Protein AF-A0A3S0QGF7-F1 (afdb_monomer_lite)

Sequence (417 aa):
MTQFFVTSSYLSQNPDVAEAVARGLFTAQQHFELHGKSEGRSPGPMFDTDYYLARNPDVADAVSGGHLTAYDHFLTHGAGEGRVSFEAFDPEFYLAHNADVAAAVAEAKLTAMEHLIRFGQSEARRISLLLNLGDYIRANRDVAEAVEAGRLTAMDHFLNHGIGEGRDLGNGIVLADFANDPIFTQALASSQIGQALARLEAVAPFMPEFQAPANWTPAADLPIPTDFVPVEGKTLVIPEGVQVPEGMTLPDTFMPVTPVEPEVPAEPEPEPEPEPEPEPGPGPGPGPGPEPEPEPEPEPEPEPEPEPGPGPGPGPGPGPEPEPDDRDDEGDANGANAKTVDILIGLGNGNTGMIDDYLALGTDLSSLIGGQMEDVNGNGDSIIDVGESIVVTGVSSADLSSLSGGNGFGFGLGFGQ

pLDDT: mean 74.03, std 26.38, range [23.55, 98.19]

Structure (mmCIF, N/CA/C/O backbone):
data_AF-A0A3S0QGF7-F1
#
_entry.id   AF-A0A3S0QGF7-F1
#
loop_
_atom_site.group_PDB
_atom_site.id
_atom_site.type_symbol
_atom_site.label_atom_id
_atom_site.label_alt_id
_atom_site.label_comp_id
_atom_site.label_asym_id
_atom_site.label_entity_id
_atom_site.label_seq_id
_atom_site.pdbx_PDB_ins_code
_atom_site.Cartn_x
_atom_site.Cartn_y
_atom_site.Cartn_z
_atom_site.occupancy
_atom_site.B_iso_or_equiv
_atom_site.auth_seq_id
_atom_site.auth_comp_id
_atom_site.auth_asym_id
_atom_site.auth_atom_id
_atom_site.pdbx_PDB_model_num
ATOM 1 N N . MET A 1 1 ? 16.663 -10.550 -13.076 1.00 44.62 1 MET A N 1
ATOM 2 C CA . MET A 1 1 ? 15.211 -10.332 -13.274 1.00 44.62 1 MET A CA 1
ATOM 3 C C . MET A 1 1 ? 14.791 -9.052 -12.571 1.00 44.62 1 MET A C 1
ATOM 5 O O . MET A 1 1 ? 15.469 -8.629 -11.644 1.00 44.62 1 MET A O 1
ATOM 9 N N . THR A 1 2 ? 13.673 -8.469 -12.991 1.00 59.94 2 THR A N 1
ATOM 10 C CA . THR A 1 2 ? 13.053 -7.275 -12.403 1.00 59.94 2 THR A CA 1
ATOM 11 C C . THR A 1 2 ? 12.292 -7.657 -11.126 1.00 59.94 2 THR A C 1
ATOM 13 O O . THR A 1 2 ? 11.184 -8.177 -11.205 1.00 59.94 2 THR A O 1
ATOM 16 N N . GLN A 1 3 ? 12.889 -7.447 -9.950 1.00 71.06 3 GLN A N 1
ATOM 17 C CA . GLN A 1 3 ? 12.423 -8.023 -8.674 1.00 71.06 3 GLN A CA 1
ATOM 18 C C . GLN A 1 3 ? 10.993 -7.614 -8.238 1.00 71.06 3 GLN A C 1
ATOM 20 O O . GLN A 1 3 ? 10.393 -8.311 -7.428 1.00 71.06 3 GLN A O 1
ATOM 25 N N . PHE A 1 4 ? 10.437 -6.534 -8.798 1.00 82.62 4 PHE A N 1
ATOM 26 C CA . PHE A 1 4 ? 9.120 -5.975 -8.443 1.00 82.62 4 PHE A CA 1
ATOM 27 C C . PHE A 1 4 ? 8.093 -6.041 -9.588 1.00 82.62 4 PHE A C 1
ATOM 29 O O . PHE A 1 4 ? 7.004 -5.477 -9.475 1.00 82.62 4 PHE A O 1
ATOM 36 N N . PHE A 1 5 ? 8.441 -6.659 -10.723 1.00 89.88 5 PHE A N 1
ATOM 37 C CA . PHE A 1 5 ? 7.609 -6.610 -11.924 1.00 89.88 5 PHE A CA 1
ATOM 38 C C . PHE A 1 5 ? 6.477 -7.636 -11.900 1.00 89.88 5 PHE A C 1
ATOM 40 O O . PHE A 1 5 ? 6.720 -8.841 -11.871 1.00 89.88 5 PHE A O 1
ATOM 47 N N . VAL A 1 6 ? 5.238 -7.151 -11.990 1.00 87.69 6 VAL A N 1
ATOM 48 C CA . VAL A 1 6 ? 4.033 -7.985 -12.015 1.00 87.69 6 VAL A CA 1
ATOM 49 C C . VAL A 1 6 ? 3.290 -7.748 -13.326 1.00 87.69 6 VAL A C 1
ATOM 51 O O . VAL A 1 6 ? 2.613 -6.739 -13.504 1.00 87.69 6 VAL A O 1
ATOM 54 N N . THR A 1 7 ? 3.405 -8.698 -14.260 1.00 91.25 7 THR A N 1
ATOM 55 C CA . THR A 1 7 ? 2.860 -8.587 -15.627 1.00 91.25 7 THR A CA 1
ATOM 56 C C . THR A 1 7 ? 1.378 -8.209 -15.664 1.00 91.25 7 THR A C 1
ATOM 58 O O . THR A 1 7 ? 0.994 -7.351 -16.453 1.00 91.25 7 THR A O 1
ATOM 61 N N . SER A 1 8 ? 0.535 -8.825 -14.829 1.00 88.44 8 SER A N 1
ATOM 62 C CA . SER A 1 8 ? -0.905 -8.537 -14.774 1.00 88.44 8 SER A CA 1
ATOM 63 C C . SER A 1 8 ? -1.180 -7.089 -14.363 1.00 88.44 8 SER A C 1
ATOM 65 O O . SER A 1 8 ? -1.890 -6.381 -15.077 1.00 88.44 8 SER A O 1
ATOM 67 N N . SER A 1 9 ? -0.570 -6.635 -13.266 1.00 87.50 9 SER A N 1
ATOM 68 C CA . SER A 1 9 ? -0.703 -5.271 -12.742 1.00 87.50 9 SER A CA 1
ATOM 69 C C . SER A 1 9 ? -0.100 -4.230 -13.692 1.00 87.50 9 SER A C 1
ATOM 71 O O . SER A 1 9 ? -0.637 -3.133 -13.825 1.00 87.50 9 SER A O 1
ATOM 73 N N . TYR A 1 10 ? 0.995 -4.557 -14.384 1.00 92.81 10 TYR A N 1
ATOM 74 C CA . TYR A 1 10 ? 1.595 -3.667 -15.376 1.00 92.81 10 TYR A CA 1
ATOM 75 C C . TYR A 1 10 ? 0.690 -3.502 -16.601 1.00 92.81 10 TYR A C 1
ATOM 77 O O . TYR A 1 10 ? 0.480 -2.385 -17.063 1.00 92.81 10 TYR A O 1
ATOM 85 N N . LEU A 1 11 ? 0.111 -4.589 -17.118 1.00 93.69 11 LEU A N 1
ATOM 86 C CA . LEU A 1 11 ? -0.761 -4.531 -18.294 1.00 93.69 11 LEU A CA 1
ATOM 87 C C . LEU A 1 11 ? -2.135 -3.909 -18.010 1.00 93.69 11 LEU A C 1
ATOM 89 O O . LEU A 1 11 ? -2.691 -3.278 -18.907 1.00 93.69 11 LEU A O 1
ATOM 93 N N . SER A 1 12 ? -2.680 -4.038 -16.795 1.00 88.62 12 SER A N 1
ATOM 94 C CA . SER A 1 12 ? -3.943 -3.377 -16.433 1.00 88.62 12 SER A CA 1
ATOM 95 C C . SER A 1 12 ? -3.801 -1.854 -16.341 1.00 88.62 12 SER A C 1
ATOM 97 O O . SER A 1 12 ? -4.683 -1.133 -16.801 1.00 88.62 12 SER A O 1
ATOM 99 N N . GLN A 1 13 ? -2.674 -1.368 -15.809 1.00 89.12 13 GLN A N 1
ATOM 100 C CA . GLN A 1 13 ? -2.358 0.062 -15.711 1.00 89.12 13 GLN A CA 1
ATOM 101 C C . GLN A 1 13 ? -1.909 0.681 -17.043 1.00 89.12 13 GLN A C 1
ATOM 103 O O . GLN A 1 13 ? -1.992 1.894 -17.210 1.00 89.12 13 GLN A O 1
ATOM 108 N N . ASN A 1 14 ? -1.452 -0.134 -18.001 1.00 94.06 14 ASN A N 1
ATOM 109 C CA . ASN A 1 14 ? -0.873 0.328 -19.263 1.00 94.06 14 ASN A CA 1
ATOM 110 C C . ASN A 1 14 ? -1.581 -0.306 -20.481 1.00 94.06 14 ASN A C 1
ATOM 112 O O . ASN A 1 14 ? -1.038 -1.225 -21.107 1.00 94.06 14 ASN A O 1
ATOM 116 N N . PRO A 1 15 ? -2.799 0.158 -20.841 1.00 95.44 15 PRO A N 1
ATOM 117 C CA . PRO A 1 15 ? -3.583 -0.424 -21.933 1.00 95.44 15 PRO A CA 1
ATOM 118 C C . PRO A 1 15 ? -2.892 -0.359 -23.301 1.00 95.44 15 PRO A C 1
ATOM 120 O O . PRO A 1 15 ? -3.083 -1.248 -24.126 1.00 95.44 15 PRO A O 1
ATOM 123 N N . ASP A 1 16 ? -2.065 0.663 -23.529 1.00 96.44 16 ASP A N 1
ATOM 124 C CA . ASP A 1 16 ? -1.223 0.829 -24.717 1.00 96.44 16 ASP A CA 1
ATOM 125 C C . ASP A 1 16 ? -0.187 -0.301 -24.845 1.00 96.44 16 ASP A C 1
ATOM 127 O O . ASP A 1 16 ? -0.035 -0.909 -25.909 1.00 96.44 16 ASP A O 1
ATOM 131 N N . VAL A 1 17 ? 0.463 -0.651 -23.731 1.00 97.12 17 VAL A N 1
ATOM 132 C CA . VAL A 1 17 ? 1.390 -1.784 -23.646 1.00 97.12 17 VAL A CA 1
ATOM 133 C C . VAL A 1 17 ? 0.637 -3.097 -23.837 1.00 97.12 17 VAL A C 1
ATOM 135 O O . VAL A 1 17 ? 1.092 -3.951 -24.596 1.00 97.12 17 VAL A O 1
ATOM 138 N N . ALA A 1 18 ? -0.532 -3.264 -23.212 1.00 96.94 18 ALA A N 1
ATOM 139 C CA . ALA A 1 18 ? -1.358 -4.460 -23.383 1.00 96.94 18 ALA A CA 1
ATOM 140 C C . ALA A 1 18 ? -1.761 -4.682 -24.851 1.00 96.94 18 ALA A C 1
ATOM 142 O O . ALA A 1 18 ? -1.699 -5.809 -25.347 1.00 96.94 18 ALA A O 1
ATOM 143 N N . GLU A 1 19 ? -2.091 -3.613 -25.580 1.00 97.25 19 GLU A N 1
ATOM 144 C CA . GLU A 1 19 ? -2.419 -3.663 -27.007 1.00 97.25 19 GLU A CA 1
ATOM 145 C C . GLU A 1 19 ? -1.212 -4.038 -27.890 1.00 97.25 19 GLU A C 1
ATOM 147 O O . GLU A 1 19 ? -1.369 -4.686 -28.928 1.00 97.25 19 GLU A O 1
ATOM 152 N N . ALA A 1 20 ? 0.002 -3.641 -27.498 1.00 95.69 20 ALA A N 1
ATOM 153 C CA . ALA A 1 20 ? 1.241 -3.985 -28.195 1.00 95.69 20 ALA A CA 1
ATOM 154 C C . ALA A 1 20 ? 1.715 -5.422 -27.893 1.00 95.69 20 ALA A C 1
ATOM 156 O O . ALA A 1 20 ? 2.117 -6.147 -28.807 1.00 95.69 20 ALA A O 1
ATOM 157 N N . VAL A 1 21 ? 1.578 -5.871 -26.642 1.00 96.94 21 VAL A N 1
ATOM 158 C CA . VAL A 1 21 ? 1.845 -7.255 -26.214 1.00 96.94 21 VAL A CA 1
ATOM 159 C C . VAL A 1 21 ? 0.869 -8.227 -26.883 1.00 96.94 21 VAL A C 1
ATOM 161 O O . VAL A 1 21 ? 1.291 -9.257 -27.403 1.00 96.94 21 VAL A O 1
ATOM 164 N N . ALA A 1 22 ? -0.419 -7.876 -26.986 1.00 96.44 22 ALA A N 1
ATOM 165 C CA . ALA A 1 22 ? -1.419 -8.674 -27.706 1.00 96.44 22 ALA A CA 1
ATOM 166 C C . ALA A 1 22 ? -1.131 -8.813 -29.217 1.00 96.44 22 ALA A C 1
ATOM 168 O O . ALA A 1 22 ? -1.625 -9.740 -29.859 1.00 96.44 22 ALA A O 1
ATOM 169 N N . ARG A 1 23 ? -0.316 -7.916 -29.790 1.00 97.06 23 ARG A N 1
ATOM 170 C CA . ARG A 1 23 ? 0.193 -8.000 -31.171 1.00 97.06 23 ARG A CA 1
ATOM 171 C C . ARG A 1 23 ? 1.512 -8.766 -31.300 1.00 97.06 23 ARG A C 1
ATOM 173 O O . ARG A 1 23 ? 1.986 -8.932 -32.421 1.00 97.06 23 ARG A O 1
ATOM 180 N N . GLY A 1 24 ? 2.102 -9.217 -30.192 1.00 95.00 24 GLY A N 1
ATOM 181 C CA . GLY A 1 24 ? 3.387 -9.915 -30.177 1.00 95.00 24 GLY A CA 1
ATOM 182 C C . GLY A 1 24 ? 4.587 -9.024 -30.511 1.00 95.00 24 GLY A C 1
ATOM 183 O O . GLY A 1 24 ? 5.580 -9.533 -31.016 1.00 95.00 24 GLY A O 1
ATOM 184 N N . LEU A 1 25 ? 4.498 -7.707 -30.275 1.00 94.50 25 LEU A N 1
ATOM 185 C CA . LEU A 1 25 ? 5.601 -6.774 -30.560 1.00 94.50 25 LEU A CA 1
ATOM 186 C C . LEU A 1 25 ? 6.746 -6.880 -29.539 1.00 94.50 25 LEU A C 1
ATOM 188 O O . LEU A 1 25 ? 7.902 -6.678 -29.893 1.00 94.50 25 LEU A O 1
ATOM 192 N N . PHE A 1 26 ? 6.407 -7.178 -28.285 1.00 94.50 26 PHE A N 1
ATOM 193 C CA . PHE A 1 26 ? 7.312 -7.384 -27.152 1.00 94.50 26 PHE A CA 1
ATOM 194 C C . PHE A 1 26 ? 6.533 -8.028 -25.995 1.00 94.50 26 PHE A C 1
ATOM 196 O O . PHE A 1 26 ? 5.301 -8.089 -26.026 1.00 94.50 26 PHE A O 1
ATOM 203 N N . THR A 1 27 ? 7.225 -8.480 -24.949 1.00 96.00 27 THR A N 1
ATOM 204 C CA . THR A 1 27 ? 6.606 -8.816 -23.657 1.00 96.00 27 THR A CA 1
ATOM 205 C C . THR A 1 27 ? 6.410 -7.567 -22.792 1.00 96.00 27 THR A C 1
ATOM 207 O O . THR A 1 27 ? 7.067 -6.542 -22.980 1.00 96.00 27 THR A O 1
ATOM 210 N N . ALA A 1 28 ? 5.527 -7.653 -21.794 1.00 95.25 28 ALA A N 1
ATOM 211 C CA . ALA A 1 28 ? 5.302 -6.567 -20.838 1.00 95.25 28 ALA A CA 1
ATOM 212 C C . ALA A 1 28 ? 6.596 -6.159 -20.101 1.00 95.25 28 ALA A C 1
ATOM 214 O O . ALA A 1 28 ? 6.854 -4.973 -19.906 1.00 95.25 28 ALA A O 1
ATOM 215 N N . GLN A 1 29 ? 7.433 -7.142 -19.749 1.00 94.81 29 GLN A N 1
ATOM 216 C CA . GLN A 1 29 ? 8.714 -6.918 -19.078 1.00 94.81 29 GLN A CA 1
ATOM 217 C C . GLN A 1 29 ? 9.750 -6.278 -20.010 1.00 94.81 29 GLN A C 1
ATOM 219 O O . GLN A 1 29 ? 10.448 -5.360 -19.592 1.00 94.81 29 GLN A O 1
ATOM 224 N N . GLN A 1 30 ? 9.817 -6.701 -21.281 1.00 95.31 30 GLN A N 1
ATOM 225 C CA . GLN A 1 30 ? 10.666 -6.048 -22.286 1.00 95.31 30 GLN A CA 1
ATOM 226 C C . GLN A 1 30 ? 10.291 -4.569 -22.445 1.00 95.31 30 GLN A C 1
ATOM 228 O O . GLN A 1 30 ? 11.176 -3.718 -22.436 1.00 95.31 30 GLN A O 1
ATOM 233 N N . HIS A 1 31 ? 8.994 -4.243 -22.508 1.00 96.62 31 HIS A N 1
ATOM 234 C CA . HIS A 1 31 ? 8.559 -2.846 -22.521 1.00 96.62 31 HIS A CA 1
ATOM 235 C C . HIS A 1 31 ? 8.998 -2.095 -21.261 1.00 96.62 31 HIS A C 1
ATOM 237 O O . HIS A 1 31 ? 9.464 -0.962 -21.355 1.00 96.62 31 HIS A O 1
ATOM 243 N N . PHE A 1 32 ? 8.830 -2.684 -20.075 1.00 96.06 32 PHE A N 1
ATOM 244 C CA . PHE A 1 32 ? 9.211 -2.020 -18.831 1.00 96.06 32 PHE A CA 1
ATOM 245 C C . PHE A 1 32 ? 10.711 -1.705 -18.775 1.00 96.06 32 PHE A C 1
ATOM 247 O O . PHE A 1 32 ? 11.079 -0.565 -18.498 1.00 96.06 32 PHE A O 1
ATOM 254 N N . GLU A 1 33 ? 11.564 -2.677 -19.103 1.00 93.69 33 GLU A N 1
ATOM 255 C CA . GLU A 1 33 ? 13.019 -2.500 -19.063 1.00 93.69 33 GLU A CA 1
ATOM 256 C C . GLU A 1 33 ? 13.538 -1.520 -20.126 1.00 93.69 33 GLU A C 1
ATOM 258 O O . GLU A 1 33 ? 14.431 -0.729 -19.826 1.00 93.69 33 GLU A O 1
ATOM 263 N N . LEU A 1 34 ? 12.975 -1.541 -21.342 1.00 92.50 34 LEU A N 1
ATOM 264 C CA . LEU A 1 34 ? 13.410 -0.683 -22.456 1.00 92.50 34 LEU A CA 1
ATOM 265 C C . LEU A 1 34 ? 12.815 0.733 -22.419 1.00 92.50 34 LEU A C 1
ATOM 267 O O . LEU A 1 34 ? 13.440 1.668 -22.921 1.00 92.50 34 LEU A O 1
ATOM 271 N N . HIS A 1 35 ? 11.611 0.891 -21.863 1.00 94.38 35 HIS A N 1
ATOM 272 C CA . HIS A 1 35 ? 10.839 2.138 -21.919 1.00 94.38 35 HIS A CA 1
ATOM 273 C C . HIS A 1 35 ? 10.212 2.494 -20.569 1.00 94.38 35 HIS A C 1
ATOM 275 O O . HIS A 1 35 ? 10.466 3.578 -20.046 1.00 94.38 35 HIS A O 1
ATOM 281 N N . GLY A 1 36 ? 9.445 1.578 -19.968 1.00 95.31 36 GLY A N 1
ATOM 282 C CA . GLY A 1 36 ? 8.584 1.856 -18.811 1.00 95.31 36 GLY A CA 1
ATOM 283 C C . GLY A 1 36 ? 9.293 2.502 -17.618 1.00 95.31 36 GLY A C 1
ATOM 284 O O . GLY A 1 36 ? 8.764 3.465 -17.068 1.00 95.31 36 GLY A O 1
ATOM 285 N N . LYS A 1 37 ? 10.512 2.058 -17.275 1.00 94.38 37 LYS A N 1
ATOM 286 C CA . LYS A 1 37 ? 11.337 2.692 -16.226 1.00 94.38 37 LYS A CA 1
ATOM 287 C C . LYS A 1 37 ? 11.624 4.169 -16.508 1.00 94.38 37 LYS A C 1
ATOM 289 O O . LYS A 1 37 ? 11.511 5.002 -15.615 1.00 94.38 37 LYS A O 1
ATOM 294 N N . SER A 1 38 ? 11.996 4.493 -17.748 1.00 93.94 38 SER A N 1
ATOM 295 C CA . SER A 1 38 ? 12.298 5.867 -18.182 1.00 93.94 38 SER A CA 1
ATOM 296 C C . SER A 1 38 ? 11.047 6.724 -18.397 1.00 93.94 38 SER A C 1
ATOM 298 O O . SER A 1 38 ? 11.108 7.942 -18.273 1.00 93.94 38 SER A O 1
ATOM 300 N N . GLU A 1 39 ? 9.906 6.086 -18.661 1.00 95.25 39 GLU A N 1
ATOM 301 C CA . GLU A 1 39 ? 8.586 6.720 -18.746 1.00 95.25 39 GLU A CA 1
ATOM 302 C C . GLU A 1 39 ? 7.933 6.928 -17.366 1.00 95.25 39 GLU A C 1
ATOM 304 O O . GLU A 1 39 ? 6.820 7.441 -17.292 1.00 95.25 39 GLU A O 1
ATOM 309 N N . GLY A 1 40 ? 8.597 6.527 -16.274 1.00 94.50 40 GLY A N 1
ATOM 310 C CA . GLY A 1 40 ? 8.083 6.663 -14.910 1.00 94.50 40 GLY A CA 1
ATOM 311 C C . GLY A 1 40 ? 6.964 5.682 -14.543 1.00 94.50 40 GLY A C 1
ATOM 312 O O . GLY A 1 40 ? 6.323 5.848 -13.512 1.00 94.50 40 GLY A O 1
ATOM 313 N N . ARG A 1 41 ? 6.708 4.641 -15.343 1.00 95.12 41 ARG A N 1
ATOM 314 C CA . ARG A 1 41 ? 5.635 3.670 -15.066 1.00 95.12 41 ARG A CA 1
ATOM 315 C C . ARG A 1 41 ? 5.997 2.785 -13.865 1.00 95.12 41 ARG A C 1
ATOM 317 O O . ARG A 1 41 ? 7.152 2.399 -13.702 1.00 95.12 41 ARG A O 1
ATOM 324 N N . SER A 1 42 ? 5.013 2.421 -13.047 1.00 94.00 42 SER A N 1
ATOM 325 C CA . SER A 1 42 ? 5.190 1.509 -11.904 1.00 94.00 42 SER A CA 1
ATOM 326 C C . SER A 1 42 ? 5.232 0.036 -12.366 1.00 94.00 42 SER A C 1
ATOM 328 O O . SER A 1 42 ? 4.332 -0.372 -13.100 1.00 94.00 42 SER A O 1
ATOM 330 N N . PRO A 1 43 ? 6.221 -0.792 -11.963 1.00 92.88 43 PRO A N 1
ATOM 331 C CA . PRO A 1 43 ? 6.350 -2.197 -12.386 1.00 92.88 43 PRO A CA 1
ATOM 332 C C . PRO A 1 43 ? 5.312 -3.151 -11.778 1.00 92.88 43 PRO A C 1
ATOM 334 O O . PRO A 1 43 ? 5.077 -4.230 -12.324 1.00 92.88 43 PRO A O 1
ATOM 337 N N . GLY A 1 44 ? 4.726 -2.795 -10.635 1.00 89.19 44 GLY A N 1
ATOM 338 C CA . GLY A 1 44 ? 3.849 -3.660 -9.850 1.00 89.19 44 GLY A CA 1
ATOM 339 C C . GLY A 1 44 ? 3.489 -3.020 -8.503 1.00 89.19 44 GLY A C 1
ATOM 340 O O . GLY A 1 44 ? 4.019 -1.962 -8.172 1.00 89.19 44 GLY A O 1
ATOM 341 N N . PRO A 1 45 ? 2.610 -3.640 -7.699 1.00 87.00 45 PRO A N 1
ATOM 342 C CA . PRO A 1 45 ? 2.038 -3.010 -6.503 1.00 87.00 45 PRO A CA 1
ATOM 343 C C . PRO A 1 45 ? 3.025 -2.794 -5.338 1.00 87.00 45 PRO A C 1
ATOM 345 O O . PRO A 1 45 ? 2.683 -2.093 -4.393 1.00 87.00 45 PRO A O 1
ATOM 348 N N . MET A 1 46 ? 4.235 -3.370 -5.392 1.00 89.00 46 MET A N 1
ATOM 349 C CA . MET A 1 46 ? 5.289 -3.196 -4.372 1.00 89.00 46 MET A CA 1
ATOM 350 C C . MET A 1 46 ? 6.304 -2.079 -4.710 1.00 89.00 46 MET A C 1
ATOM 352 O O . MET A 1 46 ? 7.256 -1.846 -3.960 1.00 89.00 46 MET A O 1
ATOM 356 N N . PHE A 1 47 ? 6.136 -1.393 -5.845 1.00 92.94 47 PHE A N 1
ATOM 357 C CA . PHE A 1 47 ? 6.899 -0.192 -6.187 1.00 92.94 47 PHE A CA 1
ATOM 358 C C . PHE A 1 47 ? 6.016 0.778 -6.975 1.00 92.94 47 PHE A C 1
ATOM 360 O O . PHE A 1 47 ? 5.712 0.536 -8.143 1.00 92.94 47 PHE A O 1
ATOM 367 N N . ASP A 1 48 ? 5.626 1.877 -6.338 1.00 93.62 48 ASP A N 1
ATOM 368 C CA . ASP A 1 48 ? 4.878 2.966 -6.958 1.00 93.62 48 ASP A CA 1
ATOM 369 C C . ASP A 1 48 ? 5.849 4.114 -7.278 1.00 93.62 48 ASP A C 1
ATOM 371 O O . ASP A 1 48 ? 6.431 4.730 -6.382 1.00 93.62 48 ASP A O 1
ATOM 375 N N . THR A 1 49 ? 6.067 4.371 -8.570 1.00 95.19 49 THR A N 1
ATOM 376 C CA . THR A 1 49 ? 7.038 5.368 -9.034 1.00 95.19 49 THR A CA 1
ATOM 377 C C . THR A 1 49 ? 6.644 6.790 -8.636 1.00 95.19 49 THR A C 1
ATOM 379 O O . THR A 1 49 ? 7.500 7.542 -8.168 1.00 95.19 49 THR A O 1
ATOM 382 N N . ASP A 1 50 ? 5.371 7.160 -8.788 1.00 94.31 50 ASP A N 1
ATOM 383 C CA . ASP A 1 50 ? 4.893 8.511 -8.477 1.00 94.31 50 ASP A CA 1
ATOM 384 C C . ASP A 1 50 ? 4.961 8.764 -6.968 1.00 94.31 50 ASP A C 1
ATOM 386 O O . ASP A 1 50 ? 5.450 9.808 -6.528 1.00 94.31 50 ASP A O 1
ATOM 390 N N . TYR A 1 51 ? 4.553 7.774 -6.169 1.00 94.25 51 TYR A N 1
ATOM 391 C CA . TYR A 1 51 ? 4.694 7.796 -4.715 1.00 94.25 51 TYR A CA 1
ATOM 392 C C . TYR A 1 51 ? 6.156 7.960 -4.284 1.00 94.25 51 TYR A C 1
ATOM 394 O O . TYR A 1 51 ? 6.490 8.833 -3.474 1.00 94.25 51 TYR A O 1
ATOM 402 N N . TYR A 1 52 ? 7.044 7.139 -4.851 1.00 96.75 52 TYR A N 1
ATOM 403 C CA . TYR A 1 52 ? 8.459 7.153 -4.514 1.00 96.75 52 TYR A CA 1
ATOM 404 C C . TYR A 1 52 ? 9.104 8.500 -4.849 1.00 96.75 52 TYR A C 1
ATOM 406 O O . TYR A 1 52 ? 9.848 9.033 -4.029 1.00 96.75 52 TYR A O 1
ATOM 414 N N . LEU A 1 53 ? 8.793 9.096 -6.002 1.00 97.25 53 LEU A N 1
ATOM 415 C CA . LEU A 1 53 ? 9.315 10.412 -6.373 1.00 97.25 53 LEU A CA 1
ATOM 416 C C . LEU A 1 53 ? 8.716 11.547 -5.532 1.00 97.25 53 LEU A C 1
ATOM 418 O O . LEU A 1 53 ? 9.451 12.448 -5.129 1.00 97.25 53 LEU A O 1
ATOM 422 N N . ALA A 1 54 ? 7.425 11.489 -5.194 1.00 96.31 54 ALA A N 1
ATOM 423 C CA . ALA A 1 54 ? 6.786 12.477 -4.324 1.00 96.31 54 ALA A CA 1
ATOM 424 C C . ALA A 1 54 ? 7.397 12.506 -2.910 1.00 96.31 54 ALA A C 1
ATOM 426 O O . ALA A 1 54 ? 7.519 13.576 -2.311 1.00 96.31 54 ALA A O 1
ATOM 427 N N . ARG A 1 55 ? 7.814 11.344 -2.385 1.00 95.75 55 ARG A N 1
ATOM 428 C CA . ARG A 1 55 ? 8.467 11.223 -1.070 1.00 95.75 55 ARG A CA 1
ATOM 429 C C . ARG A 1 55 ? 9.974 11.518 -1.100 1.00 95.75 55 ARG A C 1
ATOM 431 O O . ARG A 1 55 ? 10.550 11.790 -0.050 1.00 95.75 55 ARG A O 1
ATOM 438 N N . ASN A 1 56 ? 10.607 11.496 -2.276 1.00 97.44 56 ASN A N 1
ATOM 439 C CA . ASN A 1 56 ? 12.059 11.623 -2.443 1.00 97.44 56 ASN A CA 1
ATOM 440 C C . ASN A 1 56 ? 12.430 12.719 -3.468 1.00 97.44 56 ASN A C 1
ATOM 442 O O . ASN A 1 56 ? 12.804 12.402 -4.602 1.00 97.44 56 ASN A O 1
ATOM 446 N N . PRO A 1 57 ? 12.346 14.016 -3.096 1.00 97.75 57 PRO A N 1
ATOM 447 C CA . PRO A 1 57 ? 12.597 15.129 -4.017 1.00 97.75 57 PRO A CA 1
ATOM 448 C C . PRO A 1 57 ? 14.006 15.137 -4.628 1.00 97.75 57 PRO A C 1
ATOM 450 O O . PRO A 1 57 ? 14.176 15.535 -5.774 1.00 97.75 57 PRO A O 1
ATOM 453 N N . ASP A 1 58 ? 15.005 14.649 -3.890 1.00 97.25 58 ASP A N 1
ATOM 454 C CA . ASP A 1 58 ? 16.384 14.477 -4.357 1.00 97.25 58 ASP A CA 1
ATOM 455 C C . ASP A 1 58 ? 16.485 13.486 -5.529 1.00 97.25 58 ASP A C 1
ATOM 457 O O . ASP A 1 58 ? 17.229 13.707 -6.487 1.00 97.25 58 ASP A O 1
ATOM 461 N N . VAL A 1 59 ? 15.683 12.420 -5.487 1.00 97.69 59 VAL A N 1
ATOM 462 C CA . VAL A 1 59 ? 15.576 11.437 -6.570 1.00 97.69 59 VAL A CA 1
ATOM 463 C C . VAL A 1 59 ? 14.754 12.006 -7.722 1.00 97.69 59 VAL A C 1
ATOM 465 O O . VAL A 1 59 ? 15.125 11.815 -8.877 1.00 97.69 59 VAL A O 1
ATOM 468 N N . ALA A 1 60 ? 13.677 12.744 -7.437 1.00 97.69 60 ALA A N 1
ATOM 469 C CA . ALA A 1 60 ? 12.870 13.408 -8.461 1.00 97.69 60 ALA A CA 1
ATOM 470 C C . ALA A 1 60 ? 13.694 14.409 -9.290 1.00 97.69 60 ALA A C 1
ATOM 472 O O . ALA A 1 60 ? 13.609 14.395 -10.520 1.00 97.69 60 ALA A O 1
ATOM 473 N N . ASP A 1 61 ? 14.556 15.201 -8.648 1.00 96.94 61 ASP A N 1
ATOM 474 C CA . ASP A 1 61 ? 15.501 16.093 -9.328 1.00 96.94 61 ASP A CA 1
ATOM 475 C C . ASP A 1 61 ? 16.492 15.308 -10.211 1.00 96.94 61 ASP A C 1
ATOM 477 O O . ASP A 1 61 ? 16.731 15.677 -11.364 1.00 96.94 61 ASP A O 1
ATOM 481 N N . ALA A 1 62 ? 17.036 14.190 -9.717 1.00 95.56 62 ALA A N 1
ATOM 482 C CA . ALA A 1 62 ? 17.993 13.371 -10.463 1.00 95.56 62 ALA A CA 1
ATOM 483 C C . ALA A 1 62 ? 17.363 12.615 -11.656 1.00 95.56 62 ALA A C 1
ATOM 485 O O . ALA A 1 62 ? 17.998 12.477 -12.708 1.00 95.56 62 ALA A O 1
ATOM 486 N N . VAL A 1 63 ? 16.107 12.175 -11.522 1.00 96.56 63 VAL A N 1
ATOM 487 C CA . VAL A 1 63 ? 15.301 11.578 -12.602 1.00 96.56 63 VAL A CA 1
ATOM 488 C C . VAL A 1 63 ? 14.924 12.636 -13.644 1.00 96.56 63 VAL A C 1
ATOM 490 O O . VAL A 1 63 ? 15.084 12.398 -14.839 1.00 96.56 63 VAL A O 1
ATOM 493 N N . SER A 1 64 ? 14.525 13.837 -13.213 1.00 94.88 64 SER A N 1
ATOM 494 C CA . SER A 1 64 ? 14.267 14.990 -14.091 1.00 94.88 64 SER A CA 1
ATOM 495 C C . SER A 1 64 ? 15.519 15.421 -14.876 1.00 94.88 64 SER A C 1
ATOM 497 O O . SER A 1 64 ? 15.437 15.779 -16.052 1.00 94.88 64 SER A O 1
ATOM 499 N N . GLY A 1 65 ? 16.704 15.303 -14.264 1.00 92.44 65 GLY A N 1
ATOM 500 C CA . GLY A 1 65 ? 18.005 15.476 -14.922 1.00 92.44 65 GLY A CA 1
ATOM 501 C C . GLY A 1 65 ? 18.403 14.354 -15.895 1.00 92.44 65 GLY A C 1
ATOM 502 O O . GLY A 1 65 ? 19.413 14.484 -16.587 1.00 92.44 65 GLY A O 1
ATOM 503 N N . GLY A 1 66 ? 17.635 13.260 -15.968 1.00 90.06 66 GLY A N 1
ATOM 504 C CA . GLY A 1 66 ? 17.908 12.108 -16.832 1.00 90.06 66 GLY A CA 1
ATOM 505 C C . GLY A 1 66 ? 19.119 11.272 -16.403 1.00 90.06 66 GLY A C 1
ATOM 506 O O . GLY A 1 66 ? 19.722 10.602 -17.239 1.00 90.06 66 GLY A O 1
ATOM 507 N N . HIS A 1 67 ? 19.521 11.335 -15.128 1.00 86.00 67 HIS A N 1
ATOM 508 C CA . HIS A 1 67 ? 20.721 10.650 -14.630 1.00 86.00 67 HIS A CA 1
ATOM 509 C C . HIS A 1 67 ? 20.489 9.168 -14.306 1.00 86.00 67 HIS A C 1
ATOM 511 O O . HIS A 1 67 ? 21.417 8.368 -14.401 1.00 86.00 67 HIS A O 1
ATOM 517 N N . LEU A 1 68 ? 19.264 8.816 -13.920 1.00 94.12 68 LEU A N 1
ATOM 518 C CA . LEU A 1 68 ? 18.801 7.470 -13.583 1.00 94.12 68 LEU A CA 1
ATOM 519 C C . LEU A 1 68 ? 17.266 7.433 -13.608 1.00 94.12 68 LEU A C 1
ATOM 521 O O . LEU A 1 68 ? 16.628 8.472 -13.772 1.00 94.12 68 LEU A O 1
ATOM 525 N N . THR A 1 69 ? 16.669 6.255 -13.416 1.00 96.06 69 THR A N 1
ATOM 526 C CA . THR A 1 69 ? 15.221 6.125 -13.181 1.00 96.06 69 THR A CA 1
ATOM 527 C C . THR A 1 69 ? 14.918 5.956 -11.691 1.00 96.06 69 THR A C 1
ATOM 529 O O . THR A 1 69 ? 15.779 5.544 -10.911 1.00 96.06 69 THR A O 1
ATOM 532 N N . ALA A 1 70 ? 13.677 6.243 -11.289 1.00 96.50 70 ALA A N 1
ATOM 533 C CA . ALA A 1 70 ? 13.204 6.058 -9.915 1.00 96.50 70 ALA A CA 1
ATOM 534 C C . ALA A 1 70 ? 13.402 4.612 -9.423 1.00 96.50 70 ALA A C 1
ATOM 536 O O . ALA A 1 70 ? 13.856 4.375 -8.302 1.00 96.50 70 ALA A O 1
ATOM 537 N N . TYR A 1 71 ? 13.102 3.652 -10.301 1.00 95.12 71 TYR A N 1
ATOM 538 C CA . TYR A 1 71 ? 13.234 2.227 -10.032 1.00 95.12 71 TYR A CA 1
ATOM 539 C C . TYR A 1 71 ? 14.701 1.803 -9.897 1.00 95.12 71 TYR A C 1
ATOM 541 O O . TYR A 1 71 ? 15.059 1.130 -8.931 1.00 95.12 71 TYR A O 1
ATOM 549 N N . ASP A 1 72 ? 15.576 2.255 -10.805 1.00 94.50 72 ASP A N 1
ATOM 550 C CA . ASP A 1 72 ? 17.007 1.947 -10.710 1.00 94.50 72 ASP A CA 1
ATOM 551 C C . ASP A 1 72 ? 17.626 2.578 -9.442 1.00 94.50 72 ASP A C 1
ATOM 553 O O . ASP A 1 72 ? 18.438 1.927 -8.782 1.00 94.50 72 ASP A O 1
ATOM 557 N N . HIS A 1 73 ? 17.198 3.787 -9.030 1.00 96.50 73 HIS A N 1
ATOM 558 C CA . HIS A 1 73 ? 17.605 4.387 -7.747 1.00 96.50 73 HIS A CA 1
ATOM 559 C C . HIS A 1 73 ? 17.214 3.508 -6.557 1.00 96.50 73 HIS A C 1
ATOM 561 O O . HIS A 1 73 ? 18.022 3.265 -5.662 1.00 96.50 73 HIS A O 1
ATOM 567 N N . PHE A 1 74 ? 15.970 3.028 -6.528 1.00 95.75 74 PHE A N 1
ATOM 568 C CA . PHE A 1 74 ? 15.482 2.223 -5.415 1.00 95.75 74 PHE A CA 1
ATOM 569 C C . PHE A 1 74 ? 16.221 0.892 -5.276 1.00 95.75 74 PHE A C 1
ATOM 571 O O . PHE A 1 74 ? 16.636 0.549 -4.170 1.00 95.75 74 PHE A O 1
ATOM 578 N N . LEU A 1 75 ? 16.451 0.191 -6.391 1.00 91.88 75 LEU A N 1
ATOM 579 C CA . LEU A 1 75 ? 17.201 -1.066 -6.394 1.00 91.88 75 LEU A CA 1
ATOM 580 C C . LEU A 1 75 ? 18.659 -0.907 -5.945 1.00 91.88 75 LEU A C 1
ATOM 582 O O . LEU A 1 75 ? 19.212 -1.825 -5.349 1.00 91.88 75 LEU A O 1
ATOM 586 N N . THR A 1 76 ? 19.296 0.219 -6.273 1.00 92.25 76 THR A N 1
ATOM 587 C CA . THR A 1 76 ? 20.738 0.416 -6.038 1.00 92.25 76 THR A CA 1
ATOM 588 C C . THR A 1 76 ? 21.062 1.136 -4.732 1.00 92.25 76 THR A C 1
ATOM 590 O O . THR A 1 76 ? 22.132 0.908 -4.175 1.00 92.25 76 THR A O 1
ATOM 593 N N . HIS A 1 77 ? 20.153 1.982 -4.241 1.00 93.38 77 HIS A N 1
ATOM 594 C CA . HIS A 1 77 ? 20.356 2.825 -3.060 1.00 93.38 77 HIS A CA 1
ATOM 595 C C . HIS A 1 77 ? 19.136 2.792 -2.133 1.00 93.38 77 HIS A C 1
ATOM 597 O O . HIS A 1 77 ? 19.255 2.442 -0.961 1.00 93.38 77 HIS A O 1
ATOM 603 N N . GLY A 1 78 ? 17.944 3.099 -2.656 1.00 95.50 78 GLY A N 1
ATOM 604 C CA . GLY A 1 78 ? 16.762 3.384 -1.834 1.00 95.50 78 GLY A CA 1
ATOM 605 C C . GLY A 1 78 ? 16.336 2.272 -0.871 1.00 95.50 78 GLY A C 1
ATOM 606 O O . GLY A 1 78 ? 15.973 2.573 0.263 1.00 95.50 78 GLY A O 1
ATOM 607 N N . ALA A 1 79 ? 16.427 1.001 -1.270 1.00 94.31 79 ALA A N 1
ATOM 608 C CA . ALA A 1 79 ? 16.122 -0.126 -0.385 1.00 94.31 79 ALA A CA 1
ATOM 609 C C . ALA A 1 79 ? 17.122 -0.254 0.784 1.00 94.31 79 ALA A C 1
ATOM 611 O O . ALA A 1 79 ? 16.726 -0.610 1.894 1.00 94.31 79 ALA A O 1
ATOM 612 N N . GLY A 1 80 ? 18.403 0.063 0.552 1.00 93.75 80 GLY A N 1
ATOM 613 C CA . GLY A 1 80 ? 19.448 0.097 1.583 1.00 93.75 80 GLY A CA 1
ATOM 614 C C . GLY A 1 80 ? 19.388 1.346 2.465 1.00 93.75 80 GLY A C 1
ATOM 615 O O . GLY A 1 80 ? 19.724 1.287 3.643 1.00 93.75 80 GLY A O 1
ATOM 616 N N . GLU A 1 81 ? 18.891 2.455 1.919 1.00 95.25 81 GLU A N 1
ATOM 617 C CA . GLU A 1 81 ? 18.611 3.705 2.638 1.00 95.25 81 GLU A CA 1
ATOM 618 C C . GLU A 1 81 ? 17.295 3.665 3.441 1.00 95.25 81 GLU A C 1
ATOM 620 O O . GLU A 1 81 ? 16.954 4.642 4.103 1.00 95.25 81 GLU A O 1
ATOM 625 N N . GLY A 1 82 ? 16.537 2.561 3.388 1.00 94.75 82 GLY A N 1
ATOM 626 C CA . GLY A 1 82 ? 15.258 2.420 4.094 1.00 94.75 82 GLY A CA 1
ATOM 627 C C . GLY A 1 82 ? 14.121 3.272 3.517 1.00 94.75 82 GLY A C 1
ATOM 628 O O . GLY A 1 82 ? 13.148 3.548 4.214 1.00 94.75 82 GLY A O 1
ATOM 629 N N . ARG A 1 83 ? 14.212 3.703 2.251 1.00 96.38 83 ARG A N 1
ATOM 630 C CA . ARG A 1 83 ? 13.165 4.511 1.609 1.00 96.38 83 ARG A CA 1
ATOM 631 C C . ARG A 1 83 ? 11.903 3.676 1.353 1.00 96.38 83 ARG A C 1
ATOM 633 O O . ARG A 1 83 ? 11.969 2.553 0.860 1.00 96.38 83 ARG A O 1
ATOM 640 N N . VAL A 1 84 ? 10.745 4.268 1.634 1.00 95.75 84 VAL A N 1
ATOM 641 C CA . VAL A 1 84 ? 9.409 3.687 1.404 1.00 95.75 84 VAL A CA 1
ATOM 642 C C . VAL A 1 84 ? 9.101 3.675 -0.100 1.00 95.75 84 VAL A C 1
ATOM 644 O O . VAL A 1 84 ? 9.096 4.741 -0.716 1.00 95.75 84 VAL A O 1
ATOM 647 N N . SER A 1 85 ? 8.838 2.507 -0.700 1.00 92.12 85 SER A N 1
ATOM 648 C CA . SER A 1 85 ? 8.536 2.378 -2.142 1.00 92.12 85 SER A CA 1
ATOM 649 C C . SER A 1 85 ? 7.056 2.231 -2.495 1.00 92.12 85 SER A C 1
ATOM 651 O O . SER A 1 85 ? 6.700 2.377 -3.662 1.00 92.12 85 SER A O 1
ATOM 653 N N . PHE A 1 86 ? 6.201 1.913 -1.524 1.00 90.06 86 PHE A N 1
ATOM 654 C CA . PHE A 1 86 ? 4.747 1.858 -1.674 1.00 90.06 86 PHE A CA 1
ATOM 655 C C . PHE A 1 86 ? 4.078 2.001 -0.303 1.00 90.06 86 PHE A C 1
ATOM 657 O O . PHE A 1 86 ? 4.667 1.632 0.711 1.00 90.06 86 PHE A O 1
ATOM 664 N N . GLU A 1 87 ? 2.845 2.509 -0.276 1.00 87.19 87 GLU A N 1
ATOM 665 C CA . GLU A 1 87 ? 2.165 2.921 0.964 1.00 87.19 87 GLU A CA 1
ATOM 666 C C . GLU A 1 87 ? 2.038 1.804 2.017 1.00 87.19 87 GLU A C 1
ATOM 668 O O . GLU A 1 87 ? 2.210 2.048 3.203 1.00 87.19 87 GLU A O 1
ATOM 673 N N . ALA A 1 88 ? 1.799 0.552 1.608 1.00 84.25 88 ALA A N 1
ATOM 674 C CA . ALA A 1 88 ? 1.611 -0.562 2.549 1.00 84.25 88 ALA A CA 1
ATOM 675 C C . ALA A 1 88 ? 2.903 -1.102 3.199 1.00 84.25 88 ALA A C 1
ATOM 677 O O . ALA A 1 88 ? 2.826 -2.096 3.926 1.00 84.25 88 ALA A O 1
ATOM 678 N N . PHE A 1 89 ? 4.074 -0.500 2.959 1.00 92.44 89 PHE A N 1
ATOM 679 C CA . PHE A 1 89 ? 5.335 -0.966 3.538 1.00 92.44 89 PHE A CA 1
ATOM 680 C C . PHE A 1 89 ? 6.282 0.167 3.933 1.00 92.44 89 PHE A C 1
ATOM 682 O O . PHE A 1 89 ? 7.088 0.637 3.130 1.00 92.44 89 PHE A O 1
ATOM 689 N N . ASP A 1 90 ? 6.250 0.517 5.216 1.00 94.88 90 ASP A N 1
ATOM 690 C CA . ASP A 1 90 ? 7.302 1.289 5.869 1.00 94.88 90 ASP A CA 1
ATOM 691 C C . ASP A 1 90 ? 8.406 0.340 6.398 1.00 94.88 90 ASP A C 1
ATOM 693 O O . ASP A 1 90 ? 8.134 -0.482 7.285 1.00 94.88 90 ASP A O 1
ATOM 697 N N . PRO A 1 91 ? 9.653 0.431 5.889 1.00 96.19 91 PRO A N 1
ATOM 698 C CA . PRO A 1 91 ? 10.781 -0.346 6.394 1.00 96.19 91 PRO A CA 1
ATOM 699 C C . PRO A 1 91 ? 11.051 -0.151 7.891 1.00 96.19 91 PRO A C 1
ATOM 701 O O . PRO A 1 91 ? 11.410 -1.120 8.558 1.00 96.19 91 PRO A O 1
ATOM 704 N N . GLU A 1 92 ? 10.876 1.055 8.440 1.00 95.56 92 GLU A N 1
ATOM 705 C CA . GLU A 1 92 ? 11.144 1.328 9.858 1.00 95.56 92 GLU A CA 1
ATOM 706 C C . GLU A 1 92 ? 10.129 0.596 10.743 1.00 95.56 92 GLU A C 1
ATOM 708 O O . GLU A 1 92 ? 10.511 -0.171 11.636 1.00 95.56 92 GLU A O 1
ATOM 713 N N . PHE A 1 93 ? 8.838 0.726 10.420 1.00 94.75 93 PHE A N 1
ATOM 714 C CA . PHE A 1 93 ? 7.771 -0.038 11.063 1.00 94.75 93 PHE A CA 1
ATOM 715 C C . PHE A 1 93 ? 8.012 -1.552 10.962 1.00 94.75 93 PHE A C 1
ATOM 717 O O . PHE A 1 93 ? 7.861 -2.270 11.956 1.00 94.75 93 PHE A O 1
ATOM 724 N N . TYR A 1 94 ? 8.392 -2.050 9.779 1.00 96.44 94 TYR A N 1
ATOM 725 C CA . TYR A 1 94 ? 8.596 -3.479 9.552 1.00 96.44 94 TYR A CA 1
ATOM 726 C C . TYR A 1 94 ? 9.707 -4.050 10.436 1.00 96.44 94 TYR A C 1
ATOM 728 O O . TYR A 1 94 ? 9.516 -5.095 11.060 1.00 96.44 94 TYR A O 1
ATOM 736 N N . LEU A 1 95 ? 10.843 -3.358 10.548 1.00 96.88 95 LEU A N 1
ATOM 737 C CA . LEU A 1 95 ? 11.950 -3.799 11.397 1.00 96.88 95 LEU A CA 1
ATOM 738 C C . LEU A 1 95 ? 11.613 -3.671 12.889 1.00 96.88 95 LEU A C 1
ATOM 740 O O . LEU A 1 95 ? 11.937 -4.577 13.657 1.00 96.88 95 LEU A O 1
ATOM 744 N N . ALA A 1 96 ? 10.884 -2.627 13.297 1.00 95.50 96 ALA A N 1
ATOM 745 C CA . ALA A 1 96 ? 10.418 -2.472 14.678 1.00 95.50 96 ALA A CA 1
ATOM 746 C C . ALA A 1 96 ? 9.500 -3.623 15.147 1.00 95.50 96 ALA A C 1
ATOM 748 O O . ALA A 1 96 ? 9.496 -3.963 16.330 1.00 95.50 96 ALA A O 1
ATOM 749 N N . HIS A 1 97 ? 8.756 -4.253 14.229 1.00 95.06 97 HIS A N 1
ATOM 750 C CA . HIS A 1 97 ? 7.829 -5.353 14.531 1.00 95.06 97 HIS A CA 1
ATOM 751 C C . HIS A 1 97 ? 8.372 -6.756 14.212 1.00 95.06 97 HIS A C 1
ATOM 753 O O . HIS A 1 97 ? 7.733 -7.745 14.571 1.00 95.06 97 HIS A O 1
ATOM 759 N N . ASN A 1 98 ? 9.540 -6.871 13.571 1.00 96.44 98 ASN A N 1
ATOM 760 C CA . ASN A 1 98 ? 10.151 -8.145 13.182 1.00 96.44 98 ASN A CA 1
ATOM 761 C C . ASN A 1 98 ? 11.642 -8.142 13.568 1.00 96.44 98 ASN A C 1
ATOM 763 O O . ASN A 1 98 ? 12.526 -7.909 12.743 1.00 96.44 98 ASN A O 1
ATOM 767 N N . ALA A 1 99 ? 11.919 -8.365 14.856 1.00 96.75 99 ALA A N 1
ATOM 768 C CA . ALA A 1 99 ? 13.248 -8.187 15.454 1.00 96.75 99 ALA A CA 1
ATOM 769 C C . ALA A 1 99 ? 14.347 -9.101 14.868 1.00 96.75 99 ALA A C 1
ATOM 771 O O . ALA A 1 99 ? 15.518 -8.726 14.845 1.00 96.75 99 ALA A O 1
ATOM 772 N N . ASP A 1 100 ? 13.983 -10.281 14.368 1.00 97.31 100 ASP A N 1
ATOM 773 C CA . ASP A 1 100 ? 14.873 -11.184 13.631 1.00 97.31 100 ASP A CA 1
ATOM 774 C C . ASP A 1 100 ? 15.301 -10.594 12.277 1.00 97.31 100 ASP A C 1
ATOM 776 O O . ASP A 1 100 ? 16.467 -10.692 11.890 1.00 97.31 100 ASP A O 1
ATOM 780 N N . VAL A 1 101 ? 14.387 -9.897 11.597 1.00 97.56 101 VAL A N 1
ATOM 781 C CA . VAL A 1 101 ? 14.681 -9.161 10.362 1.00 97.56 101 VAL A CA 1
ATOM 782 C C . VAL A 1 101 ? 15.538 -7.934 10.663 1.00 97.56 101 VAL A C 1
ATOM 784 O O . VAL A 1 101 ? 16.513 -7.687 9.958 1.00 97.56 101 VAL A O 1
ATOM 787 N N . ALA A 1 102 ? 15.243 -7.203 11.744 1.00 97.81 102 ALA A N 1
ATOM 788 C CA . ALA A 1 102 ? 16.072 -6.086 12.204 1.00 97.81 102 ALA A CA 1
ATOM 789 C C . ALA A 1 102 ? 17.525 -6.513 12.474 1.00 97.81 102 ALA A C 1
ATOM 791 O O . ALA A 1 102 ? 18.451 -5.816 12.061 1.00 97.81 102 ALA A O 1
ATOM 792 N N . ALA A 1 103 ? 17.735 -7.684 13.086 1.00 97.69 103 ALA A N 1
ATOM 793 C CA . ALA A 1 103 ? 19.067 -8.256 13.269 1.00 97.69 103 ALA A CA 1
ATOM 794 C C . ALA A 1 103 ? 19.748 -8.590 11.926 1.00 97.69 103 ALA A C 1
ATOM 796 O O . ALA A 1 103 ? 20.900 -8.216 11.714 1.00 97.69 103 ALA A O 1
ATOM 797 N N . ALA A 1 104 ? 19.038 -9.221 10.982 1.00 96.94 104 ALA A N 1
ATOM 798 C CA . ALA A 1 104 ? 19.588 -9.538 9.660 1.00 96.94 104 ALA A CA 1
ATOM 799 C C . ALA A 1 104 ? 19.972 -8.285 8.843 1.00 96.94 104 ALA A C 1
ATOM 801 O O . ALA A 1 104 ? 21.002 -8.291 8.162 1.00 96.94 104 ALA A O 1
ATOM 802 N N . VAL A 1 105 ? 19.186 -7.206 8.942 1.00 96.38 105 VAL A N 1
ATOM 803 C CA . VAL A 1 105 ? 19.490 -5.903 8.323 1.00 96.38 105 VAL A CA 1
ATOM 804 C C . VAL A 1 105 ? 20.685 -5.230 9.003 1.00 96.38 105 VAL A C 1
ATOM 806 O O . VAL A 1 105 ? 21.571 -4.731 8.314 1.00 96.38 105 VAL A O 1
ATOM 809 N N . ALA A 1 106 ? 20.768 -5.259 10.338 1.00 96.56 106 ALA A N 1
ATOM 810 C CA . ALA A 1 106 ? 21.909 -4.714 11.083 1.00 96.56 106 ALA A CA 1
ATOM 811 C C . ALA A 1 106 ? 23.232 -5.446 10.775 1.00 96.56 106 ALA A C 1
ATOM 813 O O . ALA A 1 106 ? 24.301 -4.839 10.806 1.00 96.56 106 ALA A O 1
ATOM 814 N N . GLU A 1 107 ? 23.161 -6.733 10.429 1.00 97.00 107 GLU A N 1
ATOM 815 C CA . GLU A 1 107 ? 24.287 -7.541 9.945 1.00 97.00 107 GLU A CA 1
ATOM 816 C C . GLU A 1 107 ? 24.559 -7.383 8.432 1.00 97.00 107 GLU A C 1
ATOM 818 O O . GLU A 1 107 ? 25.403 -8.092 7.885 1.00 97.00 107 GLU A O 1
ATOM 823 N N . ALA A 1 108 ? 23.857 -6.467 7.750 1.00 93.75 108 ALA A N 1
ATOM 824 C CA . ALA A 1 108 ? 23.960 -6.189 6.313 1.00 93.75 108 ALA A CA 1
ATOM 825 C C . ALA A 1 108 ? 23.765 -7.420 5.399 1.00 93.75 108 ALA A C 1
ATOM 827 O O . ALA A 1 108 ? 24.267 -7.456 4.276 1.00 93.75 108 ALA A O 1
ATOM 828 N N . LYS A 1 109 ? 23.017 -8.433 5.860 1.00 93.88 109 LYS A N 1
ATOM 829 C CA . LYS A 1 109 ? 22.738 -9.660 5.089 1.00 93.88 109 LYS A CA 1
ATOM 830 C C . LYS A 1 109 ? 21.739 -9.440 3.953 1.00 93.88 109 LYS A C 1
ATOM 832 O O . LYS A 1 109 ? 21.741 -10.191 2.982 1.00 93.88 109 LYS A O 1
ATOM 837 N N . LEU A 1 110 ? 20.842 -8.475 4.138 1.00 94.94 110 LEU A N 1
ATOM 838 C CA . LEU A 1 110 ? 19.705 -8.156 3.278 1.00 94.94 110 LEU A CA 1
ATOM 839 C C . LEU A 1 110 ? 19.072 -6.842 3.748 1.00 94.94 110 LEU A C 1
ATOM 841 O O . LEU A 1 110 ? 19.234 -6.456 4.905 1.00 94.94 110 LEU A O 1
ATOM 845 N N . THR A 1 111 ? 18.324 -6.172 2.879 1.00 94.88 111 THR A N 1
ATOM 846 C CA . THR A 1 111 ? 17.472 -5.027 3.241 1.00 94.88 111 THR A CA 1
ATOM 847 C C . THR A 1 111 ? 16.093 -5.476 3.740 1.00 94.88 111 THR A C 1
ATOM 849 O O . THR A 1 111 ? 15.645 -6.589 3.458 1.00 94.88 111 THR A O 1
ATOM 852 N N . ALA A 1 112 ? 15.364 -4.594 4.435 1.00 95.81 112 ALA A N 1
ATOM 853 C CA . ALA A 1 112 ? 13.984 -4.855 4.868 1.00 95.81 112 ALA A CA 1
ATOM 854 C C . ALA A 1 112 ? 13.069 -5.268 3.696 1.00 95.81 112 ALA A C 1
ATOM 856 O O . ALA A 1 112 ? 12.262 -6.190 3.816 1.00 95.81 112 ALA A O 1
ATOM 857 N N . MET A 1 113 ? 13.239 -4.614 2.542 1.00 93.12 113 MET A N 1
ATOM 858 C CA . MET A 1 113 ? 12.488 -4.913 1.325 1.00 93.12 113 MET A CA 1
ATOM 859 C C . MET A 1 113 ? 12.864 -6.274 0.726 1.00 93.12 113 MET A C 1
ATOM 861 O O . MET A 1 113 ? 11.996 -7.049 0.327 1.00 93.12 113 MET A O 1
ATOM 865 N N . GLU A 1 114 ? 14.155 -6.611 0.687 1.00 92.38 114 GLU A N 1
ATOM 866 C CA . GLU A 1 114 ? 14.577 -7.940 0.247 1.00 92.38 114 GLU A CA 1
ATOM 867 C C . GLU A 1 114 ? 14.071 -9.040 1.174 1.00 92.38 114 GLU A C 1
ATOM 869 O O . GLU A 1 114 ? 13.707 -10.103 0.672 1.00 92.38 114 GLU A O 1
ATOM 874 N N . HIS A 1 115 ? 13.982 -8.788 2.487 1.00 94.94 115 HIS A N 1
ATOM 875 C CA . HIS A 1 115 ? 13.329 -9.723 3.396 1.00 94.94 115 HIS A CA 1
ATOM 876 C C . HIS A 1 115 ? 11.881 -9.963 2.981 1.00 94.94 115 HIS A C 1
ATOM 878 O O . HIS A 1 115 ? 11.485 -11.112 2.793 1.00 94.94 115 HIS A O 1
ATOM 884 N N . LEU A 1 116 ? 11.101 -8.887 2.808 1.00 92.56 116 LEU A N 1
ATOM 885 C CA . LEU A 1 116 ? 9.690 -8.972 2.441 1.00 92.56 116 LEU A CA 1
ATOM 886 C C . LEU A 1 116 ? 9.494 -9.805 1.170 1.00 92.56 116 LEU A C 1
ATOM 888 O O . LEU A 1 116 ? 8.648 -10.693 1.146 1.00 92.56 116 LEU A O 1
ATOM 892 N N . ILE A 1 117 ? 10.291 -9.549 0.133 1.00 88.19 117 ILE A N 1
ATOM 893 C CA . ILE A 1 117 ? 10.127 -10.195 -1.174 1.00 88.19 117 ILE A CA 1
ATOM 894 C C . ILE A 1 117 ? 10.614 -11.646 -1.162 1.00 88.19 117 ILE A C 1
ATOM 896 O O . ILE A 1 117 ? 9.970 -12.506 -1.760 1.00 88.19 117 ILE A O 1
ATOM 900 N N . ARG A 1 118 ? 11.744 -11.944 -0.511 1.00 86.94 118 ARG A N 1
ATOM 901 C CA . ARG A 1 118 ? 12.328 -13.296 -0.536 1.00 86.94 118 ARG A CA 1
ATOM 902 C C . ARG A 1 118 ? 11.662 -14.247 0.461 1.00 86.94 118 ARG A C 1
ATOM 904 O O . ARG A 1 118 ? 11.576 -15.438 0.179 1.00 86.94 118 ARG A O 1
ATOM 911 N N . PHE A 1 119 ? 11.184 -13.730 1.595 1.00 90.38 119 PHE A N 1
ATOM 912 C CA . PHE A 1 119 ? 10.679 -14.532 2.715 1.00 90.38 119 PHE A CA 1
ATOM 913 C C . PHE A 1 119 ? 9.349 -13.990 3.252 1.00 90.38 119 PHE A C 1
ATOM 915 O O . PHE A 1 119 ? 8.343 -14.699 3.260 1.00 90.38 119 PHE A O 1
ATOM 922 N N . GLY A 1 120 ? 9.318 -12.711 3.635 1.00 91.00 120 GLY A N 1
ATOM 923 C CA . GLY A 1 120 ? 8.254 -12.125 4.447 1.00 91.00 120 GLY A CA 1
ATOM 924 C C . GLY A 1 120 ? 6.847 -12.211 3.850 1.00 91.00 120 GLY A C 1
ATOM 925 O O . GLY A 1 120 ? 5.896 -12.377 4.604 1.00 91.00 120 GLY A O 1
ATOM 926 N N . GLN A 1 121 ? 6.699 -12.162 2.522 1.00 86.62 121 GLN A N 1
ATOM 927 C CA . GLN A 1 121 ? 5.409 -12.299 1.831 1.00 86.62 121 GLN A CA 1
ATOM 928 C C . GLN A 1 121 ? 4.751 -13.683 1.988 1.00 86.62 121 GLN A C 1
ATOM 930 O O . GLN A 1 121 ? 3.532 -13.807 1.838 1.00 86.62 121 GLN A O 1
ATOM 935 N N . SER A 1 122 ? 5.553 -14.705 2.297 1.00 83.69 122 SER A N 1
ATOM 936 C CA . SER A 1 122 ? 5.138 -16.096 2.518 1.00 83.69 122 SER A CA 1
ATOM 937 C C . SER A 1 122 ? 5.119 -16.476 4.005 1.00 83.69 122 SER A C 1
ATOM 939 O O . SER A 1 122 ? 4.792 -17.608 4.352 1.00 83.69 122 SER A O 1
ATOM 941 N N . GLU A 1 123 ? 5.469 -15.543 4.890 1.00 89.25 123 GLU A N 1
ATOM 942 C CA . GLU A 1 123 ? 5.543 -15.734 6.336 1.00 89.25 123 GLU A CA 1
ATOM 943 C C . GLU A 1 123 ? 4.401 -14.993 7.053 1.00 89.25 123 GLU A C 1
ATOM 945 O O . GLU A 1 123 ? 3.798 -14.056 6.531 1.00 89.25 123 GLU A O 1
ATOM 950 N N . ALA A 1 124 ? 4.114 -15.375 8.300 1.00 92.19 124 ALA A N 1
ATOM 951 C CA . ALA A 1 124 ? 3.094 -14.742 9.142 1.00 92.19 124 ALA A CA 1
ATOM 952 C C . ALA A 1 124 ? 3.581 -13.401 9.741 1.00 92.19 124 ALA A C 1
ATOM 954 O O . ALA A 1 124 ? 3.645 -13.234 10.958 1.00 92.19 124 ALA A O 1
ATOM 955 N N . ARG A 1 125 ? 3.988 -12.463 8.879 1.00 95.31 125 ARG A N 1
ATOM 956 C CA . ARG A 1 125 ? 4.645 -11.206 9.259 1.00 95.31 125 ARG A CA 1
ATOM 957 C C . ARG A 1 125 ? 3.658 -10.054 9.421 1.00 95.31 125 ARG A C 1
ATOM 959 O O . ARG A 1 125 ? 2.770 -9.860 8.588 1.00 95.31 125 ARG A O 1
ATOM 966 N N . ARG A 1 126 ? 3.894 -9.219 10.437 1.00 94.94 126 ARG A N 1
ATOM 967 C CA . ARG A 1 126 ? 3.298 -7.882 10.546 1.00 94.94 126 ARG A CA 1
ATOM 968 C C . ARG A 1 126 ? 4.070 -6.930 9.632 1.00 94.94 126 ARG A C 1
ATOM 970 O O . ARG A 1 126 ? 5.261 -6.725 9.840 1.00 94.94 126 ARG A O 1
ATOM 977 N N . ILE A 1 127 ? 3.396 -6.428 8.600 1.00 93.44 127 ILE A N 1
ATOM 978 C CA . ILE A 1 127 ? 3.967 -5.621 7.513 1.00 93.44 127 ILE A CA 1
ATOM 979 C C . ILE A 1 127 ? 3.780 -4.129 7.784 1.00 93.44 127 ILE A C 1
ATOM 981 O O . ILE A 1 127 ? 4.721 -3.357 7.641 1.00 93.44 127 ILE A O 1
ATOM 985 N N . SER A 1 128 ? 2.572 -3.745 8.201 1.00 92.88 128 SER A N 1
ATOM 986 C CA . SER A 1 128 ? 2.179 -2.361 8.473 1.00 92.88 128 SER A CA 1
ATOM 987 C C . SER A 1 128 ? 1.273 -2.278 9.706 1.00 92.88 128 SER A C 1
ATOM 989 O O . SER A 1 128 ? 0.973 -3.293 10.353 1.00 92.88 128 SER A O 1
ATOM 991 N N . LEU A 1 129 ? 0.817 -1.065 10.033 1.00 91.06 129 LEU A N 1
ATOM 992 C CA . LEU A 1 129 ? -0.194 -0.822 11.062 1.00 91.06 129 LEU A CA 1
ATOM 993 C C . LEU A 1 129 ? -1.432 -1.716 10.849 1.00 91.06 129 LEU A C 1
ATOM 995 O O . LEU A 1 129 ? -1.907 -2.370 11.784 1.00 91.06 129 LEU A O 1
ATOM 999 N N . LEU A 1 130 ? -1.892 -1.796 9.596 1.00 92.75 130 LEU A N 1
ATOM 1000 C CA . LEU A 1 130 ? -3.090 -2.530 9.190 1.00 92.75 130 LEU A CA 1
ATOM 1001 C C . LEU A 1 130 ? -2.847 -4.003 8.871 1.00 92.75 130 LEU A C 1
ATOM 1003 O O . LEU A 1 130 ? -3.717 -4.827 9.140 1.00 92.75 130 LEU A O 1
ATOM 1007 N N . LEU A 1 131 ? -1.717 -4.341 8.246 1.00 94.56 131 LEU A N 1
ATOM 1008 C CA . LEU A 1 131 ? -1.532 -5.654 7.635 1.00 94.56 131 LEU A CA 1
ATOM 1009 C C . LEU A 1 131 ? -0.603 -6.540 8.461 1.00 94.56 131 LEU A C 1
ATOM 1011 O O . LEU A 1 131 ? 0.601 -6.298 8.563 1.00 94.56 131 LEU A O 1
ATOM 1015 N N . ASN A 1 132 ? -1.155 -7.641 8.961 1.00 95.88 132 ASN A N 1
ATOM 1016 C CA . ASN A 1 132 ? -0.396 -8.806 9.390 1.00 95.88 132 ASN A CA 1
ATOM 1017 C C . ASN A 1 132 ? -0.840 -10.005 8.553 1.00 95.88 132 ASN A C 1
ATOM 1019 O O . ASN A 1 132 ? -2.002 -10.406 8.606 1.00 95.88 132 ASN A O 1
ATOM 1023 N N . LEU A 1 133 ? 0.083 -10.586 7.787 1.00 95.62 133 LEU A N 1
ATOM 1024 C CA . LEU A 1 133 ? -0.221 -11.698 6.886 1.00 95.62 133 LEU A CA 1
ATOM 1025 C C . LEU A 1 133 ? -0.719 -12.930 7.656 1.00 95.62 133 LEU A C 1
ATOM 1027 O O . LEU A 1 133 ? -1.595 -13.638 7.169 1.00 95.62 133 LEU A O 1
ATOM 1031 N N . GLY A 1 134 ? -0.246 -13.144 8.889 1.00 96.00 134 GLY A N 1
ATOM 1032 C CA . GLY A 1 134 ? -0.749 -14.210 9.757 1.00 96.00 134 GLY A CA 1
ATOM 1033 C C . GLY A 1 134 ? -2.194 -13.996 10.221 1.00 96.00 134 GLY A C 1
ATOM 1034 O O . GLY A 1 134 ? -2.922 -14.965 10.424 1.00 96.00 134 GLY A O 1
ATOM 1035 N N . ASP A 1 135 ? -2.633 -12.746 10.365 1.00 97.25 135 ASP A N 1
ATOM 1036 C CA . ASP A 1 135 ? -4.004 -12.411 10.770 1.00 97.25 135 ASP A CA 1
ATOM 1037 C C . ASP A 1 135 ? -4.937 -12.489 9.550 1.00 97.25 135 ASP A C 1
ATOM 1039 O O . ASP A 1 135 ? -5.980 -13.143 9.606 1.00 97.25 135 ASP A O 1
ATOM 1043 N N . TYR A 1 136 ? -4.478 -11.964 8.410 1.00 97.50 136 TYR A N 1
ATOM 1044 C CA . TYR A 1 136 ? -5.153 -12.030 7.115 1.00 97.50 136 TYR A CA 1
ATOM 1045 C C . TYR A 1 136 ? -5.420 -13.471 6.645 1.00 97.50 136 TYR A C 1
ATOM 1047 O O . TYR A 1 136 ? -6.544 -13.800 6.260 1.00 97.50 136 TYR A O 1
ATOM 1055 N N . ILE A 1 137 ? -4.420 -14.361 6.730 1.00 96.88 137 ILE A N 1
ATOM 1056 C CA . ILE A 1 137 ? -4.567 -15.792 6.407 1.00 96.88 137 ILE A CA 1
ATOM 1057 C C . ILE A 1 137 ? -5.596 -16.460 7.334 1.00 96.88 137 ILE A C 1
ATOM 1059 O O . ILE A 1 137 ? -6.426 -17.241 6.872 1.00 96.88 137 ILE A O 1
ATOM 1063 N N . ARG A 1 138 ? -5.575 -16.156 8.642 1.00 96.88 138 ARG A N 1
ATOM 1064 C CA . ARG A 1 138 ? -6.518 -16.745 9.613 1.00 96.88 138 ARG A CA 1
ATOM 1065 C C . ARG A 1 138 ? -7.960 -16.288 9.389 1.00 96.88 138 ARG A C 1
ATOM 1067 O O . ARG A 1 138 ? -8.870 -17.078 9.638 1.00 96.88 138 ARG A O 1
ATOM 1074 N N . ALA A 1 139 ? -8.167 -15.056 8.929 1.00 97.94 139 ALA A N 1
ATOM 1075 C CA . ALA A 1 139 ? -9.488 -14.532 8.589 1.00 97.94 139 ALA A CA 1
ATOM 1076 C C . ALA A 1 139 ? -10.029 -15.097 7.259 1.00 97.94 139 ALA A C 1
ATOM 1078 O O . ALA A 1 139 ? -11.224 -15.367 7.139 1.00 97.94 139 ALA A O 1
ATOM 1079 N N . ASN A 1 140 ? -9.159 -15.341 6.271 1.00 98.06 140 ASN A N 1
ATOM 1080 C CA . ASN A 1 140 ? -9.548 -15.738 4.914 1.00 98.06 140 ASN A CA 1
ATOM 1081 C C . ASN A 1 140 ? -9.116 -17.178 4.599 1.00 98.06 140 ASN A C 1
ATOM 1083 O O . ASN A 1 140 ? -8.057 -17.433 4.023 1.00 98.06 140 ASN A O 1
ATOM 1087 N N . ARG A 1 141 ? -9.965 -18.144 4.963 1.00 97.62 141 ARG A N 1
ATOM 1088 C CA . ARG A 1 141 ? -9.684 -19.582 4.810 1.00 97.62 141 ARG A CA 1
ATOM 1089 C C . ARG A 1 141 ? -9.340 -20.005 3.374 1.00 97.62 14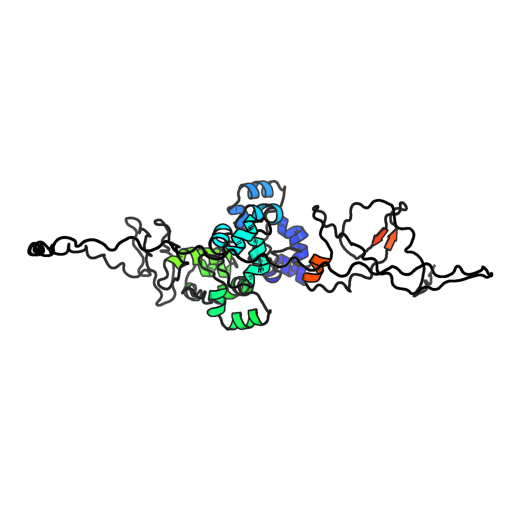1 ARG A C 1
ATOM 1091 O O . ARG A 1 141 ? -8.483 -20.859 3.183 1.00 97.62 141 ARG A O 1
ATOM 1098 N N . ASP A 1 142 ? -10.005 -19.441 2.375 1.00 97.50 142 ASP A N 1
ATOM 1099 C CA . ASP A 1 142 ? -9.748 -19.727 0.960 1.00 97.50 142 ASP A CA 1
ATOM 1100 C C . ASP A 1 142 ? -8.365 -19.231 0.503 1.00 97.50 142 ASP A C 1
ATOM 1102 O O . ASP A 1 142 ? -7.698 -19.900 -0.288 1.00 97.50 142 ASP A O 1
ATOM 1106 N N . VAL A 1 143 ? -7.893 -18.118 1.076 1.00 96.31 143 VAL A N 1
ATOM 1107 C CA . VAL A 1 143 ? -6.520 -17.624 0.898 1.00 96.31 143 VAL A CA 1
ATOM 1108 C C . VAL A 1 143 ? -5.529 -18.563 1.583 1.00 96.31 143 VAL A C 1
ATOM 1110 O O . VAL A 1 143 ? -4.535 -18.940 0.967 1.00 96.31 143 VAL A O 1
ATOM 1113 N N . ALA A 1 144 ? -5.818 -19.023 2.806 1.00 96.00 144 ALA A N 1
ATOM 1114 C CA . ALA A 1 144 ? -4.987 -20.009 3.503 1.00 96.00 144 ALA A CA 1
ATOM 1115 C C . ALA A 1 144 ? -4.802 -21.300 2.680 1.00 96.00 144 ALA A C 1
ATOM 1117 O O . ALA A 1 144 ? -3.674 -21.737 2.460 1.00 96.00 144 ALA A O 1
ATOM 1118 N N . GLU A 1 145 ? -5.893 -21.851 2.136 1.00 96.44 145 GLU A N 1
ATOM 1119 C CA . GLU A 1 145 ? -5.882 -23.040 1.267 1.00 96.44 145 GLU A CA 1
ATOM 1120 C C . GLU A 1 145 ? -5.173 -22.801 -0.089 1.00 96.44 145 GLU A C 1
ATOM 1122 O O . GLU A 1 145 ? -4.820 -23.757 -0.788 1.00 96.44 145 GLU A O 1
ATOM 1127 N N . ALA A 1 146 ? -4.969 -21.543 -0.502 1.00 94.62 146 ALA A N 1
ATOM 1128 C CA . ALA A 1 146 ? -4.198 -21.170 -1.691 1.00 94.62 146 ALA A CA 1
ATOM 1129 C C . ALA A 1 146 ? -2.703 -20.968 -1.407 1.00 94.62 146 ALA A C 1
ATOM 1131 O O . ALA A 1 146 ? -1.882 -21.408 -2.216 1.00 94.62 146 ALA A O 1
ATOM 1132 N N . VAL A 1 147 ? -2.361 -20.386 -0.255 1.00 93.44 147 VAL A N 1
ATOM 1133 C CA . VAL A 1 147 ? -0.979 -20.238 0.229 1.00 93.44 147 VAL A CA 1
ATOM 1134 C C . VAL A 1 147 ? -0.372 -21.602 0.570 1.00 93.44 147 VAL A C 1
ATOM 1136 O O . VAL A 1 147 ? 0.713 -21.914 0.089 1.00 93.44 147 VAL A O 1
ATOM 1139 N N . GLU A 1 148 ? -1.085 -22.463 1.308 1.00 93.69 148 GLU A N 1
ATOM 1140 C CA . GLU A 1 148 ? -0.617 -23.822 1.648 1.00 93.69 148 GLU A CA 1
ATOM 1141 C C . GLU A 1 148 ? -0.358 -24.675 0.393 1.00 93.69 148 GLU A C 1
ATOM 1143 O O . GLU A 1 148 ? 0.581 -25.466 0.338 1.00 93.69 148 GLU A O 1
ATOM 1148 N N . ALA A 1 149 ? -1.158 -24.473 -0.655 1.00 94.38 149 ALA A N 1
ATOM 1149 C CA . ALA A 1 149 ? -0.994 -25.144 -1.939 1.00 94.38 149 ALA A CA 1
ATOM 1150 C C . ALA A 1 149 ? 0.051 -24.491 -2.868 1.00 94.38 149 ALA A C 1
ATOM 1152 O O . ALA A 1 149 ? 0.146 -24.892 -4.030 1.00 94.38 149 ALA A O 1
ATOM 1153 N N . GLY A 1 150 ? 0.783 -23.470 -2.406 1.00 90.69 150 GLY A N 1
ATOM 1154 C CA . GLY A 1 150 ? 1.817 -22.772 -3.176 1.00 90.69 150 GLY A CA 1
ATOM 1155 C C . GLY A 1 150 ? 1.303 -22.043 -4.423 1.00 90.69 150 GLY A C 1
ATOM 1156 O O . GLY A 1 150 ? 2.067 -21.845 -5.364 1.00 90.69 150 GLY A O 1
ATOM 1157 N N . ARG A 1 151 ? 0.010 -21.685 -4.478 1.00 90.69 151 ARG A N 1
ATOM 1158 C CA . ARG A 1 151 ? -0.603 -21.042 -5.659 1.00 90.69 151 ARG A CA 1
ATOM 1159 C C . ARG A 1 151 ? -0.365 -19.534 -5.723 1.00 90.69 151 ARG A C 1
ATOM 1161 O O . ARG A 1 151 ? -0.393 -18.979 -6.815 1.00 90.69 151 ARG A O 1
ATOM 1168 N N . LEU A 1 152 ? -0.199 -18.896 -4.567 1.00 90.75 152 LEU A N 1
ATOM 1169 C CA . LEU A 1 152 ? 0.028 -17.462 -4.382 1.00 90.75 152 LEU A CA 1
ATOM 1170 C C . LEU A 1 152 ? 0.636 -17.212 -2.994 1.00 90.75 152 LEU A C 1
ATOM 1172 O O . LEU A 1 152 ? 0.636 -18.109 -2.147 1.00 90.75 152 LEU A O 1
ATOM 1176 N N . THR A 1 153 ? 1.128 -15.999 -2.747 1.00 91.62 153 THR A N 1
ATOM 1177 C CA . THR A 1 153 ? 1.508 -15.547 -1.398 1.00 91.62 153 THR A CA 1
ATOM 1178 C C . THR A 1 153 ? 0.364 -14.745 -0.776 1.00 91.62 153 THR A C 1
ATOM 1180 O O . THR A 1 153 ? -0.496 -14.213 -1.482 1.00 91.62 153 THR A O 1
ATOM 1183 N N . ALA A 1 154 ? 0.314 -14.638 0.554 1.00 93.19 154 ALA A N 1
ATOM 1184 C CA . ALA A 1 154 ? -0.752 -13.876 1.212 1.00 93.19 154 ALA A CA 1
ATOM 1185 C C . ALA A 1 154 ? -0.696 -12.382 0.853 1.00 93.19 154 ALA A C 1
ATOM 1187 O O . ALA A 1 154 ? -1.739 -11.744 0.715 1.00 93.19 154 ALA A O 1
ATOM 1188 N N . MET A 1 155 ? 0.516 -11.852 0.648 1.00 91.44 155 MET A N 1
ATOM 1189 C CA . MET A 1 155 ? 0.737 -10.494 0.150 1.00 91.44 155 MET A CA 1
ATOM 1190 C C . MET A 1 155 ? 0.232 -10.318 -1.288 1.00 91.44 155 MET A C 1
ATOM 1192 O O . MET A 1 155 ? -0.463 -9.346 -1.572 1.00 91.44 155 MET A O 1
ATOM 1196 N N . ASP A 1 156 ? 0.550 -11.259 -2.183 1.00 89.75 156 ASP A N 1
ATOM 1197 C CA . ASP A 1 156 ? 0.082 -11.241 -3.573 1.00 89.75 156 ASP A CA 1
ATOM 1198 C C . ASP A 1 156 ? -1.452 -11.251 -3.643 1.00 89.75 156 ASP A C 1
ATOM 1200 O O . ASP A 1 156 ? -2.048 -10.386 -4.289 1.00 89.75 156 ASP A O 1
ATOM 1204 N N . HIS A 1 157 ? -2.104 -12.138 -2.878 1.00 93.19 157 HIS A N 1
ATOM 1205 C CA . HIS A 1 157 ? -3.561 -12.129 -2.769 1.00 93.19 157 HIS A CA 1
ATOM 1206 C C . HIS A 1 157 ? -4.080 -10.792 -2.239 1.00 93.19 157 HIS A C 1
ATOM 1208 O O . HIS A 1 157 ? -4.988 -10.220 -2.833 1.00 93.19 157 HIS A O 1
ATOM 1214 N N . PHE A 1 158 ? -3.524 -10.273 -1.140 1.00 93.88 158 PHE A N 1
ATOM 1215 C CA . PHE A 1 158 ? -3.974 -9.014 -0.547 1.00 93.88 158 PHE A CA 1
ATOM 1216 C C . PHE A 1 158 ? -3.924 -7.848 -1.550 1.00 93.88 158 PHE A C 1
ATOM 1218 O O . PHE A 1 158 ? -4.950 -7.202 -1.773 1.00 93.88 158 PHE A O 1
ATOM 1225 N N . LEU A 1 159 ? -2.770 -7.626 -2.189 1.00 88.88 159 LEU A N 1
ATOM 1226 C CA . LEU A 1 159 ? -2.539 -6.491 -3.088 1.00 88.88 159 LEU A CA 1
ATOM 1227 C C . LEU A 1 159 ? -3.313 -6.594 -4.409 1.00 88.88 159 LEU A C 1
ATOM 1229 O O . LEU A 1 159 ? -3.819 -5.580 -4.887 1.00 88.88 159 LEU A O 1
ATOM 1233 N N . ASN A 1 160 ? -3.407 -7.789 -5.006 1.00 86.62 160 ASN A N 1
ATOM 1234 C CA . ASN A 1 160 ? -4.021 -7.966 -6.328 1.00 86.62 160 ASN A CA 1
ATOM 1235 C C . ASN A 1 160 ? -5.520 -8.323 -6.282 1.00 86.62 160 ASN A C 1
ATOM 1237 O O . ASN A 1 160 ? -6.216 -8.122 -7.277 1.00 86.62 160 ASN A O 1
ATOM 1241 N N . HIS A 1 161 ? -6.029 -8.829 -5.152 1.00 90.75 161 HIS A N 1
ATOM 1242 C CA . HIS A 1 161 ? -7.406 -9.331 -5.025 1.00 90.75 161 HIS A CA 1
ATOM 1243 C C . HIS A 1 161 ? -8.108 -8.835 -3.756 1.00 90.75 161 HIS A C 1
ATOM 1245 O O . HIS A 1 161 ? -9.190 -8.255 -3.826 1.00 90.75 161 HIS A O 1
ATOM 1251 N N . GLY A 1 162 ? -7.482 -9.017 -2.593 1.00 94.56 162 GLY A N 1
ATOM 1252 C CA . GLY A 1 162 ? -8.096 -8.855 -1.278 1.00 94.56 162 GLY A CA 1
ATOM 1253 C C . GLY A 1 162 ? -8.725 -7.488 -1.028 1.00 94.56 162 GLY A C 1
ATOM 1254 O O . GLY A 1 162 ? -9.805 -7.416 -0.439 1.00 94.56 162 GLY A O 1
ATOM 1255 N N . ILE A 1 163 ? -8.079 -6.424 -1.511 1.00 93.19 163 ILE A N 1
ATOM 1256 C CA . ILE A 1 163 ? -8.587 -5.053 -1.393 1.00 93.19 163 ILE A CA 1
ATOM 1257 C C . ILE A 1 163 ? -9.852 -4.851 -2.241 1.00 93.19 163 ILE A C 1
ATOM 1259 O O . ILE A 1 163 ? -10.849 -4.337 -1.736 1.00 93.19 163 ILE A O 1
ATOM 1263 N N . GLY A 1 164 ? -9.851 -5.306 -3.498 1.00 92.00 164 GLY A N 1
ATOM 1264 C CA . GLY A 1 164 ? -11.016 -5.216 -4.388 1.00 92.00 164 GLY A CA 1
ATOM 1265 C C . GLY A 1 164 ? -12.169 -6.151 -4.001 1.00 92.00 164 GLY A C 1
ATOM 1266 O O . GLY A 1 164 ? -13.324 -5.863 -4.300 1.00 92.00 164 GLY A O 1
ATOM 1267 N N . GLU A 1 165 ? -11.868 -7.251 -3.311 1.00 95.88 165 GLU A N 1
ATOM 1268 C CA . GLU A 1 165 ? -12.847 -8.230 -2.824 1.00 95.88 165 GLU A CA 1
ATOM 1269 C C . GLU A 1 165 ? -13.465 -7.877 -1.459 1.00 95.88 165 GLU A C 1
ATOM 1271 O O . GLU A 1 165 ? -14.363 -8.583 -0.999 1.00 95.88 165 GLU A O 1
ATOM 1276 N N . GLY A 1 166 ? -13.010 -6.809 -0.794 1.00 96.62 166 GLY A N 1
ATOM 1277 C CA . GLY A 1 166 ? -13.570 -6.378 0.491 1.00 96.62 166 GLY A CA 1
ATOM 1278 C C . GLY A 1 166 ? -13.227 -7.299 1.674 1.00 96.62 166 GLY A C 1
ATOM 1279 O O . GLY A 1 166 ? -14.015 -7.400 2.615 1.00 96.62 166 GLY A O 1
ATOM 1280 N N . ARG A 1 167 ? -12.079 -7.993 1.631 1.00 97.94 167 ARG A N 1
ATOM 1281 C CA . ARG A 1 167 ? -11.696 -9.029 2.612 1.00 97.94 167 ARG A CA 1
ATOM 1282 C C . ARG A 1 167 ? -11.500 -8.506 4.043 1.00 97.94 167 ARG A C 1
ATOM 1284 O O . ARG A 1 167 ? -11.282 -7.322 4.268 1.00 97.94 167 ARG A O 1
ATOM 1291 N N . ASP A 1 168 ? -11.550 -9.417 5.010 1.00 98.19 168 ASP A N 1
ATOM 1292 C CA . ASP A 1 168 ? -11.232 -9.156 6.422 1.00 98.19 168 ASP A CA 1
ATOM 1293 C C . ASP A 1 168 ? -9.706 -9.173 6.631 1.00 98.19 168 ASP A C 1
ATOM 1295 O O . ASP A 1 168 ? -9.029 -10.074 6.132 1.00 98.19 168 ASP A O 1
ATOM 1299 N N . LEU A 1 169 ? -9.150 -8.188 7.341 1.00 97.56 169 LEU A N 1
ATOM 1300 C CA . LEU A 1 169 ? -7.721 -8.118 7.672 1.00 97.56 169 LEU A CA 1
ATOM 1301 C C . LEU A 1 169 ? -7.334 -8.952 8.907 1.00 97.56 169 LEU A C 1
ATOM 1303 O O . LEU A 1 169 ? -6.148 -9.122 9.187 1.00 97.56 169 LEU A O 1
ATOM 1307 N N . GLY A 1 170 ? -8.311 -9.483 9.646 1.00 97.50 170 GLY A N 1
ATOM 1308 C CA . GLY A 1 170 ? -8.107 -10.283 10.855 1.00 97.50 170 GLY A CA 1
ATOM 1309 C C . GLY A 1 170 ? -7.821 -9.467 12.120 1.00 97.50 170 GLY A C 1
ATOM 1310 O O . GLY A 1 170 ? -7.573 -10.050 13.174 1.00 97.50 170 GLY A O 1
ATOM 1311 N N . ASN A 1 171 ? -7.883 -8.136 12.029 1.00 95.94 171 ASN A N 1
ATOM 1312 C CA . ASN A 1 171 ? -7.678 -7.171 13.116 1.00 95.94 171 ASN A CA 1
ATOM 1313 C C . ASN A 1 171 ? -8.905 -6.260 13.336 1.00 95.94 171 ASN A C 1
ATOM 1315 O O . ASN A 1 171 ? -8.764 -5.139 13.817 1.00 95.94 171 ASN A O 1
ATOM 1319 N N . GLY A 1 172 ? -10.097 -6.707 12.932 1.00 96.25 172 GLY A N 1
ATOM 1320 C CA . GLY A 1 172 ? -11.343 -5.939 13.030 1.00 96.25 172 GLY A CA 1
ATOM 1321 C C . GLY A 1 172 ? -11.602 -4.959 11.881 1.00 96.25 172 GLY A C 1
ATOM 1322 O O . GLY A 1 172 ? -12.721 -4.467 11.763 1.00 96.25 172 GLY A O 1
ATOM 1323 N N . ILE A 1 173 ? -10.628 -4.720 10.993 1.00 97.19 173 ILE A N 1
ATOM 1324 C CA . ILE A 1 173 ? -10.861 -3.998 9.737 1.00 97.19 173 ILE A CA 1
ATOM 1325 C C . ILE A 1 173 ? -11.352 -4.976 8.669 1.00 97.19 173 ILE A C 1
ATOM 1327 O O . ILE A 1 173 ? -10.606 -5.839 8.208 1.00 97.19 173 ILE A O 1
ATOM 1331 N N . VAL A 1 174 ? -12.597 -4.795 8.229 1.00 97.56 174 VAL A N 1
ATOM 1332 C CA . VAL A 1 174 ? -13.159 -5.484 7.063 1.00 97.56 174 VAL A CA 1
ATOM 1333 C C . VAL A 1 174 ? -13.232 -4.491 5.913 1.00 97.56 174 VAL A C 1
ATOM 1335 O O . VAL A 1 174 ? -13.901 -3.467 6.014 1.00 97.56 174 VAL A O 1
ATOM 1338 N N . LEU A 1 175 ? -12.558 -4.774 4.798 1.00 97.31 175 LEU A N 1
ATOM 1339 C CA . LEU A 1 175 ? -12.453 -3.821 3.688 1.00 97.31 175 LEU A CA 1
ATOM 1340 C C . LEU A 1 175 ? -13.807 -3.557 3.002 1.00 97.31 175 LEU A C 1
ATOM 1342 O O . LEU A 1 175 ? -14.008 -2.493 2.422 1.00 97.31 175 LEU A O 1
ATOM 1346 N N . ALA A 1 176 ? -14.773 -4.473 3.128 1.00 97.06 176 ALA A N 1
ATOM 1347 C CA . ALA A 1 176 ? -16.157 -4.243 2.713 1.00 97.06 176 ALA A CA 1
ATOM 1348 C C . ALA A 1 176 ? -16.857 -3.098 3.481 1.00 97.06 176 ALA A C 1
ATOM 1350 O O . ALA A 1 176 ? -17.778 -2.495 2.930 1.00 97.06 176 ALA A O 1
ATOM 1351 N N . ASP A 1 177 ? -16.412 -2.733 4.693 1.00 96.75 177 ASP A N 1
ATOM 1352 C CA . ASP A 1 177 ? -16.979 -1.598 5.445 1.00 96.75 177 ASP A CA 1
ATOM 1353 C C . ASP A 1 177 ? -16.696 -0.239 4.766 1.00 96.75 177 ASP A C 1
ATOM 1355 O O . ASP A 1 177 ? -17.386 0.748 5.030 1.00 96.75 177 ASP A O 1
ATOM 1359 N N . PHE A 1 178 ? -15.724 -0.201 3.845 1.00 97.56 178 PHE A N 1
ATOM 1360 C CA . PHE A 1 178 ? -15.346 0.962 3.037 1.00 97.56 178 PHE A CA 1
ATOM 1361 C C . PHE A 1 178 ? -16.098 1.041 1.695 1.00 97.56 178 PHE A C 1
ATOM 1363 O O . PHE A 1 178 ? -15.858 1.956 0.909 1.00 97.56 178 PHE A O 1
ATOM 1370 N N . ALA A 1 179 ? -17.028 0.121 1.405 1.00 96.94 179 ALA A N 1
ATOM 1371 C CA . ALA A 1 179 ? -17.709 0.042 0.105 1.00 96.94 179 ALA A CA 1
ATOM 1372 C C . ALA A 1 179 ? -18.576 1.271 -0.253 1.00 96.94 179 ALA A C 1
ATOM 1374 O O . ALA A 1 179 ? -18.931 1.444 -1.419 1.00 96.94 179 ALA A O 1
ATOM 1375 N N . ASN A 1 180 ? -18.901 2.122 0.726 1.00 97.06 180 ASN A N 1
ATOM 1376 C CA . ASN A 1 180 ? -19.595 3.397 0.525 1.00 97.06 180 ASN A CA 1
ATOM 1377 C C . ASN A 1 180 ? -18.653 4.618 0.493 1.00 97.06 180 ASN A C 1
ATOM 1379 O O . ASN A 1 180 ? -19.103 5.707 0.132 1.00 97.06 180 ASN A O 1
ATOM 1383 N N . ASP A 1 181 ? -17.376 4.470 0.862 1.00 98.06 181 ASP A N 1
ATOM 1384 C CA . ASP A 1 181 ? -16.458 5.601 0.976 1.00 98.06 181 ASP A CA 1
ATOM 1385 C C . ASP A 1 181 ? -16.020 6.079 -0.420 1.00 98.06 181 ASP A C 1
ATOM 1387 O O . ASP A 1 181 ? -15.433 5.302 -1.185 1.00 98.06 181 ASP A O 1
ATOM 1391 N N . PRO A 1 182 ? -16.285 7.344 -0.799 1.00 97.50 182 PRO A N 1
ATOM 1392 C CA . PRO A 1 182 ? -16.026 7.817 -2.155 1.00 97.50 182 PRO A CA 1
ATOM 1393 C C . PRO A 1 182 ? -14.530 7.902 -2.476 1.00 97.50 182 PRO A C 1
ATOM 1395 O O . PRO A 1 182 ? -14.159 7.758 -3.637 1.00 97.50 182 PRO A O 1
ATOM 1398 N N . ILE A 1 183 ? -13.668 8.109 -1.475 1.00 97.56 183 ILE A N 1
ATOM 1399 C CA . ILE A 1 183 ? -12.214 8.179 -1.669 1.00 97.56 183 ILE A CA 1
ATOM 1400 C C . ILE A 1 183 ? -11.662 6.775 -1.931 1.00 97.56 183 ILE A C 1
ATOM 1402 O O . ILE A 1 183 ? -10.998 6.558 -2.945 1.00 97.56 183 ILE A O 1
ATOM 1406 N N . PHE A 1 184 ? -11.999 5.804 -1.077 1.00 97.38 184 PHE A N 1
ATOM 1407 C CA . PHE A 1 184 ? -11.596 4.409 -1.249 1.00 97.38 184 PHE A CA 1
ATOM 1408 C C . PHE A 1 184 ? -12.117 3.819 -2.569 1.00 97.38 184 PHE A C 1
ATOM 1410 O O . PHE A 1 184 ? -11.343 3.296 -3.371 1.00 97.38 184 PHE A O 1
ATOM 1417 N N . THR A 1 185 ? -13.416 3.957 -2.851 1.00 97.00 185 THR A N 1
ATOM 1418 C CA . THR A 1 185 ? -14.018 3.405 -4.077 1.00 97.00 185 THR A CA 1
ATOM 1419 C C . THR A 1 185 ? -13.491 4.062 -5.354 1.00 97.00 185 THR A C 1
ATOM 1421 O O . THR A 1 185 ? -13.269 3.358 -6.342 1.00 97.00 185 THR A O 1
ATOM 1424 N N . GLN A 1 186 ? -13.214 5.372 -5.348 1.00 96.94 186 GLN A N 1
ATOM 1425 C CA . GLN A 1 186 ? -12.576 6.041 -6.485 1.00 96.94 186 GLN A CA 1
ATOM 1426 C C . GLN A 1 186 ? -11.130 5.574 -6.684 1.00 96.94 186 GLN A C 1
ATOM 1428 O O . GLN A 1 186 ? -10.725 5.364 -7.829 1.00 96.94 186 GLN A O 1
ATOM 1433 N N . ALA A 1 187 ? -10.367 5.363 -5.608 1.00 93.88 187 ALA A N 1
ATOM 1434 C CA . ALA A 1 187 ? -9.016 4.817 -5.696 1.00 93.88 187 ALA A CA 1
ATOM 1435 C C . ALA A 1 187 ? -9.021 3.418 -6.341 1.00 93.88 187 ALA A C 1
ATOM 1437 O O . ALA A 1 187 ? -8.254 3.174 -7.273 1.00 93.88 187 ALA A O 1
ATOM 1438 N N . LEU A 1 188 ? -9.943 2.530 -5.944 1.00 92.19 188 LEU A N 1
ATOM 1439 C CA . LEU A 1 188 ? -10.094 1.211 -6.575 1.00 92.19 188 LEU A CA 1
ATOM 1440 C C . LEU A 1 188 ? -10.528 1.297 -8.043 1.00 92.19 188 LEU A C 1
ATOM 1442 O O . LEU A 1 188 ? -9.949 0.618 -8.889 1.00 92.19 188 LEU A O 1
ATOM 1446 N N . ALA A 1 189 ? -11.493 2.161 -8.374 1.00 91.50 189 ALA A N 1
ATOM 1447 C CA . ALA A 1 189 ? -11.930 2.371 -9.757 1.00 91.50 189 ALA A CA 1
ATOM 1448 C C . ALA A 1 189 ? -10.800 2.901 -10.664 1.00 91.50 189 ALA A C 1
ATOM 1450 O O . ALA A 1 189 ? -10.750 2.565 -11.847 1.00 91.50 189 ALA A O 1
ATOM 1451 N N . SER A 1 190 ? -9.875 3.685 -10.104 1.00 88.69 190 SER A N 1
ATOM 1452 C CA . SER A 1 190 ? -8.663 4.176 -10.771 1.00 88.69 190 SER A CA 1
ATOM 1453 C C . SER A 1 190 ? -7.480 3.193 -10.732 1.00 88.69 190 SER A C 1
ATOM 1455 O O . SER A 1 190 ? -6.415 3.525 -11.242 1.00 88.69 190 SER A O 1
ATOM 1457 N N . SER A 1 191 ? -7.622 2.006 -10.124 1.00 85.06 191 SER A N 1
ATOM 1458 C CA . SER A 1 191 ? -6.517 1.064 -9.832 1.00 85.06 191 SER A CA 1
ATOM 1459 C C . SER A 1 191 ? -5.381 1.647 -8.965 1.00 85.06 191 SER A C 1
ATOM 1461 O O . SER A 1 191 ? -4.270 1.122 -8.942 1.00 85.06 191 SER A O 1
ATOM 1463 N N . GLN A 1 192 ? -5.654 2.713 -8.209 1.00 86.38 192 GLN A N 1
ATOM 1464 C CA . GLN A 1 192 ? -4.708 3.416 -7.337 1.00 86.38 192 GLN A CA 1
ATOM 1465 C C . GLN A 1 192 ? -4.652 2.752 -5.953 1.00 86.38 192 GLN A C 1
ATOM 1467 O O . GLN A 1 192 ? -5.072 3.322 -4.946 1.00 86.38 192 GLN A O 1
ATOM 1472 N N . ILE A 1 193 ? -4.125 1.524 -5.905 1.00 87.12 193 ILE A N 1
ATOM 1473 C CA . ILE A 1 193 ? -4.074 0.695 -4.687 1.00 87.12 193 ILE A CA 1
ATOM 1474 C C . ILE A 1 193 ? -3.371 1.412 -3.520 1.00 87.12 193 ILE A C 1
ATOM 1476 O O . ILE A 1 193 ? -3.858 1.341 -2.395 1.00 87.12 193 ILE A O 1
ATOM 1480 N N . GLY A 1 194 ? -2.306 2.181 -3.778 1.00 87.12 194 GLY A N 1
ATOM 1481 C CA . GLY A 1 194 ? -1.642 3.000 -2.754 1.00 87.12 194 GLY A CA 1
ATOM 1482 C C . GLY A 1 194 ? -2.568 4.030 -2.091 1.00 87.12 194 GLY A C 1
ATOM 1483 O O . GLY A 1 194 ? -2.558 4.166 -0.874 1.00 87.12 194 GLY A O 1
ATOM 1484 N N . GLN A 1 195 ? -3.445 4.693 -2.854 1.00 91.38 195 GLN A N 1
ATOM 1485 C CA . GLN A 1 195 ? -4.412 5.652 -2.296 1.00 91.38 195 GLN A CA 1
ATOM 1486 C C . GLN A 1 195 ? -5.545 4.958 -1.531 1.00 91.38 195 GLN A C 1
ATOM 1488 O O . GLN A 1 195 ? -6.025 5.483 -0.527 1.00 91.38 195 GLN A O 1
ATOM 1493 N N . ALA A 1 196 ? -5.952 3.764 -1.972 1.00 94.19 196 ALA A N 1
ATOM 1494 C CA . ALA A 1 196 ? -6.902 2.944 -1.230 1.00 94.19 196 ALA A CA 1
ATOM 1495 C C . ALA A 1 196 ? -6.320 2.546 0.139 1.00 94.19 196 ALA A C 1
ATOM 1497 O O . ALA A 1 196 ? -6.993 2.698 1.153 1.00 94.19 196 ALA A O 1
ATOM 1498 N N . LEU A 1 197 ? -5.050 2.126 0.182 1.00 93.44 197 LEU A N 1
ATOM 1499 C CA . LEU A 1 197 ? -4.318 1.809 1.413 1.00 93.44 197 LEU A CA 1
ATOM 1500 C C . LEU A 1 197 ? -4.173 3.024 2.342 1.00 93.44 197 LEU A C 1
ATOM 1502 O O . LEU A 1 197 ? -4.528 2.921 3.513 1.00 93.44 197 LEU A O 1
ATOM 1506 N N . ALA A 1 198 ? -3.770 4.182 1.812 1.00 93.50 198 ALA A N 1
ATOM 1507 C CA . ALA A 1 198 ? -3.688 5.434 2.568 1.00 93.50 198 ALA A CA 1
ATOM 1508 C C . ALA A 1 198 ? -5.033 5.801 3.223 1.00 93.50 198 ALA A C 1
ATOM 1510 O O . ALA A 1 198 ? -5.095 6.225 4.379 1.00 93.50 198 ALA A O 1
ATOM 1511 N N . ARG A 1 199 ? -6.146 5.595 2.501 1.00 96.56 199 ARG A N 1
ATOM 1512 C CA . ARG A 1 199 ? -7.499 5.835 3.022 1.00 96.56 199 ARG A CA 1
ATOM 1513 C C . ARG A 1 199 ? -7.892 4.841 4.116 1.00 96.56 199 ARG A C 1
ATOM 1515 O O . ARG A 1 199 ? -8.520 5.255 5.087 1.00 96.56 199 ARG A O 1
ATOM 1522 N N . LEU A 1 200 ? -7.514 3.568 3.990 1.00 96.44 200 LEU A N 1
ATOM 1523 C CA . LEU A 1 200 ? -7.701 2.586 5.063 1.00 96.44 200 LEU A CA 1
ATOM 1524 C C . LEU A 1 200 ? -6.925 3.000 6.319 1.00 96.44 200 LEU A C 1
ATOM 1526 O O . LEU A 1 200 ? -7.479 2.951 7.414 1.00 96.44 200 LEU A O 1
ATOM 1530 N N . GLU A 1 201 ? -5.676 3.446 6.170 1.00 94.94 201 GLU A N 1
ATOM 1531 C CA . GLU A 1 201 ? -4.807 3.791 7.302 1.00 94.94 201 GLU A CA 1
ATOM 1532 C C . GLU A 1 201 ? -5.265 5.060 8.028 1.00 94.94 201 GLU A C 1
ATOM 1534 O O . GLU A 1 201 ? -5.263 5.103 9.256 1.00 94.94 201 GLU A O 1
ATOM 1539 N N . ALA A 1 202 ? -5.774 6.050 7.289 1.00 96.50 202 ALA A N 1
ATOM 1540 C CA . ALA A 1 202 ? -6.363 7.257 7.865 1.00 96.50 202 ALA A CA 1
ATOM 1541 C C . ALA A 1 202 ? -7.663 7.003 8.660 1.00 96.50 202 ALA A C 1
ATOM 1543 O O . ALA A 1 202 ? -7.993 7.778 9.555 1.00 96.50 202 ALA A O 1
ATOM 1544 N N . VAL A 1 203 ? -8.421 5.947 8.334 1.00 97.62 203 VAL A N 1
ATOM 1545 C CA . VAL A 1 203 ? -9.742 5.674 8.936 1.00 97.62 203 VAL A CA 1
ATOM 1546 C C . VAL A 1 203 ? -9.695 4.583 10.005 1.00 97.62 203 VAL A C 1
ATOM 1548 O O . VAL A 1 203 ? -10.407 4.688 11.001 1.00 97.62 203 VAL A O 1
ATOM 1551 N N . ALA A 1 204 ? -8.857 3.555 9.846 1.00 96.81 204 ALA A N 1
ATOM 1552 C CA . ALA A 1 204 ? -8.805 2.405 10.751 1.00 96.81 204 ALA A CA 1
ATOM 1553 C C . ALA A 1 204 ? -8.642 2.757 12.247 1.00 96.81 204 ALA A C 1
ATOM 1555 O O . ALA A 1 204 ? -9.361 2.156 13.042 1.00 96.81 204 ALA A O 1
ATOM 1556 N N . PRO A 1 205 ? -7.823 3.750 12.665 1.00 97.25 205 PRO A N 1
ATOM 1557 C CA . PRO A 1 205 ? -7.747 4.183 14.066 1.00 97.25 205 PRO A CA 1
ATOM 1558 C C . PRO A 1 205 ? -9.078 4.625 14.687 1.00 97.25 205 PRO A C 1
ATOM 1560 O O . PRO A 1 205 ? -9.214 4.615 15.906 1.00 97.25 205 PRO A O 1
ATOM 1563 N N . PHE A 1 206 ? -10.047 5.021 13.861 1.00 97.50 206 PHE A N 1
ATOM 1564 C CA . PHE A 1 206 ? -11.370 5.479 14.279 1.00 97.50 206 PHE A CA 1
ATOM 1565 C C . PHE A 1 206 ? -12.434 4.368 14.203 1.00 97.50 206 PHE A C 1
ATOM 1567 O O . PHE A 1 206 ? -13.576 4.599 14.592 1.00 97.50 206 PHE A O 1
ATOM 1574 N N . MET A 1 207 ? -12.100 3.168 13.714 1.00 96.50 207 MET A N 1
ATOM 1575 C CA . MET A 1 207 ? -13.021 2.026 13.658 1.00 96.50 207 MET A CA 1
ATOM 1576 C C . MET A 1 207 ? -13.077 1.329 15.036 1.00 96.50 207 MET A C 1
ATOM 1578 O O . MET A 1 207 ? -12.031 0.895 15.520 1.00 96.50 207 MET A O 1
ATOM 1582 N N . PRO A 1 208 ? -14.255 1.179 15.679 1.00 95.19 208 PRO A N 1
ATOM 1583 C CA . PRO A 1 208 ? -14.369 0.648 17.045 1.00 95.19 208 PRO A CA 1
ATOM 1584 C C . PRO A 1 208 ? -13.786 -0.755 17.245 1.00 95.19 208 PRO A C 1
ATOM 1586 O O . PRO A 1 208 ? -13.348 -1.096 18.341 1.00 95.19 208 PRO A O 1
ATOM 1589 N N . GLU A 1 209 ? -13.811 -1.585 16.203 1.00 95.25 209 GLU A N 1
ATOM 1590 C CA . GLU A 1 209 ? -13.318 -2.960 16.241 1.00 95.25 209 GLU A CA 1
ATOM 1591 C C . GLU A 1 209 ? -11.807 -3.088 15.965 1.00 95.25 209 GLU A C 1
ATOM 1593 O O . GLU A 1 209 ? -11.278 -4.198 16.059 1.00 95.25 209 GLU A O 1
ATOM 1598 N N . PHE A 1 210 ? -11.109 -1.995 15.625 1.00 96.69 210 PHE A N 1
ATOM 1599 C CA . PHE A 1 210 ? -9.708 -2.032 15.200 1.00 96.69 210 PHE A CA 1
ATOM 1600 C C . PHE A 1 210 ? -8.755 -2.504 16.307 1.00 96.69 210 PHE A C 1
ATOM 1602 O O . PHE A 1 210 ? -8.632 -1.907 17.376 1.00 96.69 210 PHE A O 1
ATOM 1609 N N . GLN A 1 211 ? -8.008 -3.563 16.005 1.00 95.44 211 GLN A N 1
ATOM 1610 C CA . GLN A 1 211 ? -6.971 -4.135 16.855 1.00 95.44 211 GLN A CA 1
ATOM 1611 C C . GLN A 1 211 ? -5.605 -3.614 16.404 1.00 95.44 211 GLN A C 1
ATOM 1613 O O . GLN A 1 211 ? -4.897 -4.244 15.608 1.00 95.44 211 GLN A O 1
ATOM 1618 N N . ALA A 1 212 ? -5.242 -2.440 16.921 1.00 92.69 212 ALA A N 1
ATOM 1619 C CA . ALA A 1 212 ? -3.917 -1.863 16.739 1.00 92.69 212 ALA A CA 1
ATOM 1620 C C . ALA A 1 212 ? -2.800 -2.805 17.260 1.00 92.69 212 ALA A C 1
ATOM 1622 O O . ALA A 1 212 ? -3.023 -3.578 18.199 1.00 92.69 212 ALA A O 1
ATOM 1623 N N . PRO A 1 213 ? -1.582 -2.762 16.680 1.00 91.00 213 PRO A N 1
ATOM 1624 C CA . PRO A 1 213 ? -0.431 -3.480 17.216 1.00 91.00 213 PRO A CA 1
ATOM 1625 C C . PRO A 1 213 ? -0.112 -3.067 18.659 1.00 91.00 213 PRO A C 1
ATOM 1627 O O . PRO A 1 213 ? -0.343 -1.932 19.074 1.00 91.00 213 PRO A O 1
ATOM 1630 N N . ALA A 1 214 ? 0.457 -3.996 19.430 1.00 88.12 214 ALA A N 1
ATOM 1631 C CA . ALA A 1 214 ? 0.844 -3.738 20.813 1.00 88.12 214 ALA A CA 1
ATOM 1632 C C . ALA A 1 214 ? 1.820 -2.552 20.910 1.00 88.12 214 ALA A C 1
ATOM 1634 O O . ALA A 1 214 ? 2.788 -2.475 20.156 1.00 88.12 214 ALA A O 1
ATOM 1635 N N . ASN A 1 215 ? 1.585 -1.667 21.883 1.00 86.06 215 ASN A N 1
ATOM 1636 C CA . ASN A 1 215 ? 2.331 -0.421 22.113 1.00 86.06 215 ASN A CA 1
ATOM 1637 C C . ASN A 1 215 ? 2.197 0.652 21.013 1.00 86.06 215 ASN A C 1
ATOM 1639 O O . ASN A 1 215 ? 2.886 1.667 21.089 1.00 86.06 215 ASN A O 1
ATOM 1643 N N . TRP A 1 216 ? 1.314 0.477 20.025 1.00 90.81 216 TRP A N 1
ATOM 1644 C CA . TRP A 1 216 ? 0.947 1.565 19.120 1.00 90.81 216 TRP A CA 1
ATOM 1645 C C . TRP A 1 216 ? -0.073 2.495 19.782 1.00 90.81 216 TRP A C 1
ATOM 1647 O O . TRP A 1 216 ? -1.035 2.041 20.401 1.00 90.81 216 TRP A O 1
ATOM 1657 N N . THR A 1 217 ? 0.123 3.800 19.614 1.00 91.38 217 THR A N 1
ATOM 1658 C CA . THR A 1 217 ? -0.796 4.851 20.067 1.00 91.38 217 THR A CA 1
ATOM 1659 C C . THR A 1 217 ? -0.967 5.880 18.953 1.00 91.38 217 THR A C 1
ATOM 1661 O O . THR A 1 217 ? 0.046 6.273 18.363 1.00 91.38 217 THR A O 1
ATOM 1664 N N . PRO A 1 218 ? -2.191 6.358 18.670 1.00 94.38 218 PRO A N 1
ATOM 1665 C CA . PRO A 1 218 ? -2.403 7.393 17.666 1.00 94.38 218 PRO A CA 1
ATOM 1666 C C . PRO A 1 218 ? -1.736 8.712 18.084 1.00 94.38 218 PRO A C 1
ATOM 1668 O O . PRO A 1 218 ? -1.614 9.021 19.271 1.00 94.38 218 PRO A O 1
ATOM 1671 N N . ALA A 1 219 ? -1.329 9.516 17.101 1.00 95.31 219 ALA A N 1
ATOM 1672 C CA . ALA A 1 219 ? -0.863 10.876 17.354 1.00 95.31 219 ALA A CA 1
ATOM 1673 C C . ALA A 1 219 ? -2.014 11.747 17.886 1.00 95.31 219 ALA A C 1
ATOM 1675 O O . ALA A 1 219 ? -3.152 11.620 17.437 1.00 95.31 219 ALA A O 1
ATOM 1676 N N . ALA A 1 220 ? -1.732 12.657 18.821 1.00 96.06 220 ALA A N 1
ATOM 1677 C CA . ALA A 1 220 ? -2.769 13.498 19.428 1.00 96.06 220 ALA A CA 1
ATOM 1678 C C . ALA A 1 220 ? -3.475 14.422 18.414 1.00 96.06 220 ALA A C 1
ATOM 1680 O O . ALA A 1 220 ? -4.625 14.800 18.621 1.00 96.06 220 ALA A O 1
ATOM 1681 N N . ASP A 1 221 ? -2.797 14.761 17.319 1.00 96.19 221 ASP A N 1
ATOM 1682 C CA . ASP A 1 221 ? -3.260 15.572 16.193 1.00 96.19 221 ASP A CA 1
ATOM 1683 C C . ASP A 1 221 ? -3.654 14.739 14.954 1.00 96.19 221 ASP A C 1
ATOM 1685 O O . ASP A 1 221 ? -3.758 15.285 13.854 1.00 96.19 221 ASP A O 1
ATOM 1689 N N . LEU A 1 222 ? -3.900 13.428 15.118 1.00 96.06 222 LEU A N 1
ATOM 1690 C CA . LEU A 1 222 ? -4.329 12.535 14.036 1.00 96.06 222 LEU A CA 1
ATOM 1691 C C . LEU A 1 222 ? -5.575 13.102 13.312 1.00 96.06 222 LEU A C 1
ATOM 1693 O O . LEU A 1 222 ? -6.610 13.302 13.957 1.00 96.06 222 LEU A O 1
ATOM 1697 N N . PRO A 1 223 ? -5.521 13.341 11.984 1.00 97.38 223 PRO A N 1
ATOM 1698 C CA . PRO A 1 223 ? -6.634 13.934 11.248 1.00 97.38 223 PRO A CA 1
ATOM 1699 C C . PRO A 1 223 ? -7.918 13.105 11.340 1.00 97.38 223 PRO A C 1
ATOM 1701 O O . PRO A 1 223 ? -7.960 11.952 10.920 1.00 97.38 223 PRO A O 1
ATOM 1704 N N . ILE A 1 224 ? -8.986 13.714 11.860 1.00 97.69 224 ILE A N 1
ATOM 1705 C CA . ILE A 1 224 ? -10.288 13.059 12.031 1.00 97.69 224 ILE A CA 1
ATOM 1706 C C . ILE A 1 224 ? -10.996 12.960 10.664 1.00 97.69 224 ILE A C 1
ATOM 1708 O O . ILE A 1 224 ? -11.273 14.005 10.061 1.00 97.69 224 ILE A O 1
ATOM 1712 N N . PRO A 1 225 ? -11.340 11.753 10.169 1.00 97.25 225 PRO A N 1
ATOM 1713 C CA . PRO A 1 225 ? -11.896 11.540 8.832 1.00 97.25 225 PRO A CA 1
ATOM 1714 C C . PRO A 1 225 ? -13.401 11.855 8.791 1.00 97.25 225 PRO A C 1
ATOM 1716 O O . PRO A 1 225 ? -14.252 10.981 8.634 1.00 97.25 225 PRO A O 1
ATOM 1719 N N . THR A 1 226 ? -13.752 13.133 8.942 1.00 96.56 226 THR A N 1
ATOM 1720 C CA . THR A 1 226 ? -15.147 13.619 8.917 1.00 96.56 226 THR A CA 1
ATOM 1721 C C . THR A 1 226 ? -15.825 13.501 7.546 1.00 96.56 226 THR A C 1
ATOM 1723 O O . THR A 1 226 ? -17.033 13.702 7.442 1.00 96.56 226 THR 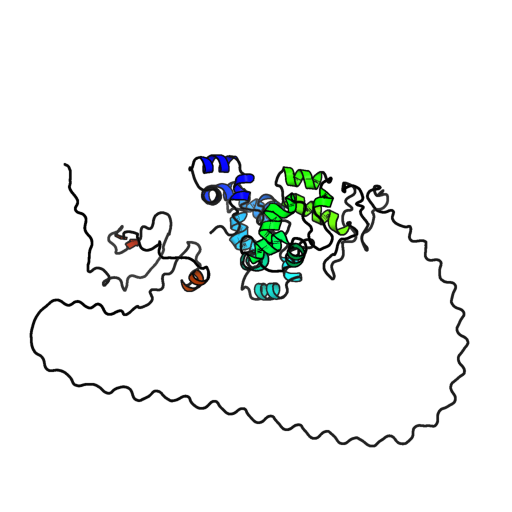A O 1
ATOM 1726 N N . ASP A 1 227 ? -15.067 13.149 6.507 1.00 96.62 227 ASP A N 1
ATOM 1727 C CA . ASP A 1 227 ? -15.538 12.845 5.155 1.00 96.62 227 ASP A CA 1
ATOM 1728 C C . ASP A 1 227 ? -15.800 11.345 4.911 1.00 96.62 227 ASP A C 1
ATOM 1730 O O . ASP A 1 227 ? -16.241 10.980 3.821 1.00 96.62 227 ASP A O 1
ATOM 1734 N N . PHE A 1 228 ? -15.529 10.473 5.891 1.00 97.56 228 PHE A N 1
ATOM 1735 C CA . PHE A 1 228 ? -15.737 9.031 5.758 1.00 97.56 228 PHE A CA 1
ATOM 1736 C C . PHE A 1 228 ? -17.219 8.666 5.708 1.00 97.56 228 PHE A C 1
ATOM 1738 O O . PHE A 1 228 ? -18.011 9.054 6.574 1.00 97.56 228 PHE A O 1
ATOM 1745 N N . VAL A 1 229 ? -17.577 7.872 4.697 1.00 96.50 229 VAL A N 1
ATOM 1746 C CA . VAL A 1 229 ? -18.938 7.371 4.485 1.00 96.50 229 VAL A CA 1
ATOM 1747 C C . VAL A 1 229 ? -18.957 5.855 4.724 1.00 96.50 229 VAL A C 1
ATOM 1749 O O . VAL A 1 229 ? -18.681 5.092 3.797 1.00 96.50 229 VAL A O 1
ATOM 1752 N N . PRO A 1 230 ? -19.272 5.394 5.950 1.00 94.19 230 PRO A N 1
ATOM 1753 C CA . PRO A 1 230 ? -19.364 3.969 6.253 1.00 94.19 230 PRO A CA 1
ATOM 1754 C C . PRO A 1 230 ? -20.541 3.278 5.542 1.00 94.19 230 PRO A C 1
ATOM 1756 O O . PRO A 1 230 ? -21.491 3.905 5.055 1.00 94.19 230 PRO A O 1
ATOM 1759 N N . VAL A 1 231 ? -20.509 1.944 5.531 1.00 95.94 231 VAL A N 1
ATOM 1760 C CA . VAL A 1 231 ? -21.701 1.118 5.274 1.00 95.94 231 VAL A CA 1
ATOM 1761 C C . VAL A 1 231 ? -22.755 1.263 6.384 1.00 95.94 231 VAL A C 1
ATOM 1763 O O . VAL A 1 231 ? -22.466 1.706 7.496 1.00 95.94 231 VAL A O 1
ATOM 1766 N N . GLU A 1 232 ? -24.007 0.904 6.087 1.00 93.75 232 GLU A N 1
ATOM 1767 C CA . GLU A 1 232 ? -25.114 1.022 7.045 1.00 93.75 232 GLU A CA 1
ATOM 1768 C C . GLU A 1 232 ? -24.839 0.221 8.331 1.00 93.75 232 GLU A C 1
ATOM 1770 O O . GLU A 1 232 ? -24.496 -0.960 8.287 1.00 93.75 232 GLU A O 1
ATOM 1775 N N . GLY A 1 233 ? -25.006 0.870 9.488 1.00 90.50 233 GLY A N 1
ATOM 1776 C CA . GLY A 1 233 ? -24.786 0.265 10.805 1.00 90.50 233 GLY A CA 1
ATOM 1777 C C . GLY A 1 233 ? -23.346 0.327 11.325 1.00 90.50 233 GLY A C 1
ATOM 1778 O O . GLY A 1 233 ? -23.129 -0.036 12.479 1.00 90.50 233 GLY A O 1
ATOM 1779 N N . LYS A 1 234 ? -22.383 0.816 10.532 1.00 94.06 234 LYS A N 1
ATOM 1780 C CA . LYS A 1 234 ? -21.015 1.105 10.986 1.00 94.06 234 LYS A CA 1
ATOM 1781 C C . LYS A 1 234 ? -20.883 2.565 11.427 1.00 94.06 234 LYS A C 1
ATOM 1783 O O . LYS A 1 234 ? -21.470 3.465 10.831 1.00 94.06 234 LYS A O 1
ATOM 1788 N N . THR A 1 235 ? -20.105 2.786 12.481 1.00 94.50 235 THR A N 1
ATOM 1789 C CA . THR A 1 235 ? -19.875 4.094 13.112 1.00 94.50 235 THR A CA 1
ATOM 1790 C C . THR A 1 235 ? -18.426 4.212 13.553 1.00 94.50 235 THR A C 1
ATOM 1792 O O . THR A 1 235 ? -17.830 3.205 13.925 1.00 94.50 235 THR A O 1
ATOM 1795 N N . LEU A 1 236 ? -17.892 5.428 13.576 1.00 97.00 236 LEU A N 1
ATOM 1796 C CA . LEU A 1 236 ? -16.548 5.733 14.058 1.00 97.00 236 LEU A CA 1
ATOM 1797 C C . LEU A 1 236 ? -16.539 6.114 15.547 1.00 97.00 236 LEU A C 1
ATOM 1799 O O . LEU A 1 236 ? -17.555 6.516 16.108 1.00 97.00 236 LEU A O 1
ATOM 1803 N N . VAL A 1 237 ? -15.374 6.053 16.181 1.00 96.38 237 VAL A N 1
ATOM 1804 C CA . VAL A 1 237 ? -15.084 6.584 17.522 1.00 96.38 237 VAL A CA 1
ATOM 1805 C C . VAL A 1 237 ? -13.861 7.491 17.459 1.00 96.38 237 VAL A C 1
ATOM 1807 O O . VAL A 1 237 ? -13.024 7.341 16.576 1.00 96.38 237 VAL A O 1
ATOM 1810 N N . ILE A 1 238 ? -13.734 8.430 18.398 1.00 96.44 238 ILE A N 1
ATOM 1811 C CA . ILE A 1 238 ? -12.458 9.118 18.627 1.00 96.44 238 ILE A CA 1
ATOM 1812 C C . ILE A 1 238 ? -11.604 8.196 19.511 1.00 96.44 238 ILE A C 1
ATOM 1814 O O . ILE A 1 238 ? -12.030 7.919 20.636 1.00 96.44 238 ILE A O 1
ATOM 1818 N N . PRO A 1 239 ? -10.457 7.680 19.033 1.00 95.25 239 PRO A N 1
ATOM 1819 C CA . PRO A 1 239 ? -9.612 6.808 19.838 1.00 95.25 239 PRO A CA 1
ATOM 1820 C C . PRO A 1 239 ? -8.921 7.592 20.960 1.00 95.25 239 PRO A C 1
ATOM 1822 O O . PRO A 1 239 ? -8.730 8.808 20.880 1.00 95.25 239 PRO A O 1
ATOM 1825 N N . GLU A 1 240 ? -8.538 6.882 22.021 1.00 91.69 240 GLU A N 1
ATOM 1826 C CA . GLU A 1 240 ? -7.895 7.482 23.190 1.00 91.69 240 GLU A CA 1
ATOM 1827 C C . GLU A 1 240 ? -6.612 8.240 22.803 1.00 91.69 240 GLU A C 1
ATOM 1829 O O . GLU A 1 240 ? -5.796 7.765 22.013 1.00 91.69 240 GLU A O 1
ATOM 1834 N N . GLY A 1 241 ? -6.449 9.448 23.349 1.00 92.31 241 GLY A N 1
ATOM 1835 C CA . GLY A 1 241 ? -5.317 10.337 23.068 1.00 92.31 241 GLY A CA 1
ATOM 1836 C C . GLY A 1 241 ? -5.513 11.305 21.894 1.00 92.31 241 GLY A C 1
ATOM 1837 O O . GLY A 1 241 ? -4.867 12.353 21.891 1.00 92.31 241 GLY A O 1
ATOM 1838 N N . VAL A 1 242 ? -6.423 11.030 20.948 1.00 96.31 242 VAL A N 1
ATOM 1839 C CA . VAL A 1 242 ? -6.709 11.947 19.825 1.00 96.31 242 VAL A CA 1
ATOM 1840 C C . VAL A 1 242 ? -7.548 13.136 20.289 1.00 96.31 242 VAL A C 1
ATOM 1842 O O . VAL A 1 242 ? -8.575 12.988 20.953 1.00 96.31 242 VAL A O 1
ATOM 1845 N N . GLN A 1 243 ? -7.117 14.341 19.922 1.00 94.69 243 GLN A N 1
ATOM 1846 C CA . GLN A 1 243 ? -7.769 15.593 20.288 1.00 94.69 243 GLN A CA 1
ATOM 1847 C C . GLN A 1 243 ? -8.726 16.044 19.185 1.00 94.69 243 GLN A C 1
ATOM 1849 O O . GLN A 1 243 ? -8.331 16.234 18.038 1.00 94.69 243 GLN A O 1
ATOM 1854 N N . VAL A 1 244 ? -9.989 16.287 19.543 1.00 95.25 244 VAL A N 1
ATOM 1855 C CA . VAL A 1 244 ? -10.948 16.948 18.648 1.00 95.25 244 VAL A CA 1
ATOM 1856 C C . VAL A 1 244 ? -10.639 18.453 18.624 1.00 95.25 244 VAL A C 1
ATOM 1858 O O . VAL A 1 244 ? -10.696 19.082 19.685 1.00 95.25 244 VAL A O 1
ATOM 1861 N N . PRO A 1 245 ? -10.321 19.063 17.463 1.00 94.56 245 PRO A N 1
ATOM 1862 C CA . PRO A 1 245 ? -10.013 20.490 17.383 1.00 94.56 245 PRO A CA 1
ATOM 1863 C C . PRO A 1 245 ? -11.166 21.379 17.864 1.00 94.56 245 PRO A C 1
ATOM 1865 O O . PRO A 1 245 ? -12.338 21.098 17.602 1.00 94.56 245 PRO A O 1
ATOM 1868 N N . GLU A 1 246 ? -10.841 22.488 18.535 1.00 92.88 246 GLU A N 1
ATOM 1869 C CA . GLU A 1 246 ? -11.847 23.412 19.069 1.00 92.88 246 GLU A CA 1
ATOM 1870 C C . GLU A 1 246 ? -12.770 23.942 17.956 1.00 92.88 246 GLU A C 1
ATOM 1872 O O . GLU A 1 246 ? -12.321 24.459 16.933 1.00 92.88 246 GLU A O 1
ATOM 1877 N N . GLY A 1 247 ? -14.083 23.802 18.156 1.00 91.50 247 GLY A N 1
ATOM 1878 C CA . GLY A 1 247 ? -15.098 24.204 17.180 1.00 91.50 247 GLY A CA 1
ATOM 1879 C C . GLY A 1 247 ? -15.363 23.195 16.055 1.00 91.50 247 GLY A C 1
ATOM 1880 O O . GLY A 1 247 ? -16.256 23.443 15.245 1.00 91.50 247 GLY A O 1
ATOM 1881 N N . MET A 1 248 ? -14.664 22.054 16.005 1.00 92.75 248 MET A N 1
ATOM 1882 C CA . MET A 1 248 ? -15.039 20.953 15.117 1.00 92.75 248 MET A CA 1
ATOM 1883 C C . MET A 1 248 ? -16.351 20.311 15.587 1.00 92.75 248 MET A C 1
ATOM 1885 O O . MET A 1 248 ? -16.488 19.888 16.733 1.00 92.75 248 MET A O 1
ATOM 1889 N N . THR A 1 249 ? -17.313 20.197 14.675 1.00 91.88 249 THR A N 1
ATOM 1890 C CA . THR A 1 249 ? -18.515 19.376 14.849 1.00 91.88 249 THR A CA 1
ATOM 1891 C C . THR A 1 249 ? -18.297 18.020 14.191 1.00 91.88 249 THR A C 1
ATOM 1893 O O . THR A 1 249 ? -18.086 17.962 12.978 1.00 91.88 249 THR A O 1
ATOM 1896 N N . LEU A 1 250 ? -18.360 16.943 14.973 1.00 93.75 250 LEU A N 1
ATOM 1897 C CA . LEU A 1 250 ? -18.316 15.579 14.446 1.00 93.75 250 LEU A CA 1
ATOM 1898 C C . LEU A 1 250 ? -19.636 15.245 13.718 1.00 93.75 250 LEU A C 1
ATOM 1900 O O . LEU A 1 250 ? -20.699 15.599 14.232 1.00 93.75 250 LEU A O 1
ATOM 1904 N N . PRO A 1 251 ? -19.597 14.588 12.542 1.00 93.38 251 PRO A N 1
ATOM 1905 C CA . PRO A 1 251 ? -20.797 14.065 11.891 1.00 93.38 251 PRO A CA 1
ATOM 1906 C C . PRO A 1 251 ? -21.457 12.940 12.701 1.00 93.38 251 PRO A C 1
ATOM 1908 O O . PRO A 1 251 ? -20.785 12.241 13.456 1.00 93.38 251 PRO A O 1
ATOM 1911 N N . ASP A 1 252 ? -22.742 12.676 12.438 1.00 91.12 252 ASP A N 1
ATOM 1912 C CA . ASP A 1 252 ? -23.515 11.573 13.045 1.00 91.12 252 ASP A CA 1
ATOM 1913 C C . ASP A 1 252 ? -22.966 10.160 12.718 1.00 91.12 252 ASP A C 1
ATOM 1915 O O . ASP A 1 252 ? -23.468 9.162 13.233 1.00 91.12 252 ASP A O 1
ATOM 1919 N N . THR A 1 253 ? -21.945 10.050 11.855 1.00 93.12 253 THR A N 1
ATOM 1920 C CA . THR A 1 253 ? -21.189 8.807 11.624 1.00 93.12 253 THR A CA 1
ATOM 1921 C C . THR A 1 253 ? -20.278 8.449 12.795 1.00 93.12 253 THR A C 1
ATOM 1923 O O . THR A 1 253 ? -19.906 7.285 12.928 1.00 93.12 253 THR A O 1
ATOM 1926 N N . PHE A 1 254 ? -19.928 9.407 13.658 1.00 94.69 254 PHE A N 1
ATOM 1927 C CA . PHE A 1 254 ? -19.236 9.138 14.913 1.00 94.69 254 PHE A CA 1
ATOM 1928 C C . PHE A 1 254 ? -20.250 8.772 15.998 1.00 94.69 254 PHE A C 1
ATOM 1930 O O . PHE A 1 254 ? -21.285 9.422 16.150 1.00 94.69 254 PHE A O 1
ATOM 1937 N N . MET A 1 255 ? -19.931 7.754 16.799 1.00 86.81 255 MET A N 1
ATOM 1938 C CA . MET A 1 255 ? -20.645 7.480 18.038 1.00 86.81 255 MET A CA 1
ATOM 1939 C C . MET A 1 255 ? -20.675 8.757 18.888 1.00 86.81 255 MET A C 1
ATOM 1941 O O . MET A 1 255 ? -19.653 9.448 18.979 1.00 86.81 255 MET A O 1
ATOM 1945 N N . PRO A 1 256 ? -21.815 9.088 19.524 1.00 73.25 256 PRO A N 1
ATOM 1946 C CA . PRO A 1 256 ? -21.903 10.279 20.348 1.00 73.25 256 PRO A CA 1
ATOM 1947 C C . PRO A 1 256 ? -20.848 10.186 21.443 1.00 73.25 256 PRO A C 1
ATOM 1949 O O . PRO A 1 256 ? -20.875 9.255 22.250 1.00 73.25 256 PRO A O 1
ATOM 1952 N N . VAL A 1 257 ? -19.929 11.154 21.463 1.00 61.72 257 VAL A N 1
ATOM 1953 C CA . VAL A 1 257 ? -18.950 11.289 22.540 1.00 61.72 257 VAL A CA 1
ATOM 1954 C C . VAL A 1 257 ? -19.760 11.439 23.820 1.00 61.72 257 VAL A C 1
ATOM 1956 O O . VAL A 1 257 ? -20.396 12.475 24.031 1.00 61.72 257 VAL A O 1
ATOM 1959 N N . THR A 1 258 ? -19.816 10.388 24.640 1.00 55.66 258 THR A N 1
ATOM 1960 C CA . THR A 1 258 ? -20.449 10.475 25.954 1.00 55.66 258 THR A CA 1
ATOM 1961 C C . THR A 1 258 ? -19.726 11.593 26.683 1.00 55.66 258 THR A C 1
ATOM 1963 O O . THR A 1 258 ? -18.505 11.477 26.843 1.00 55.66 258 THR A O 1
ATOM 1966 N N . PRO A 1 259 ? -20.412 12.681 27.084 1.00 50.84 259 PRO A N 1
ATOM 1967 C CA . PRO A 1 259 ? -19.769 13.701 27.885 1.00 50.84 259 PRO A CA 1
ATOM 1968 C C . PRO A 1 259 ? -19.163 12.986 29.082 1.00 50.84 259 PRO A C 1
ATOM 1970 O O . PRO A 1 259 ? -19.877 12.242 29.758 1.00 50.84 259 PRO A O 1
ATOM 1973 N N . VAL A 1 260 ? -17.861 13.168 29.305 1.00 49.12 260 VAL A N 1
ATOM 1974 C CA . VAL A 1 260 ? -17.249 12.754 30.564 1.00 49.12 260 VAL A CA 1
ATOM 1975 C C . VAL A 1 260 ? -17.974 13.573 31.619 1.00 49.12 260 VAL A C 1
ATOM 1977 O O . VAL A 1 260 ? -17.750 14.780 31.735 1.00 49.12 260 VAL A O 1
ATOM 1980 N N . GLU A 1 261 ? -18.946 12.946 32.282 1.00 45.78 261 GLU A N 1
ATOM 1981 C CA . GLU A 1 261 ? -19.668 13.563 33.382 1.00 45.78 261 GLU A CA 1
ATOM 1982 C C . GLU A 1 261 ? -18.581 13.973 34.374 1.00 45.78 261 GLU A C 1
ATOM 1984 O O . GLU A 1 261 ? -17.767 13.119 34.735 1.00 45.78 261 GLU A O 1
ATOM 1989 N N . PRO A 1 262 ? -18.450 15.276 34.698 1.00 49.56 262 PRO A N 1
ATOM 1990 C CA . PRO A 1 262 ? -17.306 15.755 35.455 1.00 49.56 262 PRO A CA 1
ATOM 1991 C C . PRO A 1 262 ? -17.275 14.963 36.749 1.00 49.56 262 PRO A C 1
ATOM 1993 O O . PRO A 1 262 ? -18.259 15.026 37.488 1.00 49.56 262 PRO A O 1
ATOM 1996 N N . GLU A 1 263 ? -16.199 14.194 36.965 1.00 52.34 263 GLU A N 1
ATOM 1997 C CA . GLU A 1 263 ? -16.109 13.276 38.097 1.00 52.34 263 GLU A CA 1
ATOM 1998 C C . GLU A 1 263 ? -16.488 14.049 39.350 1.00 52.34 263 GLU A C 1
ATOM 2000 O O . GLU A 1 263 ? -15.780 14.973 39.765 1.00 52.34 263 GLU A O 1
ATOM 2005 N N . VAL A 1 264 ? -17.664 13.726 39.899 1.00 52.84 264 VAL A N 1
ATOM 2006 C CA . VAL A 1 264 ? -18.119 14.325 41.145 1.00 52.84 264 VAL A CA 1
ATOM 2007 C C . VAL A 1 264 ? -17.036 13.945 42.139 1.00 52.84 264 VAL A C 1
ATOM 2009 O O . VAL A 1 264 ? -16.842 12.741 42.329 1.00 52.84 264 VAL A O 1
ATOM 2012 N N . PRO A 1 265 ? -16.290 14.910 42.718 1.00 55.88 265 PRO A N 1
ATOM 2013 C CA . PRO A 1 265 ? -15.189 14.573 43.599 1.00 55.88 265 PRO A CA 1
ATOM 2014 C C . PRO A 1 265 ? -15.759 13.671 44.678 1.00 55.88 265 PRO A C 1
ATOM 2016 O O . PRO A 1 265 ? -16.708 14.081 45.355 1.00 55.88 265 PRO A O 1
ATOM 2019 N N . ALA A 1 266 ? -15.250 12.438 44.760 1.00 55.34 266 ALA A N 1
ATOM 2020 C CA . ALA A 1 266 ? -15.730 11.479 45.739 1.00 55.34 266 ALA A CA 1
ATOM 2021 C C . ALA A 1 266 ? -15.738 12.181 47.099 1.00 55.34 266 ALA A C 1
ATOM 2023 O O . ALA A 1 266 ? -14.749 12.839 47.450 1.00 55.34 266 ALA A O 1
ATOM 2024 N N . GLU A 1 267 ? -16.869 12.121 47.814 1.00 59.03 267 GLU A N 1
ATOM 2025 C CA . GLU A 1 267 ? -16.932 12.697 49.156 1.00 59.03 267 GLU A CA 1
ATOM 2026 C C . GLU A 1 267 ? -15.735 12.150 49.940 1.00 59.03 267 GLU A C 1
ATOM 2028 O O . GLU A 1 267 ? -15.486 10.943 49.862 1.00 59.03 267 GLU A O 1
ATOM 2033 N N . PRO A 1 268 ? -14.948 13.011 50.614 1.00 52.78 268 PRO A N 1
ATOM 2034 C CA . PRO A 1 268 ? -13.726 12.567 51.262 1.00 52.78 268 PRO A CA 1
ATOM 2035 C C . PRO A 1 268 ? -14.080 11.429 52.211 1.00 52.78 268 PRO A C 1
ATOM 2037 O O . PRO A 1 268 ? -14.925 11.610 53.094 1.00 52.78 268 PRO A O 1
ATOM 2040 N N . GLU A 1 269 ? -13.466 10.262 51.992 1.00 58.12 269 GLU A N 1
ATOM 2041 C CA . GLU A 1 269 ? -13.689 9.104 52.850 1.00 58.12 269 GLU A CA 1
ATOM 2042 C C . GLU A 1 269 ? -13.468 9.537 54.307 1.00 58.12 269 GLU A C 1
ATOM 2044 O O . GLU A 1 269 ? -12.515 10.278 54.582 1.00 58.12 269 GLU A O 1
ATOM 2049 N N . PRO A 1 270 ? -14.361 9.155 55.238 1.00 60.53 270 PRO A N 1
ATOM 2050 C CA . PRO A 1 270 ? -14.227 9.566 56.627 1.00 60.53 270 PRO A CA 1
ATOM 2051 C C . PRO A 1 270 ? -12.856 9.125 57.139 1.00 60.53 270 PRO A C 1
ATOM 2053 O O . PRO A 1 270 ? -12.489 7.962 56.966 1.00 60.53 270 PRO A O 1
ATOM 2056 N N . GLU A 1 271 ? -12.110 10.059 57.744 1.00 56.09 271 GLU A N 1
ATOM 2057 C CA . GLU A 1 271 ? -10.765 9.789 58.259 1.00 56.09 271 GLU A CA 1
ATOM 2058 C C . GLU A 1 271 ? -10.786 8.492 59.086 1.00 56.09 271 GLU A C 1
ATOM 2060 O O . GLU A 1 271 ? -11.631 8.369 59.982 1.00 56.09 271 GLU A O 1
ATOM 2065 N N . PRO A 1 272 ? -9.913 7.509 58.787 1.00 60.09 272 PRO A N 1
ATOM 2066 C CA . PRO A 1 272 ? -9.925 6.242 59.500 1.00 60.09 272 PRO A CA 1
ATOM 2067 C C . PRO A 1 272 ? -9.697 6.500 60.990 1.00 60.09 272 PRO A C 1
ATOM 2069 O O . PRO A 1 272 ? -8.779 7.235 61.365 1.00 60.09 272 PRO A O 1
ATOM 2072 N N . GLU A 1 273 ? -10.542 5.905 61.839 1.00 62.56 273 GLU A N 1
ATOM 2073 C CA . GLU A 1 273 ? -10.378 6.009 63.289 1.00 62.56 273 GLU A CA 1
ATOM 2074 C C . GLU A 1 273 ? -8.953 5.567 63.669 1.00 62.56 273 GLU A C 1
ATOM 2076 O O . GLU A 1 273 ? -8.477 4.552 63.151 1.00 62.56 273 GLU A O 1
ATOM 2081 N N . PRO A 1 274 ? -8.248 6.313 64.540 1.00 55.31 274 PRO A N 1
ATOM 2082 C CA . PRO A 1 274 ? -6.857 6.018 64.851 1.00 55.31 274 PRO A CA 1
ATOM 2083 C C . PRO A 1 274 ? -6.743 4.622 65.466 1.00 55.31 274 PRO A C 1
ATOM 2085 O O . PRO A 1 274 ? -7.309 4.356 66.531 1.00 55.31 274 PRO A O 1
ATOM 2088 N N . GLU A 1 275 ? -5.998 3.741 64.795 1.00 59.50 275 GLU A N 1
ATOM 2089 C CA . GLU A 1 275 ? -5.734 2.393 65.292 1.00 59.50 275 GLU A CA 1
ATOM 2090 C C . GLU A 1 275 ? -5.098 2.457 66.694 1.00 59.50 275 GLU A C 1
ATOM 2092 O O . GLU A 1 275 ? -4.245 3.316 66.951 1.00 59.50 275 GLU A O 1
ATOM 2097 N N . PRO A 1 276 ? -5.496 1.574 67.629 1.00 62.38 276 PRO A N 1
ATOM 2098 C CA . PRO A 1 276 ? -4.918 1.558 68.965 1.00 62.38 276 PRO A CA 1
ATOM 2099 C C . PRO A 1 276 ? -3.421 1.237 68.895 1.00 62.38 276 PRO A C 1
ATOM 2101 O O . PRO A 1 276 ? -3.022 0.272 68.241 1.00 62.38 276 PRO A O 1
ATOM 2104 N N . GLU A 1 277 ? -2.599 2.028 69.596 1.00 58.38 277 GLU A N 1
ATOM 2105 C CA . GLU A 1 277 ? -1.145 1.837 69.630 1.00 58.38 277 GLU A CA 1
ATOM 2106 C C . GLU A 1 277 ? -0.788 0.384 70.006 1.00 58.38 277 GLU A C 1
ATOM 2108 O O . GLU A 1 277 ? -1.297 -0.131 71.010 1.00 58.38 277 GLU A O 1
ATOM 2113 N N . PRO A 1 278 ? 0.083 -0.299 69.237 1.00 58.84 278 PRO A N 1
ATOM 2114 C CA . PRO A 1 278 ? 0.433 -1.684 69.516 1.00 58.84 278 PRO A CA 1
ATOM 2115 C C . PRO A 1 278 ? 1.207 -1.792 70.834 1.00 58.84 278 PRO A C 1
ATOM 2117 O O . PRO A 1 278 ? 2.189 -1.079 71.055 1.00 58.84 278 PRO A O 1
ATOM 2120 N N . GLU A 1 279 ? 0.791 -2.720 71.703 1.00 62.28 279 GLU A N 1
ATOM 2121 C CA . GLU A 1 279 ? 1.494 -2.979 72.961 1.00 62.28 279 GLU A CA 1
ATOM 2122 C C . GLU A 1 279 ? 2.971 -3.353 72.704 1.00 62.28 279 GLU A C 1
ATOM 2124 O O . GLU A 1 279 ? 3.260 -4.088 71.752 1.00 62.28 279 GLU A O 1
ATOM 2129 N N . PRO A 1 280 ? 3.926 -2.905 73.547 1.00 57.41 280 PRO A N 1
ATOM 2130 C CA . PRO A 1 280 ? 5.337 -3.228 73.368 1.00 57.41 280 PRO A CA 1
ATOM 2131 C C . PRO A 1 280 ? 5.584 -4.741 73.406 1.00 57.41 280 PRO A C 1
ATOM 2133 O O . PRO A 1 280 ? 5.538 -5.373 74.465 1.00 57.41 280 PRO A O 1
ATOM 2136 N N . GLY A 1 281 ? 5.877 -5.319 72.239 1.00 59.22 281 GLY A N 1
ATOM 2137 C CA . GLY A 1 281 ? 6.204 -6.735 72.113 1.00 59.22 281 GLY A CA 1
ATOM 2138 C C . GLY A 1 281 ? 7.429 -7.130 72.954 1.00 59.22 281 GLY A C 1
ATOM 2139 O O . GLY A 1 281 ? 8.310 -6.299 73.203 1.00 59.22 281 GLY A O 1
ATOM 2140 N N . PRO A 1 282 ? 7.520 -8.397 73.401 1.00 63.44 282 PRO A N 1
ATOM 2141 C CA . PRO A 1 282 ? 8.677 -8.875 74.147 1.00 63.44 282 PRO A CA 1
ATOM 2142 C C . PRO A 1 282 ? 9.954 -8.709 73.313 1.00 63.44 282 PRO A C 1
ATOM 2144 O O . PRO A 1 282 ? 9.989 -9.057 72.133 1.00 63.44 282 PRO A O 1
ATOM 2147 N N . GLY A 1 283 ? 10.999 -8.160 73.940 1.00 58.28 283 GLY A N 1
ATOM 2148 C CA . GLY A 1 283 ? 12.249 -7.811 73.264 1.00 58.28 283 GLY A CA 1
ATOM 2149 C C . GLY A 1 283 ? 12.937 -9.004 72.583 1.00 58.28 283 GLY A C 1
ATOM 2150 O O . GLY A 1 283 ? 12.723 -10.152 72.983 1.00 58.28 283 GLY A O 1
ATOM 2151 N N . PRO A 1 284 ? 13.782 -8.746 71.566 1.00 56.22 284 PRO A N 1
ATOM 2152 C CA . PRO A 1 284 ? 14.373 -9.793 70.744 1.00 56.22 284 PRO A CA 1
ATOM 2153 C C . PRO A 1 284 ? 15.199 -10.768 71.589 1.00 56.22 284 PRO A C 1
ATOM 2155 O O . PRO A 1 284 ? 16.129 -10.377 72.299 1.00 56.22 284 PRO A O 1
ATOM 2158 N N . GLY A 1 285 ? 14.861 -12.055 71.483 1.00 61.97 285 GLY A N 1
ATOM 2159 C CA . GLY A 1 285 ? 15.703 -13.134 71.988 1.00 61.97 285 GLY A CA 1
ATOM 2160 C C . GLY A 1 285 ? 17.046 -13.190 71.245 1.00 61.97 285 GLY A C 1
ATOM 2161 O O . GLY A 1 285 ? 17.177 -12.604 70.167 1.00 61.97 285 GLY A O 1
ATOM 2162 N N . PRO A 1 286 ? 18.056 -13.887 71.796 1.00 61.03 286 PRO A N 1
ATOM 2163 C CA . PRO A 1 286 ? 19.332 -14.060 71.113 1.00 61.03 286 PRO A CA 1
ATOM 2164 C C . PRO A 1 286 ? 19.104 -14.737 69.757 1.00 61.03 286 PRO A C 1
ATOM 2166 O O . PRO A 1 286 ? 18.506 -15.812 69.691 1.00 61.03 286 PRO A O 1
ATOM 2169 N N . GLY A 1 287 ? 19.553 -14.080 68.685 1.00 55.88 287 GLY A N 1
ATOM 2170 C CA . GLY A 1 287 ? 19.400 -14.586 67.323 1.00 55.88 287 GLY A CA 1
ATOM 2171 C C . GLY A 1 287 ? 20.118 -15.926 67.116 1.00 55.88 287 GLY A C 1
ATOM 2172 O O . GLY A 1 287 ? 21.060 -16.235 67.857 1.00 55.88 287 GLY A O 1
ATOM 2173 N N . PRO A 1 288 ? 19.694 -16.726 66.121 1.00 63.34 288 PRO A N 1
ATOM 2174 C CA . PRO A 1 288 ? 20.417 -17.934 65.748 1.00 63.34 288 PRO A CA 1
ATOM 2175 C C . PRO A 1 288 ? 21.870 -17.587 65.395 1.00 63.34 288 PRO A C 1
ATOM 2177 O O . PRO A 1 288 ? 22.149 -16.544 64.800 1.00 63.34 288 PRO A O 1
ATOM 2180 N N . GLY A 1 289 ? 22.798 -18.456 65.803 1.00 59.69 289 GLY A N 1
ATOM 2181 C CA . GLY A 1 289 ? 24.201 -18.341 65.406 1.00 59.69 289 GLY A CA 1
ATOM 2182 C C . GLY A 1 289 ? 24.360 -18.479 63.887 1.00 59.69 289 GLY A C 1
ATOM 2183 O O . GLY A 1 289 ? 23.443 -18.980 63.236 1.00 59.69 289 GLY A O 1
ATOM 2184 N N . PRO A 1 290 ? 25.502 -18.045 63.322 1.00 61.28 290 PRO A N 1
ATOM 2185 C CA . PRO A 1 290 ? 25.727 -18.106 61.883 1.00 61.28 290 PRO A CA 1
ATOM 2186 C C . PRO A 1 290 ? 25.545 -19.536 61.369 1.00 61.28 290 PRO A C 1
ATOM 2188 O O . PRO A 1 290 ? 26.116 -20.480 61.924 1.00 61.28 290 PRO A O 1
ATOM 2191 N N . GLU A 1 291 ? 24.740 -19.678 60.319 1.00 61.75 291 GLU A N 1
ATOM 2192 C CA . GLU A 1 291 ? 24.640 -20.924 59.566 1.00 61.75 291 GLU A CA 1
ATOM 2193 C C . GLU A 1 291 ? 26.013 -21.250 58.951 1.00 61.75 291 GLU A C 1
ATOM 2195 O O . GLU A 1 291 ? 26.760 -20.327 58.607 1.00 61.75 291 GLU A O 1
ATOM 2200 N N . PRO A 1 292 ? 26.397 -22.536 58.862 1.00 62.59 292 PRO A N 1
ATOM 2201 C CA . PRO A 1 292 ? 27.663 -22.912 58.247 1.00 62.59 292 PRO A CA 1
ATOM 2202 C C . PRO A 1 292 ? 27.676 -22.478 56.778 1.00 62.59 292 PRO A C 1
ATOM 2204 O O . PRO A 1 292 ? 26.696 -22.680 56.062 1.00 62.59 292 PRO A O 1
ATOM 2207 N N . GLU A 1 293 ? 28.793 -21.894 56.338 1.00 61.34 293 GLU A N 1
ATOM 2208 C CA . GLU A 1 293 ? 29.001 -21.559 54.928 1.00 61.34 293 GLU A CA 1
ATOM 2209 C C . GLU A 1 293 ? 28.822 -22.825 54.068 1.00 61.34 293 GLU A C 1
ATOM 2211 O O . GLU A 1 293 ? 29.292 -23.897 54.471 1.00 61.34 293 GLU A O 1
ATOM 2216 N N . PRO A 1 294 ? 28.128 -22.741 52.916 1.00 61.44 294 PRO A N 1
ATOM 2217 C CA . PRO A 1 294 ? 27.935 -23.897 52.052 1.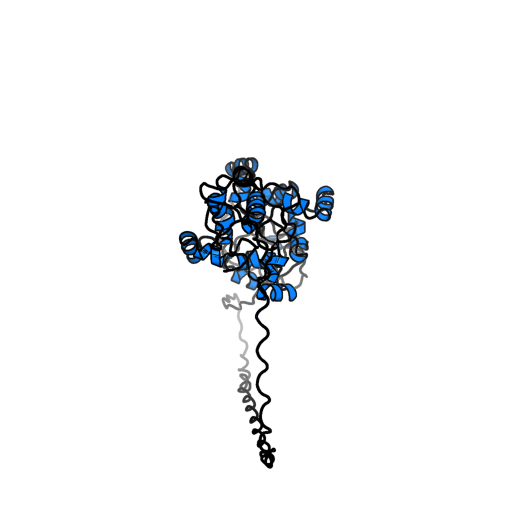00 61.44 294 PRO A CA 1
ATOM 2218 C C . PRO A 1 294 ? 29.291 -24.421 51.574 1.00 61.44 294 PRO A C 1
ATOM 2220 O O . PRO A 1 294 ? 30.147 -23.647 51.139 1.00 61.44 294 PRO A O 1
ATOM 2223 N N . GLU A 1 295 ? 29.486 -25.739 51.657 1.00 63.09 295 GLU A N 1
ATOM 2224 C CA . GLU A 1 295 ? 30.677 -26.381 51.099 1.00 63.09 295 GLU A CA 1
ATOM 2225 C C . GLU A 1 295 ? 30.760 -26.068 49.594 1.00 63.09 295 GLU A C 1
ATOM 2227 O O . GLU A 1 295 ? 29.727 -26.093 48.916 1.00 63.09 295 GLU A O 1
ATOM 2232 N N . PRO A 1 296 ? 31.951 -25.736 49.059 1.00 62.94 296 PRO A N 1
ATOM 2233 C CA . PRO A 1 296 ? 32.088 -25.372 47.657 1.00 62.94 296 PRO A CA 1
ATOM 2234 C C . PRO A 1 296 ? 31.656 -26.538 46.767 1.00 62.94 296 PRO A C 1
ATOM 2236 O O . PRO A 1 296 ? 32.092 -27.675 46.966 1.00 62.94 296 PRO A O 1
ATOM 2239 N N . GLU A 1 297 ? 30.811 -26.244 45.777 1.00 63.22 297 GLU A N 1
ATOM 2240 C CA . GLU A 1 297 ? 30.427 -27.222 44.762 1.00 63.22 297 GLU A CA 1
ATOM 2241 C C . GLU A 1 297 ? 31.690 -27.771 44.073 1.00 63.22 297 GLU A C 1
ATOM 2243 O O . GLU A 1 297 ? 32.625 -27.006 43.812 1.00 63.22 297 GLU A O 1
ATOM 2248 N N . PRO A 1 298 ? 31.765 -29.089 43.808 1.00 63.59 298 PRO A N 1
ATOM 2249 C CA . PRO A 1 298 ? 32.935 -29.674 43.171 1.00 63.59 298 PRO A CA 1
ATOM 2250 C C . PRO A 1 298 ? 33.127 -29.067 41.780 1.00 63.59 298 PRO A C 1
ATOM 2252 O O . PRO A 1 298 ? 32.183 -29.010 40.990 1.00 63.59 298 PRO A O 1
ATOM 2255 N N . GLU A 1 299 ? 34.356 -28.636 41.479 1.00 62.06 299 GLU A N 1
ATOM 2256 C CA . GLU A 1 299 ? 34.715 -28.172 40.137 1.00 62.06 299 GLU A CA 1
ATOM 2257 C C . GLU A 1 299 ? 34.343 -29.253 39.104 1.00 62.06 299 GLU A C 1
ATOM 2259 O O . GLU A 1 299 ? 34.598 -30.438 39.352 1.00 62.06 299 GLU A O 1
ATOM 2264 N N . PRO A 1 300 ? 33.727 -28.884 37.964 1.00 62.28 300 PRO A N 1
ATOM 2265 C CA . PRO A 1 300 ? 33.348 -29.857 36.950 1.00 62.28 300 PRO A CA 1
ATOM 2266 C C . PRO A 1 300 ? 34.594 -30.589 36.445 1.00 62.28 300 PRO A C 1
ATOM 2268 O O . PRO A 1 300 ? 35.593 -29.958 36.093 1.00 62.28 300 PRO A O 1
ATOM 2271 N N . GLU A 1 301 ? 34.531 -31.924 36.412 1.00 62.81 301 GLU A N 1
ATOM 2272 C CA . GLU A 1 301 ? 35.615 -32.735 35.856 1.00 62.81 301 GLU A CA 1
ATOM 2273 C C . GLU A 1 301 ? 35.891 -32.292 34.407 1.00 62.81 301 GLU A C 1
ATOM 2275 O O . GLU A 1 301 ? 34.941 -32.074 33.648 1.00 62.81 301 GLU A O 1
ATOM 2280 N N . PRO A 1 302 ? 37.167 -32.130 34.005 1.00 63.72 302 PRO A N 1
ATOM 2281 C CA . PRO A 1 302 ? 37.493 -31.695 32.656 1.00 63.72 302 PRO A CA 1
ATOM 2282 C C . PRO A 1 302 ? 36.954 -32.703 31.640 1.00 63.72 302 PRO A C 1
ATOM 2284 O O . PRO A 1 302 ? 37.181 -33.908 31.775 1.00 63.72 302 PRO A O 1
ATOM 2287 N N . GLU A 1 303 ? 36.261 -32.201 30.615 1.00 62.84 303 GLU A N 1
ATOM 2288 C CA . GLU A 1 303 ? 35.794 -33.033 29.507 1.00 62.84 303 GLU A CA 1
ATOM 2289 C C . GLU A 1 303 ? 36.978 -33.815 28.909 1.00 62.84 303 GLU A C 1
ATOM 2291 O O . GLU A 1 303 ? 38.063 -33.246 28.737 1.00 62.84 303 GLU A O 1
ATOM 2296 N N . PRO A 1 304 ? 36.815 -35.117 28.611 1.00 62.12 304 PRO A N 1
ATOM 2297 C CA . PRO A 1 304 ? 37.901 -35.914 28.064 1.00 62.12 304 PRO A CA 1
ATOM 2298 C C . PRO A 1 304 ? 38.341 -35.337 26.716 1.00 62.12 304 PRO A C 1
ATOM 2300 O O . PRO A 1 304 ? 37.514 -35.142 25.823 1.00 62.12 304 PRO A O 1
ATOM 2303 N N . GLU A 1 305 ? 39.647 -35.092 26.565 1.00 60.34 305 GLU A N 1
ATOM 2304 C CA . GLU A 1 305 ? 40.218 -34.660 25.287 1.00 60.34 305 GLU A CA 1
ATOM 2305 C C . GLU A 1 305 ? 39.781 -35.626 24.170 1.00 60.34 305 GLU A C 1
ATOM 2307 O O . GLU A 1 305 ? 39.840 -36.847 24.364 1.00 60.34 305 GLU A O 1
ATOM 2312 N N . PRO A 1 306 ? 39.335 -35.121 23.004 1.00 61.91 306 PRO A N 1
ATOM 2313 C CA . PRO A 1 306 ? 38.884 -35.979 21.919 1.00 61.91 306 PRO A CA 1
ATOM 2314 C C . PRO A 1 306 ? 40.022 -36.902 21.475 1.00 61.91 306 PRO A C 1
ATOM 2316 O O . PRO A 1 306 ? 41.126 -36.436 21.178 1.00 61.91 306 PRO A O 1
ATOM 2319 N N . GLU A 1 307 ? 39.748 -38.210 21.418 1.00 61.47 307 GLU A N 1
ATOM 2320 C CA . GLU A 1 307 ? 40.746 -39.197 21.000 1.00 61.47 307 GLU A CA 1
ATOM 2321 C C . GLU A 1 307 ? 41.351 -38.802 19.640 1.00 61.47 307 GLU A C 1
ATOM 2323 O O . GLU A 1 307 ? 40.603 -38.471 18.711 1.00 61.47 307 GLU A O 1
ATOM 2328 N N . PRO A 1 308 ? 42.689 -38.855 19.477 1.00 60.09 308 PRO A N 1
ATOM 2329 C CA . PRO A 1 308 ? 43.313 -38.617 18.187 1.00 60.09 308 PRO A CA 1
ATOM 2330 C C . PRO A 1 308 ? 42.739 -39.574 17.143 1.00 60.09 308 PRO A C 1
ATOM 2332 O O . PRO A 1 308 ? 42.938 -40.789 17.220 1.00 60.09 308 PRO A O 1
ATOM 2335 N N . GLY A 1 309 ? 42.031 -39.015 16.157 1.00 58.12 309 GLY A N 1
ATOM 2336 C CA . GLY A 1 309 ? 41.476 -39.786 15.050 1.00 58.12 309 GLY A CA 1
ATOM 2337 C C . GLY A 1 309 ? 42.559 -40.632 14.365 1.00 58.12 309 GLY A C 1
ATOM 2338 O O . GLY A 1 309 ? 43.730 -40.236 14.353 1.00 58.12 309 GLY A O 1
ATOM 2339 N N . PRO A 1 310 ? 42.202 -41.800 13.800 1.00 59.88 310 PRO A N 1
ATOM 2340 C CA . PRO A 1 310 ? 43.176 -42.726 13.237 1.00 59.88 310 PRO A CA 1
ATOM 2341 C C . PRO A 1 310 ? 44.041 -42.021 12.191 1.00 59.88 310 PRO A C 1
ATOM 2343 O O . PRO A 1 310 ? 43.540 -41.526 11.179 1.00 59.88 310 PRO A O 1
ATOM 2346 N N . GLY A 1 311 ? 45.348 -41.969 12.458 1.00 53.44 311 GLY A N 1
ATOM 2347 C CA . GLY A 1 311 ? 46.313 -41.331 11.569 1.00 53.44 311 GLY A CA 1
ATOM 2348 C C . GLY A 1 311 ? 46.285 -41.947 10.164 1.00 53.44 311 GLY A C 1
ATOM 2349 O O . GLY A 1 311 ? 45.923 -43.119 10.015 1.00 53.44 311 GLY A O 1
ATOM 2350 N N . PRO A 1 312 ? 46.673 -41.184 9.125 1.00 56.00 312 PRO A N 1
ATOM 2351 C CA . PRO A 1 312 ? 46.635 -41.661 7.749 1.00 56.00 312 PRO A CA 1
ATOM 2352 C C . PRO A 1 312 ? 47.434 -42.960 7.611 1.00 56.00 312 PRO A C 1
ATOM 2354 O O . PRO A 1 312 ? 48.611 -43.029 7.973 1.00 56.00 312 PRO A O 1
ATOM 2357 N N . GLY A 1 313 ? 46.768 -43.998 7.099 1.00 52.91 313 GLY A N 1
ATOM 2358 C CA . GLY A 1 313 ? 47.382 -45.302 6.872 1.00 52.91 313 GLY A CA 1
ATOM 2359 C C . GLY A 1 313 ? 48.573 -45.215 5.907 1.00 52.91 313 GLY A C 1
ATOM 2360 O O . GLY A 1 313 ? 48.652 -44.280 5.105 1.00 52.91 313 GLY A O 1
ATOM 2361 N N . PRO A 1 314 ? 49.508 -46.181 5.959 1.00 53.44 314 PRO A N 1
ATOM 2362 C CA . PRO A 1 314 ? 50.674 -46.175 5.085 1.00 53.44 314 PRO A CA 1
ATOM 2363 C C . PRO A 1 314 ? 50.233 -46.198 3.618 1.00 53.44 314 PRO A C 1
ATOM 2365 O O . PRO A 1 314 ? 49.516 -47.105 3.190 1.00 53.44 314 PRO A O 1
ATOM 2368 N N . GLY A 1 315 ? 50.669 -45.193 2.856 1.00 54.25 315 GLY A N 1
ATOM 2369 C CA . GLY A 1 315 ? 50.383 -45.104 1.427 1.00 54.25 315 GLY A CA 1
ATOM 2370 C C . GLY A 1 315 ? 50.917 -46.326 0.665 1.00 54.25 315 GLY A C 1
ATOM 2371 O O . GLY A 1 315 ? 51.925 -46.912 1.077 1.00 54.25 315 GLY A O 1
ATOM 2372 N N . PRO A 1 316 ? 50.263 -46.731 -0.439 1.00 50.66 316 PRO A N 1
ATOM 2373 C CA . PRO A 1 316 ? 50.720 -47.859 -1.238 1.00 50.66 316 PRO A CA 1
ATOM 2374 C C . PRO A 1 316 ? 52.129 -47.586 -1.780 1.00 50.66 316 PRO A C 1
ATOM 2376 O O . PRO A 1 316 ? 52.392 -46.540 -2.373 1.00 50.66 316 PRO A O 1
ATOM 2379 N N . GLY A 1 317 ? 53.040 -48.536 -1.557 1.00 48.81 317 GLY A N 1
ATOM 2380 C CA . GLY A 1 317 ? 54.401 -48.469 -2.086 1.00 48.81 317 GLY A CA 1
ATOM 2381 C C . GLY A 1 317 ? 54.435 -48.560 -3.619 1.00 48.81 317 GLY A C 1
ATOM 2382 O O . GLY A 1 317 ? 53.464 -49.017 -4.228 1.00 48.81 317 GLY A O 1
ATOM 2383 N N . PRO A 1 318 ? 55.546 -48.152 -4.256 1.00 48.25 318 PRO A N 1
ATOM 2384 C CA . PRO A 1 318 ? 55.667 -48.174 -5.709 1.00 48.25 318 PRO A CA 1
ATOM 2385 C C . PRO A 1 318 ? 55.564 -49.607 -6.252 1.00 48.25 318 PRO A C 1
ATOM 2387 O O . PRO A 1 318 ? 56.319 -50.496 -5.850 1.00 48.25 318 PRO A O 1
ATOM 2390 N N . GLY A 1 319 ? 54.619 -49.814 -7.172 1.00 45.34 319 GLY A N 1
ATOM 2391 C CA . GLY A 1 319 ? 54.531 -51.023 -7.990 1.00 45.34 319 GLY A CA 1
ATOM 2392 C C . GLY A 1 319 ? 55.674 -51.106 -9.014 1.00 45.34 319 GLY A C 1
ATOM 2393 O O . GLY A 1 319 ? 56.365 -50.111 -9.240 1.00 45.34 319 GLY A O 1
ATOM 2394 N N . PRO A 1 320 ? 55.906 -52.286 -9.615 1.00 44.00 320 PRO A N 1
ATOM 2395 C CA . PRO A 1 320 ? 57.067 -52.525 -10.464 1.00 44.00 320 PRO A CA 1
ATOM 2396 C C . PRO A 1 320 ? 56.998 -51.768 -11.795 1.00 44.00 320 PRO A C 1
ATOM 2398 O O . PRO A 1 320 ? 55.939 -51.628 -12.404 1.00 44.00 320 PRO A O 1
ATOM 2401 N N . GLU A 1 321 ? 58.169 -51.334 -12.248 1.00 47.19 321 GLU A N 1
ATOM 2402 C CA . GLU A 1 321 ? 58.412 -50.681 -13.533 1.00 47.19 321 GLU A CA 1
ATOM 2403 C C . GLU A 1 321 ? 58.316 -51.717 -14.680 1.00 47.19 321 GLU A C 1
ATOM 2405 O O . GLU A 1 321 ? 58.982 -52.755 -14.600 1.00 47.19 321 GLU A O 1
ATOM 2410 N N . PRO A 1 322 ? 57.473 -51.511 -15.713 1.00 40.22 322 PRO A N 1
ATOM 2411 C CA . PRO A 1 322 ? 57.350 -52.441 -16.835 1.00 40.22 322 PRO A CA 1
ATOM 2412 C C . PRO A 1 322 ? 58.429 -52.214 -17.909 1.00 40.22 322 PRO A C 1
ATOM 2414 O O . PRO A 1 322 ? 58.813 -51.082 -18.201 1.00 40.22 322 PRO A O 1
ATOM 2417 N N . GLU A 1 323 ? 58.893 -53.307 -18.520 1.00 41.59 323 GLU A N 1
ATOM 2418 C CA . GLU A 1 323 ? 59.849 -53.301 -19.638 1.00 41.59 323 GLU A CA 1
ATOM 2419 C C . GLU A 1 323 ? 59.230 -52.730 -20.937 1.00 41.59 323 GLU A C 1
ATOM 2421 O O . GLU A 1 323 ? 58.010 -52.797 -21.114 1.00 41.59 323 GLU A O 1
ATOM 2426 N N . PRO A 1 324 ? 60.043 -52.179 -21.862 1.00 49.94 324 PRO A N 1
ATOM 2427 C CA . PRO A 1 324 ? 59.549 -51.609 -23.113 1.00 49.94 324 PRO A CA 1
ATOM 2428 C C . PRO A 1 324 ? 59.343 -52.684 -24.192 1.00 49.94 324 PRO A C 1
ATOM 2430 O O . PRO A 1 324 ? 60.243 -53.484 -24.445 1.00 49.94 324 PRO A O 1
ATOM 2433 N N . ASP A 1 325 ? 58.212 -52.642 -24.899 1.00 35.03 325 ASP A N 1
ATOM 2434 C CA . ASP A 1 325 ? 58.076 -53.259 -26.226 1.00 35.03 325 ASP A CA 1
ATOM 2435 C C . ASP A 1 325 ? 57.162 -52.402 -27.120 1.00 35.03 325 ASP A C 1
ATOM 2437 O O . ASP A 1 325 ? 56.262 -51.700 -26.651 1.00 35.03 325 ASP A O 1
ATOM 2441 N N . ASP A 1 326 ? 57.456 -52.424 -28.414 1.00 42.69 326 ASP A N 1
ATOM 2442 C CA . ASP A 1 326 ? 56.982 -51.484 -29.420 1.00 42.69 326 ASP A CA 1
ATOM 2443 C C . ASP A 1 326 ? 55.605 -51.875 -29.979 1.00 42.69 326 ASP A C 1
ATOM 2445 O O . ASP A 1 326 ? 55.424 -53.031 -30.380 1.00 42.69 326 ASP A O 1
ATOM 2449 N N . ARG A 1 327 ? 54.692 -50.900 -30.143 1.00 33.66 327 ARG A N 1
ATOM 2450 C CA . ARG A 1 327 ? 54.081 -50.497 -31.441 1.00 33.66 327 ARG A CA 1
ATOM 2451 C C . ARG A 1 327 ? 52.811 -49.647 -31.288 1.00 33.66 327 ARG A C 1
ATOM 2453 O O . ARG A 1 327 ? 51.827 -50.089 -30.712 1.00 33.66 327 ARG A O 1
ATOM 2460 N N . ASP A 1 328 ? 52.879 -48.473 -31.907 1.00 38.22 328 ASP A N 1
ATOM 2461 C CA . ASP A 1 328 ? 51.895 -47.854 -32.804 1.00 38.22 328 ASP A CA 1
ATOM 2462 C C . ASP A 1 328 ? 50.380 -47.914 -32.486 1.00 38.22 328 ASP A C 1
ATOM 2464 O O . ASP A 1 328 ? 49.703 -48.916 -32.706 1.00 38.22 328 ASP A O 1
ATOM 2468 N N . ASP A 1 329 ? 49.883 -46.702 -32.216 1.00 39.94 329 ASP A N 1
ATOM 2469 C CA . ASP A 1 329 ? 48.661 -46.074 -32.750 1.00 39.94 329 ASP A CA 1
ATOM 2470 C C . ASP A 1 329 ? 47.303 -46.142 -32.014 1.00 39.94 329 ASP A C 1
ATOM 2472 O O . ASP A 1 329 ? 46.902 -47.139 -31.423 1.00 39.94 329 ASP A O 1
ATOM 2476 N N . GLU A 1 330 ? 46.621 -44.994 -32.121 1.00 34.00 330 GLU A N 1
ATOM 2477 C CA . GLU A 1 330 ? 45.223 -44.647 -31.801 1.00 34.00 330 GLU A CA 1
ATOM 2478 C C . GLU A 1 330 ? 44.647 -45.049 -30.421 1.00 34.00 330 GLU A C 1
ATOM 2480 O O . GLU A 1 330 ? 44.214 -46.173 -30.168 1.00 34.00 330 GLU A O 1
ATOM 2485 N N . GLY A 1 331 ? 44.547 -44.056 -29.525 1.00 29.77 331 GLY A N 1
ATOM 2486 C CA . GLY A 1 331 ? 43.891 -44.187 -28.222 1.00 29.77 331 GLY A CA 1
ATOM 2487 C C . GLY A 1 331 ? 42.422 -43.746 -28.221 1.00 29.77 331 GLY A C 1
ATOM 2488 O O . GLY A 1 331 ? 42.073 -42.725 -28.807 1.00 29.77 331 GLY A O 1
ATOM 2489 N N . ASP A 1 332 ? 41.594 -44.469 -27.466 1.00 30.78 332 ASP A N 1
ATOM 2490 C CA . ASP A 1 332 ? 40.254 -44.048 -27.042 1.00 30.78 332 ASP A CA 1
ATOM 2491 C C . ASP A 1 332 ? 40.167 -44.196 -25.512 1.00 30.78 332 ASP A C 1
ATOM 2493 O O . ASP A 1 332 ? 40.468 -45.257 -24.959 1.00 30.78 332 ASP A O 1
ATOM 2497 N N . ALA A 1 333 ? 39.838 -43.108 -24.812 1.00 33.62 333 ALA A N 1
ATOM 2498 C CA . ALA A 1 333 ? 39.948 -43.005 -23.357 1.00 33.62 333 ALA A CA 1
ATOM 2499 C C . ALA A 1 333 ? 38.715 -42.326 -22.748 1.00 33.62 333 ALA A C 1
ATOM 2501 O O . ALA A 1 333 ? 38.754 -41.181 -22.297 1.00 33.62 333 ALA A O 1
ATOM 2502 N N . ASN A 1 334 ? 37.612 -43.070 -22.684 1.00 31.42 334 ASN A N 1
ATOM 2503 C CA . ASN A 1 334 ? 36.435 -42.665 -21.926 1.00 31.42 334 ASN A CA 1
ATOM 2504 C C . ASN A 1 334 ? 36.631 -42.997 -20.432 1.00 31.42 334 ASN A C 1
ATOM 2506 O O . ASN A 1 334 ? 36.400 -44.124 -19.991 1.00 31.42 334 ASN A O 1
ATOM 2510 N N . GLY A 1 335 ? 37.106 -42.018 -19.658 1.00 25.75 335 GLY A N 1
ATOM 2511 C CA . GLY A 1 335 ? 37.399 -42.154 -18.229 1.00 25.75 335 GLY A CA 1
ATOM 2512 C C . GLY A 1 335 ? 37.193 -40.829 -17.503 1.00 25.75 335 GLY A C 1
ATOM 2513 O O . GLY A 1 335 ? 38.077 -39.977 -17.492 1.00 25.75 335 GLY A O 1
ATOM 2514 N N . ALA A 1 336 ? 36.005 -40.650 -16.923 1.00 34.25 336 ALA A N 1
ATOM 2515 C CA . ALA A 1 336 ? 35.573 -39.382 -16.347 1.00 34.25 336 ALA A CA 1
ATOM 2516 C C . ALA A 1 336 ? 36.514 -38.876 -15.240 1.00 34.25 336 ALA A C 1
ATOM 2518 O O . ALA A 1 336 ? 36.673 -39.507 -14.197 1.00 34.25 336 ALA A O 1
ATOM 2519 N N . ASN A 1 337 ? 37.056 -37.677 -15.444 1.00 25.67 337 ASN A N 1
ATOM 2520 C CA . ASN A 1 337 ? 37.684 -36.879 -14.400 1.00 25.67 337 ASN A CA 1
ATOM 2521 C C . ASN A 1 337 ? 37.019 -35.498 -14.418 1.00 25.67 337 ASN A C 1
ATOM 2523 O O . ASN A 1 337 ? 37.533 -34.545 -15.004 1.00 25.67 337 ASN A O 1
ATOM 2527 N N . ALA A 1 338 ? 35.804 -35.437 -13.865 1.00 27.42 338 ALA A N 1
ATOM 2528 C CA . ALA A 1 338 ? 34.996 -34.227 -13.808 1.00 27.42 338 ALA A CA 1
ATOM 2529 C C . ALA A 1 338 ? 35.639 -33.216 -12.848 1.00 27.42 338 ALA A C 1
ATOM 2531 O O . ALA A 1 338 ? 35.331 -33.177 -11.659 1.00 27.42 338 ALA A O 1
ATOM 2532 N N . LYS A 1 339 ? 36.552 -32.399 -13.376 1.00 26.94 339 LYS A N 1
ATOM 2533 C CA . LYS A 1 339 ? 36.933 -31.144 -12.735 1.00 26.94 339 LYS A CA 1
ATOM 2534 C C . LYS A 1 339 ? 35.771 -30.174 -12.906 1.00 26.94 339 LYS A C 1
ATOM 2536 O O . LYS A 1 339 ? 35.355 -29.917 -14.035 1.00 26.94 339 LYS A O 1
ATOM 2541 N N . THR A 1 340 ? 35.248 -29.667 -11.797 1.00 23.98 340 THR A N 1
ATOM 2542 C CA . THR A 1 340 ? 34.283 -28.569 -11.799 1.00 23.98 340 THR A CA 1
ATOM 2543 C C . THR A 1 340 ? 34.880 -27.367 -12.524 1.00 23.98 340 THR A C 1
ATOM 2545 O O . THR A 1 340 ? 36.033 -26.999 -12.296 1.00 23.98 340 THR A O 1
ATOM 2548 N N . VAL A 1 341 ? 34.099 -26.789 -13.435 1.00 28.53 341 VAL A N 1
ATOM 2549 C CA . VAL A 1 341 ? 34.414 -25.525 -14.100 1.00 28.53 341 VAL A CA 1
ATOM 2550 C C . VAL A 1 341 ? 33.567 -24.462 -13.420 1.00 28.53 341 VAL A C 1
ATOM 2552 O O . VAL A 1 341 ? 32.344 -24.480 -13.552 1.00 28.53 341 VAL A O 1
ATOM 2555 N N . ASP A 1 342 ? 34.210 -23.549 -12.699 1.00 29.09 342 ASP A N 1
ATOM 2556 C CA . ASP A 1 342 ? 33.530 -22.414 -12.076 1.00 29.09 342 ASP A CA 1
ATOM 2557 C C . ASP A 1 342 ? 33.132 -21.409 -13.169 1.00 29.09 342 ASP A C 1
ATOM 2559 O O . ASP A 1 342 ? 33.947 -20.606 -13.632 1.00 29.09 342 ASP A O 1
ATOM 2563 N N . ILE A 1 343 ? 31.877 -21.465 -13.625 1.00 33.03 343 ILE A N 1
ATOM 2564 C CA . ILE A 1 343 ? 31.347 -20.491 -14.587 1.00 33.03 343 ILE A CA 1
ATOM 2565 C C . ILE A 1 343 ? 30.939 -19.228 -13.825 1.00 33.03 343 ILE A C 1
ATOM 2567 O O . ILE A 1 343 ? 29.878 -19.163 -13.205 1.00 33.03 343 ILE A O 1
ATOM 2571 N N . LEU A 1 344 ? 31.779 -18.199 -13.907 1.00 29.95 344 LEU A N 1
ATOM 2572 C CA . LEU A 1 344 ? 31.475 -16.856 -13.419 1.00 29.95 344 LEU A CA 1
ATOM 2573 C C . LEU A 1 344 ? 30.495 -16.151 -14.368 1.00 29.95 344 LEU A C 1
ATOM 2575 O O . LEU A 1 344 ? 30.886 -15.638 -15.417 1.00 29.95 344 LEU A O 1
ATOM 2579 N N . ILE A 1 345 ? 29.217 -16.088 -13.984 1.00 35.25 345 ILE A N 1
ATOM 2580 C CA . ILE A 1 345 ? 28.204 -15.299 -14.700 1.00 35.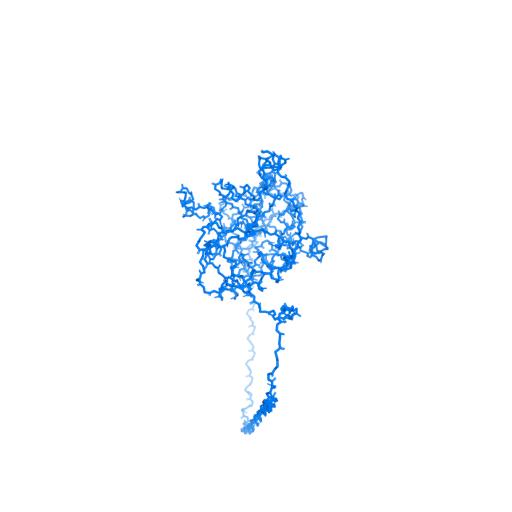25 345 ILE A CA 1
ATOM 2581 C C . ILE A 1 345 ? 28.323 -13.833 -14.266 1.00 35.25 345 ILE A C 1
ATOM 2583 O O . ILE A 1 345 ? 27.753 -13.409 -13.261 1.00 35.25 345 ILE A O 1
ATOM 2587 N N . GLY A 1 346 ? 29.075 -13.048 -15.036 1.00 27.97 346 GLY A N 1
ATOM 2588 C CA . GLY A 1 346 ? 29.140 -11.600 -14.869 1.00 27.97 346 GLY A CA 1
ATOM 2589 C C . GLY A 1 346 ? 27.912 -10.910 -15.464 1.00 27.97 346 GLY A C 1
ATOM 2590 O O . GLY A 1 346 ? 27.787 -10.813 -16.682 1.00 27.97 346 GLY A O 1
ATOM 2591 N N . LEU A 1 347 ? 27.035 -10.371 -14.615 1.00 31.47 347 LEU A N 1
ATOM 2592 C CA . LEU A 1 347 ? 26.134 -9.287 -15.017 1.00 31.47 347 LEU A CA 1
ATOM 2593 C C . LEU A 1 347 ? 26.891 -7.956 -14.880 1.00 31.47 347 LEU A C 1
ATOM 2595 O O . LEU A 1 347 ? 27.666 -7.781 -13.941 1.00 31.47 347 LEU A O 1
ATOM 2599 N N . GLY A 1 348 ? 26.667 -7.015 -15.803 1.00 27.61 348 GLY A N 1
ATOM 2600 C CA . GLY A 1 348 ? 27.517 -5.832 -16.046 1.00 27.61 348 GLY A CA 1
ATOM 2601 C C . GLY A 1 348 ? 27.669 -4.783 -14.927 1.00 27.61 348 GLY A C 1
ATOM 2602 O O . GLY A 1 348 ? 28.165 -3.697 -15.205 1.00 27.61 348 GLY A O 1
ATOM 2603 N N . ASN A 1 349 ? 27.277 -5.093 -13.687 1.00 34.91 349 ASN A N 1
ATOM 2604 C CA . ASN A 1 349 ? 27.289 -4.192 -12.529 1.00 34.91 349 ASN A CA 1
ATOM 2605 C C . ASN A 1 349 ? 28.271 -4.623 -11.411 1.00 34.91 349 ASN A C 1
ATOM 2607 O O . ASN A 1 349 ? 28.195 -4.108 -10.301 1.00 34.91 349 ASN A O 1
ATOM 2611 N N . GLY A 1 350 ? 29.201 -5.547 -11.680 1.00 29.70 350 GLY A N 1
ATOM 2612 C CA . GLY A 1 350 ? 30.383 -5.763 -10.827 1.00 29.70 350 GLY A CA 1
ATOM 2613 C C . GLY A 1 350 ? 30.242 -6.710 -9.626 1.00 29.70 350 GLY A C 1
ATOM 2614 O O . GLY A 1 350 ? 31.225 -6.887 -8.911 1.00 29.70 350 GLY A O 1
ATOM 2615 N N . ASN A 1 351 ? 29.093 -7.363 -9.428 1.00 31.97 351 ASN A N 1
ATOM 2616 C CA . ASN A 1 351 ? 28.973 -8.479 -8.480 1.00 31.97 351 ASN A CA 1
ATOM 2617 C C . ASN A 1 351 ? 29.266 -9.821 -9.167 1.00 31.97 351 ASN A C 1
ATOM 2619 O O . ASN A 1 351 ? 28.752 -10.098 -10.250 1.00 31.97 351 ASN A O 1
ATOM 2623 N N . THR A 1 352 ? 30.038 -10.674 -8.496 1.00 33.19 352 THR A N 1
ATOM 2624 C CA . THR A 1 352 ? 30.311 -12.065 -8.883 1.00 33.19 352 THR A CA 1
ATOM 2625 C C . THR A 1 352 ? 29.827 -13.018 -7.788 1.00 33.19 352 THR A C 1
ATOM 2627 O O . THR A 1 352 ? 30.049 -12.773 -6.605 1.00 33.19 352 THR A O 1
ATOM 2630 N N . GLY A 1 353 ? 29.154 -14.100 -8.184 1.00 38.47 353 GLY A N 1
ATOM 2631 C CA . GLY A 1 353 ? 28.628 -15.144 -7.295 1.00 38.47 353 GLY A CA 1
ATOM 2632 C C . GLY A 1 353 ? 28.818 -16.533 -7.909 1.00 38.47 353 GLY A C 1
ATOM 2633 O O . GLY A 1 353 ? 29.036 -16.644 -9.118 1.00 38.47 353 GLY A O 1
ATOM 2634 N N . MET A 1 354 ? 28.781 -17.575 -7.077 1.00 34.12 354 MET A N 1
ATOM 2635 C CA . MET A 1 354 ? 29.021 -18.962 -7.498 1.00 34.12 354 MET A CA 1
ATOM 2636 C C . MET A 1 354 ? 27.748 -19.612 -8.064 1.00 34.12 354 MET A C 1
ATOM 2638 O O . MET A 1 354 ? 26.632 -19.212 -7.737 1.00 34.12 354 MET A O 1
ATOM 2642 N N . ILE A 1 355 ? 27.907 -20.655 -8.888 1.00 36.09 355 ILE A N 1
ATOM 2643 C CA . ILE A 1 355 ? 26.781 -21.415 -9.468 1.00 36.09 355 ILE A CA 1
ATOM 2644 C C . ILE A 1 355 ? 25.855 -22.021 -8.400 1.00 36.09 355 ILE A C 1
ATOM 2646 O O . ILE A 1 355 ? 24.646 -22.109 -8.622 1.00 36.09 355 ILE A O 1
ATOM 2650 N N . ASP A 1 356 ? 26.397 -22.416 -7.247 1.00 36.19 356 ASP A N 1
ATOM 2651 C CA . ASP A 1 356 ? 25.637 -23.113 -6.203 1.00 36.19 356 ASP A CA 1
ATOM 2652 C C . ASP A 1 356 ? 24.488 -22.261 -5.626 1.00 36.19 356 ASP A C 1
ATOM 2654 O O . ASP A 1 356 ? 23.434 -22.807 -5.288 1.00 36.19 356 ASP A O 1
ATOM 2658 N N . ASP A 1 357 ? 24.619 -20.928 -5.631 1.00 37.38 357 ASP A N 1
ATOM 2659 C CA . ASP A 1 357 ? 23.554 -19.998 -5.221 1.00 37.38 357 ASP A CA 1
ATOM 2660 C C . ASP A 1 357 ? 22.324 -20.056 -6.156 1.00 37.38 357 ASP A C 1
ATOM 2662 O O . ASP A 1 357 ? 21.203 -19.756 -5.741 1.00 37.38 357 ASP A O 1
ATOM 2666 N N . TYR A 1 358 ? 22.500 -20.479 -7.416 1.00 34.75 358 TYR A N 1
ATOM 2667 C CA . TYR A 1 358 ? 21.428 -20.584 -8.417 1.00 34.75 358 TYR A CA 1
ATOM 2668 C C . TYR A 1 358 ? 20.734 -21.955 -8.444 1.00 34.75 358 TYR A C 1
ATOM 2670 O O . TYR A 1 358 ? 19.593 -22.057 -8.909 1.00 34.75 358 TYR A O 1
ATOM 2678 N N . LEU A 1 359 ? 21.374 -23.009 -7.925 1.00 32.91 359 LEU A N 1
ATOM 2679 C CA . LEU A 1 359 ? 20.759 -24.338 -7.797 1.00 32.91 359 LEU A CA 1
ATOM 2680 C C . LEU A 1 359 ? 19.733 -24.392 -6.652 1.00 32.91 359 LEU A C 1
ATOM 2682 O O . LEU A 1 359 ? 18.751 -25.131 -6.741 1.00 32.91 359 LEU A O 1
ATOM 2686 N N . ALA A 1 360 ? 19.887 -23.545 -5.629 1.00 36.94 360 ALA A N 1
ATOM 2687 C CA . ALA A 1 360 ? 18.918 -23.389 -4.541 1.00 36.94 360 ALA A CA 1
ATOM 2688 C C . ALA A 1 360 ? 17.552 -22.814 -4.990 1.00 36.94 360 ALA A C 1
ATOM 2690 O O . ALA A 1 360 ? 16.575 -22.910 -4.249 1.00 36.94 360 ALA A O 1
ATOM 2691 N N . LEU A 1 361 ? 17.463 -22.249 -6.202 1.00 36.66 361 LEU A N 1
ATOM 2692 C CA . LEU A 1 361 ? 16.246 -21.646 -6.766 1.00 36.66 361 LEU A CA 1
ATOM 2693 C C . LEU A 1 361 ? 15.400 -22.616 -7.618 1.00 36.66 361 LEU A C 1
ATOM 2695 O O . LEU A 1 361 ? 14.397 -22.206 -8.198 1.00 36.66 361 LEU A O 1
ATOM 2699 N N . GLY A 1 362 ? 15.777 -23.898 -7.705 1.00 29.94 362 GLY A N 1
ATOM 2700 C CA . GLY A 1 362 ? 15.001 -24.923 -8.424 1.00 29.94 362 GLY A CA 1
ATOM 2701 C C . GLY A 1 362 ? 15.039 -24.813 -9.955 1.00 29.94 362 GLY A C 1
ATOM 2702 O O . GLY A 1 362 ? 14.196 -25.394 -10.637 1.00 29.94 362 GLY A O 1
ATOM 2703 N N . THR A 1 363 ? 15.998 -24.063 -10.500 1.00 37.09 363 THR A N 1
ATOM 2704 C CA . THR A 1 363 ? 16.132 -23.786 -11.936 1.00 37.09 363 THR A CA 1
ATOM 2705 C C . THR A 1 363 ? 16.651 -24.999 -12.718 1.00 37.09 363 THR A C 1
ATOM 2707 O O . THR A 1 363 ? 17.749 -25.487 -12.452 1.00 37.09 363 THR A O 1
ATOM 2710 N N . ASP A 1 364 ? 15.908 -25.456 -13.731 1.00 37.16 364 ASP A N 1
ATOM 2711 C CA . ASP A 1 364 ? 16.391 -26.463 -14.686 1.00 37.16 364 ASP A CA 1
ATOM 2712 C C . ASP A 1 364 ? 17.305 -25.804 -15.736 1.00 37.16 364 ASP A C 1
ATOM 2714 O O . ASP A 1 364 ? 16.851 -25.051 -16.599 1.00 37.16 364 ASP A O 1
ATOM 2718 N N . LEU A 1 365 ? 18.608 -26.081 -15.645 1.00 39.50 365 LEU A N 1
ATOM 2719 C CA . LEU A 1 365 ? 19.648 -25.534 -16.527 1.00 39.50 365 LEU A CA 1
ATOM 2720 C C . LEU A 1 365 ? 19.875 -26.360 -17.809 1.00 39.50 365 LEU A C 1
ATOM 2722 O O . LEU A 1 365 ? 20.751 -26.025 -18.608 1.00 39.50 365 LEU A O 1
ATOM 2726 N N . SER A 1 366 ? 19.102 -27.428 -18.043 1.00 36.62 366 SER A N 1
ATOM 2727 C CA . SER A 1 366 ? 19.292 -28.325 -19.196 1.00 36.62 366 SER A CA 1
ATOM 2728 C C . SER A 1 366 ? 19.079 -27.662 -20.568 1.00 36.62 366 SER A C 1
ATOM 2730 O O . SER A 1 366 ? 19.522 -28.202 -21.582 1.00 36.62 366 SER A O 1
ATOM 2732 N N . SER A 1 367 ? 18.469 -26.474 -20.618 1.00 36.03 367 SER A N 1
ATOM 2733 C CA . SER A 1 367 ? 18.234 -25.700 -21.844 1.00 36.03 367 SER A CA 1
ATOM 2734 C C . SER A 1 367 ? 19.434 -24.879 -22.344 1.00 36.03 367 SER A C 1
ATOM 2736 O O . SER A 1 367 ? 19.388 -24.399 -23.476 1.00 36.03 367 SER A O 1
ATOM 2738 N N . LEU A 1 368 ? 20.515 -24.724 -21.563 1.00 36.50 368 LEU A N 1
ATOM 2739 C CA . LEU A 1 368 ? 21.668 -23.889 -21.953 1.00 36.50 368 LEU A CA 1
ATOM 2740 C C . LEU A 1 368 ? 22.663 -24.572 -22.915 1.00 36.50 368 LEU A C 1
ATOM 2742 O O . LEU A 1 368 ? 23.503 -23.900 -23.514 1.00 36.50 368 LEU A O 1
ATOM 2746 N N . ILE A 1 369 ? 22.602 -25.897 -23.076 1.00 34.41 369 ILE A N 1
ATOM 2747 C CA . ILE A 1 369 ? 23.620 -26.680 -23.801 1.00 34.41 369 ILE A CA 1
ATOM 2748 C C . ILE A 1 369 ? 23.225 -26.854 -25.280 1.00 34.41 369 ILE A C 1
ATOM 2750 O O . ILE A 1 369 ? 22.897 -27.954 -25.725 1.00 34.41 369 ILE A O 1
ATOM 2754 N N . GLY A 1 370 ? 23.231 -25.756 -26.045 1.00 34.34 370 GLY A N 1
ATOM 2755 C CA . GLY A 1 370 ? 22.838 -25.780 -27.466 1.00 34.34 370 GLY A CA 1
ATOM 2756 C C . GLY A 1 370 ? 23.427 -24.712 -28.400 1.00 34.34 370 GLY A C 1
ATOM 2757 O O . GLY A 1 370 ? 23.228 -24.822 -29.608 1.00 34.34 370 GLY A O 1
ATOM 2758 N N . GLY A 1 371 ? 24.138 -23.700 -27.889 1.00 35.91 371 GLY A N 1
ATOM 2759 C CA . GLY A 1 371 ? 24.729 -22.634 -28.714 1.00 35.91 371 GLY A CA 1
ATOM 2760 C C . GLY A 1 371 ? 25.963 -23.087 -29.506 1.00 35.91 371 GLY A C 1
ATOM 2761 O O . GLY A 1 371 ? 26.758 -23.895 -29.021 1.00 35.91 371 GLY A O 1
ATOM 2762 N N . GLN A 1 372 ? 26.148 -22.553 -30.717 1.00 34.28 372 GLN A N 1
ATOM 2763 C CA . GLN A 1 372 ? 27.398 -22.724 -31.468 1.00 34.28 372 GLN A CA 1
ATOM 2764 C C . GLN A 1 372 ? 28.449 -21.714 -30.976 1.00 34.28 372 GLN A C 1
ATOM 2766 O O . GLN A 1 372 ? 28.122 -20.570 -30.666 1.00 34.28 372 GLN A O 1
ATOM 2771 N N . MET A 1 373 ? 29.715 -22.135 -30.910 1.00 34.72 373 MET A N 1
ATOM 2772 C CA . MET A 1 373 ? 30.842 -21.224 -30.678 1.00 34.72 373 MET A CA 1
ATOM 2773 C C . MET A 1 373 ? 31.343 -20.671 -32.012 1.00 34.72 373 MET A C 1
ATOM 2775 O O . MET A 1 373 ? 31.632 -21.456 -32.918 1.00 34.72 373 MET A O 1
ATOM 2779 N N . GLU A 1 374 ? 31.533 -19.355 -32.100 1.00 38.50 374 GLU A N 1
ATOM 2780 C CA . GLU A 1 374 ? 32.268 -18.715 -33.197 1.00 38.50 374 GLU A CA 1
ATOM 2781 C C . GLU A 1 374 ? 33.472 -17.919 -32.652 1.00 38.50 374 GLU A C 1
ATOM 2783 O O . GLU A 1 374 ? 33.381 -17.236 -31.629 1.00 38.50 374 GLU A O 1
ATOM 2788 N N . ASP A 1 375 ? 34.619 -18.036 -33.334 1.00 37.62 375 ASP A N 1
ATOM 2789 C CA . ASP A 1 375 ? 35.829 -17.232 -33.091 1.00 37.62 375 ASP A CA 1
ATOM 2790 C C . ASP A 1 375 ? 35.702 -15.936 -33.893 1.00 37.62 375 ASP A C 1
ATOM 2792 O O . ASP A 1 375 ? 35.779 -15.933 -35.125 1.00 37.62 375 ASP A O 1
ATOM 2796 N N . VAL A 1 376 ? 35.439 -14.839 -33.187 1.00 40.22 376 VAL A N 1
ATOM 2797 C CA . VAL A 1 376 ? 34.961 -13.599 -33.816 1.00 40.22 376 VAL A CA 1
ATOM 2798 C C . VAL A 1 376 ? 36.102 -12.664 -34.224 1.00 40.22 376 VAL A C 1
ATOM 2800 O O . VAL A 1 376 ? 35.913 -11.798 -35.076 1.00 40.22 376 VAL A O 1
ATOM 2803 N N . ASN A 1 377 ? 37.286 -12.819 -33.617 1.00 35.00 377 ASN A N 1
ATOM 2804 C CA . ASN A 1 377 ? 38.345 -11.803 -33.656 1.00 35.00 377 ASN A CA 1
ATOM 2805 C C . ASN A 1 377 ? 39.744 -12.336 -34.013 1.00 35.00 377 ASN A C 1
ATOM 2807 O O . ASN A 1 377 ? 40.659 -11.526 -34.177 1.00 35.00 377 ASN A O 1
ATOM 2811 N N . GLY A 1 378 ? 39.958 -13.655 -34.120 1.00 36.38 378 GLY A N 1
ATOM 2812 C CA . GLY A 1 378 ? 41.256 -14.234 -34.510 1.00 36.38 378 GLY A CA 1
ATOM 2813 C C . GLY A 1 378 ? 42.396 -14.017 -33.501 1.00 36.38 378 GLY A C 1
ATOM 2814 O O . GLY A 1 378 ? 43.557 -14.276 -33.815 1.00 36.38 378 GLY A O 1
ATOM 2815 N N . ASN A 1 379 ? 42.060 -13.548 -32.295 1.00 31.83 379 ASN A N 1
ATOM 2816 C CA . ASN A 1 379 ? 42.968 -13.327 -31.165 1.00 31.83 379 ASN A CA 1
ATOM 2817 C C . ASN A 1 379 ? 42.737 -14.326 -30.010 1.00 31.83 379 ASN A C 1
ATOM 2819 O O . ASN A 1 379 ? 43.379 -14.199 -28.970 1.00 31.83 379 ASN A O 1
ATOM 2823 N N . GLY A 1 380 ? 41.854 -15.320 -30.186 1.00 39.00 380 GLY A N 1
ATOM 2824 C CA . GLY A 1 380 ? 41.541 -16.338 -29.173 1.00 39.00 380 GLY A CA 1
ATOM 2825 C C . GLY A 1 380 ? 40.322 -16.043 -28.287 1.00 39.00 380 GLY A C 1
ATOM 2826 O O . GLY A 1 380 ? 40.117 -16.753 -27.306 1.00 39.00 380 GLY A O 1
ATOM 2827 N N . ASP A 1 381 ? 39.516 -15.033 -28.630 1.00 36.34 381 ASP A N 1
ATOM 2828 C CA . ASP A 1 381 ? 38.239 -14.747 -27.967 1.00 36.34 381 ASP A CA 1
ATOM 2829 C C . ASP A 1 381 ? 37.104 -15.563 -28.615 1.00 36.34 381 ASP A C 1
ATOM 2831 O O . ASP A 1 381 ? 36.661 -15.249 -29.723 1.00 36.34 381 ASP A O 1
ATOM 2835 N N . SER A 1 382 ? 36.605 -16.582 -27.913 1.00 37.06 382 SER A N 1
ATOM 2836 C CA . SER A 1 382 ? 35.433 -17.367 -28.333 1.00 37.06 382 SER A CA 1
ATOM 2837 C C . SER A 1 382 ? 34.176 -16.904 -27.601 1.00 37.06 382 SER A C 1
ATOM 2839 O O . SER A 1 382 ? 34.155 -16.868 -26.369 1.00 37.06 382 SER A O 1
ATOM 2841 N N . ILE A 1 383 ? 33.107 -16.610 -28.344 1.00 36.66 383 ILE A N 1
ATOM 2842 C CA . ILE A 1 383 ? 31.787 -16.291 -27.781 1.00 36.66 383 ILE A CA 1
ATOM 2843 C C . ILE A 1 383 ? 30.869 -17.508 -27.950 1.00 36.66 383 ILE A C 1
ATOM 2845 O O . ILE A 1 383 ? 30.852 -18.140 -29.007 1.00 36.66 383 ILE A O 1
ATOM 2849 N N . ILE A 1 384 ? 30.102 -17.839 -26.907 1.00 36.50 384 ILE A N 1
ATOM 2850 C CA . ILE A 1 384 ? 28.970 -18.768 -27.009 1.00 36.50 384 ILE A CA 1
ATOM 2851 C C . ILE A 1 384 ? 27.743 -17.927 -27.356 1.00 36.50 384 ILE A C 1
ATOM 2853 O O . ILE A 1 384 ? 27.247 -17.195 -26.499 1.00 36.50 384 ILE A O 1
ATOM 2857 N N . ASP A 1 385 ? 27.255 -18.026 -28.594 1.00 35.19 385 ASP A N 1
ATOM 2858 C CA . ASP A 1 385 ? 25.980 -17.408 -28.961 1.00 35.19 385 ASP A CA 1
ATOM 2859 C C . ASP A 1 385 ? 24.825 -18.291 -28.470 1.00 35.19 385 ASP A C 1
ATOM 2861 O O . ASP A 1 385 ? 24.434 -19.286 -29.089 1.00 35.19 385 ASP A O 1
ATOM 2865 N N . VAL A 1 386 ? 24.310 -17.935 -27.294 1.00 33.72 386 VAL A N 1
ATOM 2866 C CA . VAL A 1 386 ? 22.972 -18.302 -26.831 1.00 33.72 386 VAL A CA 1
ATOM 2867 C C . VAL A 1 386 ? 22.121 -17.040 -26.920 1.00 33.72 386 VAL A C 1
ATOM 2869 O O . VAL A 1 386 ? 22.288 -16.118 -26.126 1.00 33.72 386 VAL A O 1
ATOM 2872 N N . GLY A 1 387 ? 21.271 -16.997 -27.949 1.00 26.89 387 GLY A N 1
ATOM 2873 C CA . GLY A 1 387 ? 20.664 -15.772 -28.468 1.00 26.89 387 GLY A CA 1
ATOM 2874 C C . GLY A 1 387 ? 20.106 -14.803 -27.418 1.00 26.89 387 GLY A C 1
ATOM 2875 O O . GLY A 1 387 ? 19.316 -15.176 -26.556 1.00 26.89 387 GLY A O 1
ATOM 2876 N N . GLU A 1 388 ? 20.484 -13.536 -27.597 1.00 33.06 388 GLU A N 1
ATOM 2877 C CA . GLU A 1 388 ? 20.109 -12.348 -26.817 1.00 33.06 388 GLU A CA 1
ATOM 2878 C C . GLU A 1 388 ? 20.661 -12.248 -25.374 1.00 33.06 388 GLU A C 1
ATOM 2880 O O . GLU A 1 388 ? 19.979 -12.479 -24.380 1.00 33.06 388 GLU A O 1
ATOM 2885 N N . SER A 1 389 ? 21.847 -11.623 -25.300 1.00 30.48 389 SER A N 1
ATOM 2886 C CA . SER A 1 389 ? 22.304 -10.725 -24.215 1.00 30.48 389 SER A CA 1
ATOM 2887 C C . SER A 1 389 ? 23.006 -11.324 -22.984 1.00 30.48 389 SER A C 1
ATOM 2889 O O . SER A 1 389 ? 22.476 -11.292 -21.875 1.00 30.48 389 SER A O 1
ATOM 2891 N N . ILE A 1 390 ? 24.296 -11.658 -23.131 1.00 29.16 390 ILE A N 1
ATOM 2892 C CA . ILE A 1 390 ? 25.287 -11.549 -22.040 1.00 29.16 390 ILE A CA 1
ATOM 2893 C C . ILE A 1 390 ? 26.535 -10.817 -22.564 1.00 29.16 390 ILE A C 1
ATOM 2895 O O . ILE A 1 390 ? 27.072 -11.167 -23.612 1.00 29.16 390 ILE A O 1
ATOM 2899 N N . VAL A 1 391 ? 27.009 -9.804 -21.829 1.00 26.58 391 VAL A N 1
ATOM 2900 C CA . VAL A 1 391 ? 28.287 -9.116 -22.089 1.00 26.58 391 VAL A CA 1
ATOM 2901 C C . VAL A 1 391 ? 29.305 -9.593 -21.058 1.00 26.58 391 VAL A C 1
ATOM 2903 O O . VAL A 1 391 ? 29.146 -9.324 -19.871 1.00 26.58 391 VAL A O 1
ATOM 2906 N N . VAL A 1 392 ? 30.356 -10.279 -21.508 1.00 30.52 392 VAL A N 1
ATOM 2907 C CA . VAL A 1 392 ? 31.446 -10.768 -20.648 1.00 30.52 392 VAL A CA 1
ATOM 2908 C C . VAL A 1 392 ? 32.679 -9.885 -20.823 1.00 30.52 392 VAL A C 1
ATOM 2910 O O . VAL A 1 392 ? 33.092 -9.605 -21.947 1.00 30.52 392 VAL A O 1
ATOM 2913 N N . THR A 1 393 ? 33.313 -9.485 -19.717 1.00 25.77 393 THR A N 1
ATOM 2914 C CA . THR A 1 393 ? 34.618 -8.808 -19.737 1.00 25.77 393 THR A CA 1
ATOM 2915 C C . THR A 1 393 ? 35.632 -9.520 -18.845 1.00 25.77 393 THR A C 1
ATOM 2917 O O . THR A 1 393 ? 35.527 -9.452 -17.623 1.00 25.77 393 THR A O 1
ATOM 2920 N N . GLY A 1 394 ? 36.669 -10.091 -19.465 1.00 26.62 394 GLY A N 1
ATOM 2921 C CA . GLY A 1 394 ? 37.956 -10.368 -18.819 1.00 26.62 394 GLY A CA 1
ATOM 2922 C C . GLY A 1 394 ? 38.199 -11.802 -18.339 1.00 26.62 394 GLY A C 1
ATOM 2923 O O . GLY A 1 394 ? 37.767 -12.190 -17.259 1.00 26.62 394 GLY A O 1
ATOM 2924 N N . VAL A 1 395 ? 39.046 -12.532 -19.072 1.00 32.75 395 VAL A N 1
ATOM 2925 C CA . VAL A 1 395 ? 39.835 -13.657 -18.541 1.00 32.75 395 VAL A CA 1
ATOM 2926 C C . VAL A 1 395 ? 41.240 -13.637 -19.148 1.00 32.75 395 VAL A C 1
ATOM 2928 O O . VAL A 1 395 ? 41.436 -13.176 -20.269 1.00 32.75 395 VAL A O 1
ATOM 2931 N N . SER A 1 396 ? 42.236 -14.091 -18.382 1.00 26.66 396 SER A N 1
ATOM 2932 C CA . SER A 1 396 ? 43.646 -14.114 -18.796 1.00 26.66 396 SER A CA 1
ATOM 2933 C C . SER A 1 396 ? 43.979 -15.382 -19.594 1.00 26.66 396 SER A C 1
ATOM 2935 O O . SER A 1 396 ? 43.550 -16.480 -19.246 1.00 26.66 396 SER A O 1
ATOM 2937 N N . SER A 1 397 ? 44.767 -15.234 -20.657 1.00 33.53 397 SER A N 1
ATOM 2938 C CA . SER A 1 397 ? 44.977 -16.225 -21.720 1.00 33.53 397 SER A CA 1
ATOM 2939 C C . SER A 1 397 ? 45.974 -17.351 -21.365 1.00 33.53 397 SER A C 1
ATOM 2941 O O . SER A 1 397 ? 47.098 -17.348 -21.875 1.00 33.53 397 SER A O 1
ATOM 2943 N N . ALA A 1 398 ? 45.600 -18.303 -20.498 1.00 33.16 398 ALA A N 1
ATOM 2944 C CA . ALA A 1 398 ? 46.511 -19.378 -20.055 1.00 33.16 398 ALA A CA 1
ATOM 2945 C C . ALA A 1 398 ? 46.117 -20.828 -20.432 1.00 33.16 398 ALA A C 1
ATOM 2947 O O . ALA A 1 398 ? 47.018 -21.597 -20.754 1.00 33.16 398 ALA A O 1
ATOM 2948 N N . ASP A 1 399 ? 44.829 -21.213 -20.448 1.00 33.94 399 ASP A N 1
ATOM 2949 C CA . ASP A 1 399 ? 44.426 -22.641 -20.426 1.00 33.94 399 ASP A CA 1
ATOM 2950 C C . ASP A 1 399 ? 43.271 -23.022 -21.394 1.00 33.94 399 ASP A C 1
ATOM 2952 O O . ASP A 1 399 ? 42.245 -23.548 -20.969 1.00 33.94 399 ASP A O 1
ATOM 2956 N N . LEU A 1 400 ? 43.403 -22.788 -22.712 1.00 33.75 400 LEU A N 1
ATOM 2957 C CA . LEU A 1 400 ? 42.357 -23.146 -23.709 1.00 33.75 400 LEU A CA 1
ATOM 2958 C C . LEU A 1 400 ? 42.821 -23.992 -24.917 1.00 33.75 400 LEU A C 1
ATOM 2960 O O . LEU A 1 400 ? 42.168 -24.014 -25.957 1.00 33.75 400 LEU A O 1
ATOM 2964 N N . SER A 1 401 ? 43.920 -24.743 -24.803 1.00 32.44 401 SER A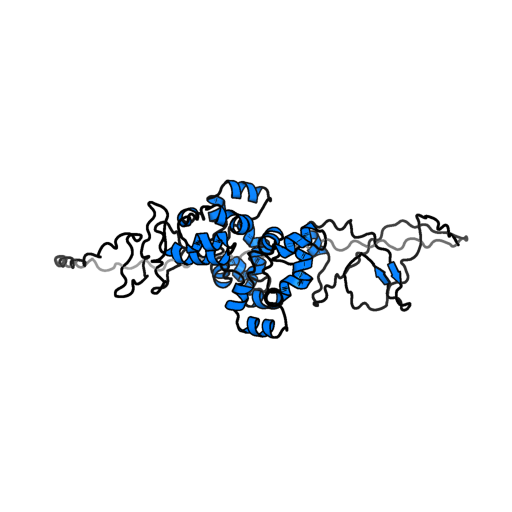 N 1
ATOM 2965 C CA . SER A 1 401 ? 44.471 -25.549 -25.913 1.00 32.44 401 SER A CA 1
ATOM 2966 C C . SER A 1 401 ? 44.039 -27.030 -25.960 1.00 32.44 401 SER A C 1
ATOM 2968 O O . SER A 1 401 ? 44.653 -27.804 -26.692 1.00 32.44 401 SER A O 1
ATOM 2970 N N . SER A 1 402 ? 43.010 -27.455 -25.209 1.00 33.62 402 SER A N 1
ATOM 2971 C CA . SER A 1 402 ? 42.692 -28.887 -25.003 1.00 33.62 402 SER A CA 1
ATOM 2972 C C . SER A 1 402 ? 41.258 -29.354 -25.323 1.00 33.62 402 SER A C 1
ATOM 2974 O O . SER A 1 402 ? 40.957 -30.522 -25.089 1.00 33.62 402 SER A O 1
ATOM 2976 N N . LEU A 1 403 ? 40.373 -28.502 -25.863 1.00 29.50 403 LEU A N 1
ATOM 2977 C CA . LEU A 1 403 ? 38.933 -28.811 -26.019 1.00 29.50 403 LEU A CA 1
ATOM 2978 C C . LEU A 1 403 ? 38.407 -28.933 -27.468 1.00 29.50 403 LEU A C 1
ATOM 2980 O O . LEU A 1 403 ? 37.204 -28.830 -27.697 1.00 29.50 403 LEU A O 1
ATOM 2984 N N . SER A 1 404 ? 39.264 -29.219 -28.454 1.00 37.06 404 SER A N 1
ATOM 2985 C CA . SER A 1 404 ? 38.832 -29.550 -29.825 1.00 37.06 404 SER A CA 1
ATOM 2986 C C . SER A 1 404 ? 39.320 -30.938 -30.272 1.00 37.06 404 SER A C 1
ATOM 2988 O O . SER A 1 404 ? 40.491 -31.128 -30.590 1.00 37.06 404 SER A O 1
ATOM 2990 N N . GLY A 1 405 ? 38.414 -31.929 -30.323 1.00 26.41 405 GLY A N 1
ATOM 2991 C CA . GLY A 1 405 ? 38.783 -33.296 -30.728 1.00 26.41 405 GLY A CA 1
ATOM 2992 C C . GLY A 1 405 ? 37.676 -34.366 -30.752 1.00 26.41 405 GLY A C 1
ATOM 2993 O O . GLY A 1 405 ? 37.763 -35.315 -29.986 1.00 26.41 405 GLY A O 1
ATOM 2994 N N . GLY A 1 406 ? 36.706 -34.261 -31.680 1.00 25.50 406 GLY A N 1
ATOM 2995 C CA . GLY A 1 406 ? 35.780 -35.347 -32.099 1.00 25.50 406 GLY A CA 1
ATOM 2996 C C . GLY A 1 406 ? 34.717 -35.808 -31.073 1.00 25.50 406 GLY A C 1
ATOM 2997 O O . GLY A 1 406 ? 34.873 -35.606 -29.881 1.00 25.50 406 GLY A O 1
ATOM 2998 N N . ASN A 1 407 ? 33.582 -36.438 -31.412 1.00 30.02 407 ASN A N 1
ATOM 2999 C CA . ASN A 1 407 ? 32.878 -36.715 -32.680 1.00 30.02 407 ASN A CA 1
ATOM 3000 C C . ASN A 1 407 ? 31.380 -36.985 -32.348 1.00 30.02 407 ASN A C 1
ATOM 3002 O O . ASN A 1 407 ? 31.085 -37.493 -31.273 1.00 30.02 407 ASN A O 1
ATOM 3006 N N . GLY A 1 408 ? 30.372 -36.749 -33.199 1.00 26.36 408 GLY A N 1
ATOM 3007 C CA . GLY A 1 408 ? 30.359 -36.106 -34.519 1.00 26.36 408 GLY A CA 1
ATOM 3008 C C . GLY A 1 408 ? 29.109 -36.484 -35.345 1.00 26.36 408 GLY A C 1
ATOM 3009 O O . GLY A 1 408 ? 29.100 -37.534 -35.982 1.00 26.36 408 GLY A O 1
ATOM 3010 N N . PHE A 1 409 ? 28.065 -35.638 -35.375 1.00 25.55 409 PHE A N 1
ATOM 3011 C CA . PHE A 1 409 ? 26.850 -35.832 -36.196 1.00 25.55 409 PHE A CA 1
ATOM 3012 C C . PHE A 1 409 ? 26.805 -34.822 -37.349 1.00 25.55 409 PHE A C 1
ATOM 3014 O O . PHE A 1 409 ? 26.723 -33.619 -37.125 1.00 25.55 409 PHE A O 1
ATOM 3021 N N . GLY A 1 410 ? 26.863 -35.310 -38.590 1.00 25.30 410 GLY A N 1
ATOM 3022 C CA . GLY A 1 410 ? 26.919 -34.459 -39.780 1.00 25.30 410 GLY A CA 1
ATOM 3023 C C . GLY A 1 410 ? 25.586 -34.319 -40.515 1.00 25.30 410 GLY A C 1
ATOM 3024 O O . GLY A 1 410 ? 24.823 -35.276 -40.620 1.00 25.30 410 GLY A O 1
ATOM 3025 N N . PHE A 1 411 ? 25.382 -33.158 -41.139 1.00 25.03 411 PHE A N 1
ATOM 3026 C CA . PHE A 1 411 ? 24.529 -33.002 -42.318 1.00 25.03 411 PHE A CA 1
ATOM 3027 C C . PHE A 1 411 ? 25.282 -32.198 -43.383 1.00 25.03 411 PHE A C 1
ATOM 3029 O O . PHE A 1 411 ? 25.881 -31.166 -43.096 1.00 25.03 411 PHE A O 1
ATOM 3036 N N . GLY A 1 412 ? 25.310 -32.718 -44.612 1.00 24.42 412 GLY A N 1
ATOM 3037 C CA . GLY A 1 412 ? 26.107 -32.156 -45.701 1.00 24.42 412 GLY A CA 1
ATOM 3038 C C . GLY A 1 412 ? 25.440 -30.964 -46.388 1.00 24.42 412 GLY A C 1
ATOM 3039 O O . GLY A 1 412 ? 24.247 -30.998 -46.687 1.00 24.42 412 GLY A O 1
ATOM 3040 N N . LEU A 1 413 ? 26.239 -29.944 -46.707 1.00 27.45 413 LEU A N 1
ATOM 3041 C CA . LEU A 1 413 ? 25.829 -28.816 -47.544 1.00 27.45 413 LEU A CA 1
ATOM 3042 C C . LEU A 1 413 ? 25.835 -29.208 -49.029 1.00 27.45 413 LEU A C 1
ATOM 3044 O O . LEU A 1 413 ? 26.860 -29.622 -49.570 1.00 27.45 413 LEU A O 1
ATOM 3048 N N . GLY A 1 414 ? 24.701 -29.015 -49.703 1.00 23.55 414 GLY A N 1
ATOM 3049 C CA . GLY A 1 414 ? 24.607 -29.011 -51.162 1.00 23.55 414 GLY A CA 1
ATOM 3050 C C . GLY A 1 414 ? 24.474 -27.580 -51.678 1.00 23.55 414 GLY A C 1
ATOM 3051 O O . GLY A 1 414 ? 23.420 -26.972 -51.514 1.00 23.55 414 GLY A O 1
ATOM 3052 N N . PHE A 1 415 ? 25.525 -27.042 -52.301 1.00 29.86 415 PHE A N 1
ATOM 3053 C CA . PHE A 1 415 ? 25.500 -25.703 -52.903 1.00 29.86 415 PHE A CA 1
ATOM 3054 C C . PHE A 1 415 ? 24.732 -25.680 -54.233 1.00 29.86 415 PHE A C 1
ATOM 3056 O O . PHE A 1 415 ? 24.882 -26.574 -55.068 1.00 29.86 415 PHE A O 1
ATOM 3063 N N . GLY A 1 416 ? 23.954 -24.615 -54.447 1.00 27.86 416 GLY A N 1
ATOM 3064 C CA . GLY A 1 416 ? 23.202 -24.352 -55.675 1.00 27.86 416 GLY A CA 1
ATOM 3065 C C . GLY A 1 416 ? 23.588 -23.023 -56.329 1.00 27.86 416 GLY A C 1
ATOM 3066 O O . GLY A 1 416 ? 22.841 -22.065 -56.179 1.00 27.86 416 GLY A O 1
ATOM 3067 N N . GLN A 1 417 ? 24.696 -23.055 -57.087 1.00 37.09 417 GLN A N 1
ATOM 3068 C CA . GLN A 1 417 ? 25.317 -21.992 -57.915 1.00 37.09 417 GLN A CA 1
ATOM 3069 C C . GLN A 1 417 ? 25.824 -20.728 -57.204 1.00 37.09 417 GLN A C 1
ATOM 3071 O O . GLN A 1 417 ? 25.004 -19.880 -56.802 1.00 37.09 417 GLN A O 1
#

Radius of gyration: 35.7 Å; chains: 1; bounding box: 85×78×132 Å

Foldseek 3Di:
DLLAADQVLQCVLCVVLVVCVVVVVDGSVVCCVVPVQLVQHARHQQARSVVQCVQPVVVVVCSVVVNGGSSVCCVPPVQLVQGRGFQQARQVQQCVQPVVVVVCNVVVVDGSSRCCRVPVQLDQGDGHQQAGLVLQCVQDVVLVVCSVVVNDGSNRCCQVPQLVVQDDRNFQRGSVQQVFQPQLVVCVVSVVSRSNSVVCVLQLLFFPSGRTPPPDDDAQDRDDPLSRDTDPPGATEDHPNHDDDPPDDRDPSHDPPDPPPPPPPPDPDPDPDDDPDDDDDDDDDDDDDDDDDDDDDDDDDDDDDPPPDDPDDDDDDDDDDDDDDDDDDDDDDDDDDDDDDFDFQDDPPDDTDTPVVVVVVVDDPPVVPDFDWDDDDVPPDIDGCPDDDDDDDDDDPDDDPPPDDDDDDDDDDDDDD

Secondary structure (DSSP, 8-state):
--TT--HHHHHHH-HHHHHHHTTTS--HHHHIIIIITTTT---BTTB-HHHHHHH-HHHHHHHHTTS--HHHHIIIIITTTT---STT--HHHHHHH-HHHHHHHHTTS--HHHHHHHTGGGTT-B-SSS-BHHHHHHH-HHHHHHHTTTS--HHHHIIIIITTTT-B-SSS-BGGGGTT-HHHHHHHHTT-HHHHHHHHHHHGGG-TT--PPTT----TTPPP-TT--PPTT--B---TTPPPPTTPPPPTTBPP-------PPPPPPPPPPPPPPPP-PPPPPPPPPPPPPPPPPPPPPPPPPPP-PPPPPPPPPPPPPPPP-----------------------TTS----THHHHTTT---GGGTTPEEEE-SSSS-EEEE-SS--------SSS-SS---------------

=== Feature glossary ===
The record interleaves many kinds of information about one protein. Here is each kind framed as the question it answers.

Q: What does the local fold look like, residue by residue?
A: A 3Di character summarizes, for each residue, the relative orientation of the Cα frame of its nearest spatial neighbor. Because it encodes fold topology rather than chemistry, 3Di alignments detect remote structural similarity that sequence alignment misses.

Q: Which residues are in helices, strands, or loops?
A: Secondary structure is the local, repeating backbone conformation. DSSP classifies it into eight states by reading the hydrogen-bond network: three helix types (H, G, I), two β types (E, B), two non-regular types (T, S), and unstructured coil (-).

Q: How big and how compact is the whole molecule?
A: Three whole-structure scalars: the radius of gyration (RMS distance of Cα from centroid, in Å), the count of Cα–Cα contacts (pairs closer than 8 Å and separated by more than four residues in sequence — i.e. tertiary, not local, contacts), and the bounding-box dimensions. Together they distinguish compact globular folds from extended fibres or disordered chains.

Q: How confident is the AlphaFold model at each residue?
A: For AlphaFold models, the B-factor field carries pLDDT — the model's own estimate of local accuracy on a 0–100 scale. Regions with pLDDT<50 should be treated as essentially unmodeled; they often correspond to intrinsically disordered segments.

Q: What family and function is it annotated with?
A: Functional annotations link the protein to curated databases. InterPro entries identify conserved domains and families by matching the sequence against member-database signatures (Pfam, PROSITE, CDD, …). Gene Ontology (GO) terms describe molecular function, biological process, and cellular component in a controlled vocabulary. CATH places the structure in a hierarchical fold classification (Class/Architecture/Topology/Homologous-superfamily). The organism is the source species.

Q: What known structures does this most resemble?
A: Nearest PDB neighbors are the top structural matches found by Foldseek when searching this structure against the entire Protein Data Bank. Each hit reports a TM-score (0 to 1; >0.5 almost always implies the same fold) and an E-value. These are *structural* homologs — they may share no detectable sequence similarity.

Q: Which residues are buried vs exposed?
A: Solvent-accessible surface area (SASA) is the area in Å² traced out by the centre of a 1.4 Å probe sphere (a water molecule) rolled over the protein's van der Waals surface (Shrake–Rupley / Lee–Richards construction). Buried residues have near-zero SASA; fully exposed residues can exceed 200 Å². The total SASA scales roughly with the number of surface residues.

Q: What are the backbone torsion angles?
A: φ (phi) and ψ (psi) are the two rotatable backbone dihedrals per residue: φ is the C(i-1)–N–Cα–C torsion, ψ is the N–Cα–C–N(i+1) torsion, both in degrees on (−180°, 180°]. α-helical residues cluster near (−60°, −45°); β-strand residues near (−120°, +130°). A Ramachandran plot is simply a scatter of (φ, ψ) for every residue.

Q: Are the domains correctly placed relative to each other?
A: Predicted aligned error is AlphaFold's pairwise confidence. Unlike pLDDT (per-residue), PAE is per-residue-pair and captures whether two parts of the structure are correctly placed relative to each other. Units are ång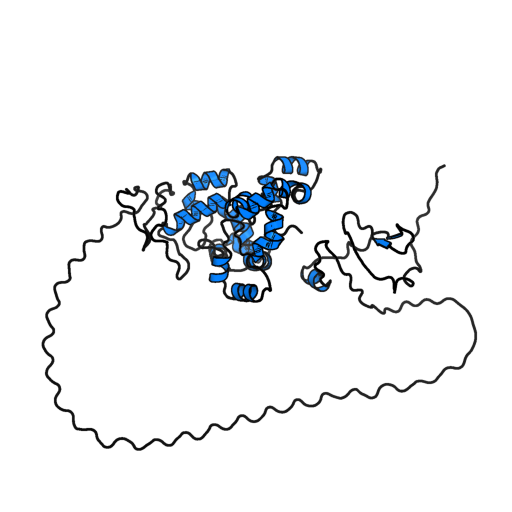ströms of expected positional error.

Q: What if only a Cα trace is available?
A: P-SEA three-state annotation labels each residue as helix, strand, or coil based purely on the geometry of the Cα trace. It serves as a fallback when the full backbone (and thus DSSP) is unavailable.

Q: What is the amino-acid chain?
A: This is the polypeptide sequence — one letter per residue, N-terminus first. Length ranges from a few dozen residues for small domains to over a thousand for large multi-domain proteins.

Q: What do the rendered images show?
A: The six renders are orthographic views along the three Cartesian axes in both directions. Representation (cartoon, sticks, or surface) and color scheme (sequence-rainbow or by-chain) vary across proteins so the training set covers all the common visualization conventions.

Q: What do the diagnostic plots show?
A: Plot images: a contact map (which residues are close in 3D, as an N×N binary image), a Ramachandran scatter (backbone torsion angles, revealing secondary-structure composition at a glance), and — for AlphaFold structures — a PAE heatmap (pairwise prediction confidence).

Q: How mobile is each atom in the crystal?
A: B-factor (Debye–Waller factor) reflects atomic displacement in the crystal lattice. It is an experimental observable (units Å²), not a prediction; low values mean the atom is pinned down, high values mean it moves or is heterogeneous across the crystal.

Q: Where is each backbone atom in 3D?
A: The mmCIF table is the protein's shape written out atom by atom. For each backbone N, Cα, C, and carbonyl O, it records an (x, y, z) coordinate triple in Å plus the residue type, chain letter, and residue number.